Protein AF-A0A803KBB6-F1 (afdb_monomer)

InterPro domains:
  IPR002492 Transposase, Tc1-like [PF01498] (68-138)
  IPR009057 Homedomain-like superfamily [SSF46689] (3-110)
  IPR036388 Winged helix-like DNA-binding domain superfamily [G3DSA:1.10.10.10] (1-53)
  IPR036397 Ribonuclease H superfamily [G3DSA:3.30.420.10] (112-339)
  IPR038717 Tc1-like transposase, DDE domain [PF13358] (148-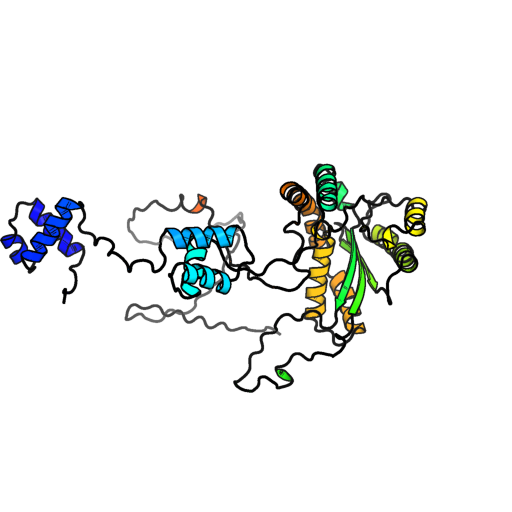299)
  IP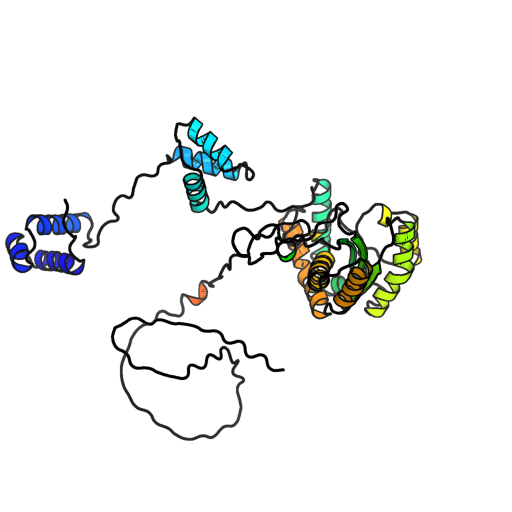R047655 Transposase IS630-like [NF033545] (18-309)
  IPR052338 Transposase_5 [PTHR23022] (3-318)
  IPR057667 Sleeping Beauty transposase, HTH domain [PF25787] (1-51)

Foldseek 3Di:
DDDDDDDLVLLVQLVVVVVVVDDLVVSCVVSVHDSVVSVVSVVCCVVPVDNDDDPDPDDDQLDDPVLLVVLLVCCVVCVPDDLVNSQVVCVVVVRRDDSVSSQVSCVVVPHHDDDDDDADDDDPVLLQLLLVLLVVPLPPDLLQQQLEKFKDKDKAFLPVPPPPDDDDDDPPCCPPPVNDDDDDPVRQDIWMWIWIAGLLATFDIDTDPDDDALVSVLVCCVPTVVVRSVVSVSPLAGEYEDADDVSCVPPVNVVVCVVSVHHYDDDRHRPPLLRLVLVVVVQLSVQLCVVNDPHPVSSVVSSRVSRVVPDSNNNNVSSSCNSVSSVQSNVCSSDDGPSNPDPDDDDDDPDPPPPPPPVVVVPPDDDDDDDDDDDDDDDDDDDDDDDDDDDDDDDDPDDDDDDDDDDDDDDDDDDDDDD

Sequence (419 aa):
MKSKEHTRQVRDKVIEKFKAGLGYKKISKALNIPRSTVQAIIQKWKEYGTTVNLPRQGRPPKLTGRTRRALIRNAAKRPMVTLDELQRSTAQVEESVHRTTISRALHKVGLYGRVARRKPLLTENHKKSRLQFATSHVGDTANMWKKVLWSDETKMELFGQNAKRYVWRKTNTAHHSEHTIPTVKYGGGSIMLWGCFSSAGTGKLVRVDGKMDGAKYRAILEENLLESAKDLRLGRRFPFQQDNDPKHKARATMEWFKTKHIHVLEWPSQSPDLNPIENLWQDLKTAAHKRCPSNLTELELFCKEEWARISVSRCAKLVETYPKSLAAGIAAKGGSTKYLLRGLNNYAHPTLQLFICKKCLESCMIFVPLLTCTPLCIGLSRGIPIKLIHVCGCNVTKCGKVQGGRILLQATVFYTYTI

Secondary structure (DSSP, 8-state):
-PPPPPPHHHHHHHHHHHHTT--HHHHHHHHT--HHHHHHHHHHHHHHS--SPPPP-PPPPSS-HHHHHHHHHHHHH-TT--HHHHHHHHHTTT----HHHHHHHHHTTT----PPPP-----HHHHHHHHHHHHHHTTS-HHHHHT-EEEEEEEEETT-----------TT-TTSGGGS----TTTT-EEEEEEEEETTEEEEEEEEPSS--HHHHHHHHHHHHHHHHHHTT--S--EEE----TTTT-HHHHHHHHHTT-EEPP--TT-GGG-THHHHHHHHHHHHHHT---SHHHHHHHHHHHHHHS-HHHHHHHHHTHHHHHHHHHHTTTS--TTS--SSS------------GGGSSSS-----------------------------------PPP-SS--------------

pLDDT: mean 78.68, std 24.73, range [23.86, 98.56]

Structure (mmCIF, N/CA/C/O backbone):
data_AF-A0A803KBB6-F1
#
_entry.id   AF-A0A803KBB6-F1
#
loop_
_atom_site.group_PDB
_atom_site.id
_atom_site.type_symbol
_atom_site.label_atom_id
_atom_site.label_alt_id
_atom_site.label_comp_id
_atom_site.label_asym_id
_atom_site.label_entity_id
_atom_site.label_seq_id
_atom_site.pdbx_PDB_ins_code
_atom_site.Cartn_x
_atom_site.Cartn_y
_atom_site.Cartn_z
_atom_site.occupancy
_atom_site.B_iso_or_equiv
_atom_site.auth_seq_id
_atom_site.auth_comp_id
_atom_site.auth_asym_id
_atom_site.auth_atom_id
_atom_site.pdbx_PDB_model_num
ATOM 1 N N . MET A 1 1 ? -27.422 -8.849 55.807 1.00 38.88 1 MET A N 1
ATOM 2 C CA . MET A 1 1 ? -26.599 -9.485 54.749 1.00 38.88 1 MET A CA 1
ATOM 3 C C . MET A 1 1 ? -27.438 -10.578 54.084 1.00 38.88 1 MET A C 1
ATOM 5 O O . MET A 1 1 ? -27.905 -11.450 54.803 1.00 38.88 1 MET A O 1
ATOM 9 N N . LYS A 1 2 ? -27.741 -10.520 52.775 1.00 50.06 2 LYS A N 1
ATOM 10 C CA . LYS A 1 2 ? -28.497 -11.611 52.114 1.00 50.06 2 LYS A CA 1
ATOM 11 C C . LYS A 1 2 ? -27.596 -12.850 52.014 1.00 50.06 2 LYS A C 1
ATOM 13 O O . LYS A 1 2 ? -26.480 -12.740 51.515 1.00 50.06 2 LYS A O 1
ATOM 18 N N . SER A 1 3 ? -28.068 -13.989 52.520 1.00 61.91 3 SER A N 1
ATOM 19 C CA . SER A 1 3 ? -27.354 -15.269 52.490 1.00 61.91 3 SER A CA 1
ATOM 20 C C . SER A 1 3 ? -27.243 -15.843 51.068 1.00 61.91 3 SER A C 1
ATOM 22 O O . SER A 1 3 ? -27.873 -15.362 50.123 1.00 61.91 3 SER A O 1
ATOM 24 N N . LYS A 1 4 ? -26.388 -16.865 50.926 1.00 69.38 4 LYS A N 1
ATOM 25 C CA . LYS A 1 4 ? -26.107 -17.614 49.691 1.00 69.38 4 LYS A CA 1
ATOM 26 C C . LYS A 1 4 ? -27.408 -18.059 49.006 1.00 69.38 4 LYS A C 1
ATOM 28 O O . LYS A 1 4 ? -28.250 -18.704 49.624 1.00 69.38 4 LYS A O 1
ATOM 33 N N . GLU A 1 5 ? -27.568 -17.719 47.728 1.00 79.00 5 GLU A N 1
ATOM 34 C CA . GLU A 1 5 ? -28.754 -18.090 46.944 1.00 79.00 5 GLU A CA 1
ATOM 35 C C . GLU A 1 5 ? -28.840 -19.611 46.726 1.00 79.00 5 GLU A C 1
ATOM 37 O O . GLU A 1 5 ? -27.830 -20.272 46.477 1.00 79.00 5 GLU A O 1
ATOM 42 N N . HIS A 1 6 ? -30.056 -20.168 46.760 1.00 85.25 6 HIS A N 1
ATOM 43 C CA . HIS A 1 6 ? -30.278 -21.586 46.473 1.00 85.25 6 HIS A CA 1
ATOM 44 C C . HIS A 1 6 ? -30.029 -21.924 44.994 1.00 85.25 6 HIS A C 1
ATOM 46 O O . HIS A 1 6 ? -30.303 -21.134 44.077 1.00 85.25 6 HIS A O 1
ATOM 52 N N . THR A 1 7 ? -29.549 -23.144 44.752 1.00 88.19 7 THR A N 1
ATOM 53 C CA . THR A 1 7 ? -29.331 -23.668 43.399 1.00 88.19 7 THR A CA 1
ATOM 54 C C . THR A 1 7 ? -30.644 -23.729 42.613 1.00 88.19 7 THR A C 1
ATOM 56 O O . THR A 1 7 ? -31.742 -23.709 43.176 1.00 88.19 7 THR A O 1
ATOM 59 N N . ARG A 1 8 ? -30.545 -23.771 41.280 1.00 88.69 8 ARG A N 1
ATOM 60 C CA . ARG A 1 8 ? -31.719 -23.874 40.399 1.00 88.69 8 ARG A CA 1
ATOM 61 C C . ARG A 1 8 ? -32.549 -25.124 40.715 1.00 88.69 8 ARG A C 1
ATOM 63 O O . ARG A 1 8 ? -33.747 -25.002 40.913 1.00 88.69 8 ARG A O 1
ATOM 70 N N . GLN A 1 9 ? -31.893 -26.269 40.901 1.00 90.19 9 GLN A N 1
ATOM 71 C CA . GLN A 1 9 ? -32.540 -27.544 41.239 1.00 90.19 9 GLN A CA 1
ATOM 72 C C . GLN A 1 9 ? -33.395 -27.463 42.511 1.00 90.19 9 GLN A C 1
ATOM 74 O O . GLN A 1 9 ? -34.495 -28.001 42.564 1.00 90.19 9 GLN A O 1
ATOM 79 N N . VAL A 1 10 ? -32.904 -26.767 43.540 1.00 89.81 10 VAL A N 1
ATOM 80 C CA . VAL A 1 10 ? -33.646 -26.589 44.794 1.00 89.81 10 VAL A CA 1
ATOM 81 C C . VAL A 1 10 ? -34.895 -25.732 44.572 1.00 89.81 10 VAL A C 1
ATOM 83 O O . VAL A 1 10 ? -35.956 -26.039 45.109 1.00 89.81 10 VAL A O 1
ATOM 86 N N . ARG A 1 11 ? -34.802 -24.692 43.737 1.00 91.88 11 ARG A N 1
ATOM 87 C CA . ARG A 1 11 ? -35.952 -23.855 43.362 1.00 91.88 11 ARG A CA 1
ATOM 88 C C . ARG A 1 11 ? -36.955 -24.597 42.482 1.00 91.88 11 ARG A C 1
ATOM 90 O O . ARG A 1 11 ? -38.150 -24.432 42.687 1.00 91.88 11 ARG A O 1
ATOM 97 N N . ASP A 1 12 ? -36.483 -25.434 41.565 1.00 93.50 12 ASP A N 1
ATOM 98 C CA . ASP A 1 12 ? -37.339 -26.276 40.723 1.00 93.50 12 ASP A CA 1
ATOM 99 C C . ASP A 1 12 ? -38.154 -27.249 41.587 1.00 93.50 12 ASP A C 1
ATOM 101 O O . ASP A 1 12 ? -39.373 -27.305 41.448 1.00 93.50 12 ASP A O 1
ATOM 105 N N . LYS A 1 13 ? -37.521 -27.899 42.577 1.00 93.88 13 LYS A N 1
ATOM 106 C CA . LYS A 1 13 ? -38.209 -28.767 43.554 1.00 93.88 13 LYS A CA 1
ATOM 107 C C . LYS A 1 13 ? -39.250 -28.027 44.400 1.00 93.88 13 LYS A C 1
ATOM 109 O O . LYS A 1 13 ? -40.275 -28.606 44.756 1.00 93.88 13 LYS A O 1
ATOM 114 N N . VAL A 1 14 ? -39.013 -26.755 44.736 1.00 92.88 14 VAL A N 1
ATOM 115 C CA . VAL A 1 14 ? -40.017 -25.911 45.415 1.00 92.88 14 VAL A CA 1
ATOM 116 C C . VAL A 1 14 ? -41.251 -25.732 44.528 1.00 92.88 14 VAL A C 1
ATOM 118 O O . VAL A 1 14 ? -42.370 -25.884 45.015 1.00 92.88 14 VAL A O 1
ATOM 121 N N . ILE A 1 15 ? -41.060 -25.439 43.237 1.00 93.62 15 ILE A N 1
ATOM 122 C CA . ILE A 1 15 ? -42.166 -25.248 42.288 1.00 93.62 15 ILE A CA 1
ATOM 123 C C . ILE A 1 15 ? -42.885 -26.562 41.983 1.00 93.62 15 ILE A C 1
ATOM 125 O O . ILE A 1 15 ? -44.109 -26.570 41.930 1.00 93.62 15 ILE A O 1
ATOM 129 N N . GLU A 1 16 ? -42.164 -27.672 41.841 1.00 94.38 16 GLU A N 1
ATOM 130 C CA . GLU A 1 16 ? -42.740 -29.009 41.663 1.00 94.38 16 GLU A CA 1
ATOM 131 C C . GLU A 1 16 ? -43.674 -29.372 42.827 1.00 94.38 16 GLU A C 1
ATOM 133 O O . GLU A 1 16 ? -44.843 -29.691 42.617 1.00 94.38 16 GLU A O 1
ATOM 138 N N . LYS A 1 17 ? -43.201 -29.217 44.072 1.00 93.06 17 LYS A N 1
ATOM 139 C CA . LYS A 1 17 ? -44.018 -29.470 45.269 1.00 93.06 17 LYS A CA 1
ATOM 140 C C . LYS A 1 17 ? -45.189 -28.494 45.401 1.00 93.06 17 LYS A C 1
ATOM 142 O O . LYS A 1 17 ? -46.245 -28.880 45.889 1.00 93.06 17 LYS A O 1
ATOM 147 N N . PHE A 1 18 ? -45.028 -27.248 44.959 1.00 93.50 18 PHE A N 1
ATOM 148 C CA . PHE A 1 18 ? -46.125 -26.283 44.921 1.00 93.50 18 PHE A CA 1
ATOM 149 C C . PHE A 1 18 ? -47.194 -26.662 43.883 1.00 93.50 18 PHE A C 1
ATOM 151 O O . PHE A 1 18 ? -48.380 -26.616 44.198 1.00 93.50 18 PHE A O 1
ATOM 158 N N . LYS A 1 19 ? -46.791 -27.104 42.682 1.00 92.44 19 LYS A N 1
ATOM 159 C CA . LYS A 1 19 ? -47.702 -27.616 41.642 1.00 92.44 19 LYS A CA 1
ATOM 160 C C . LYS A 1 19 ? -48.448 -28.875 42.088 1.00 92.44 19 LYS A C 1
ATOM 162 O O . LYS A 1 19 ? -49.610 -29.031 41.742 1.00 92.44 19 LYS A O 1
ATOM 167 N N . ALA A 1 20 ? -47.815 -29.718 42.903 1.00 93.00 20 ALA A N 1
ATOM 168 C CA . ALA A 1 20 ? -48.441 -30.878 43.540 1.00 93.00 20 ALA A CA 1
ATOM 169 C C . ALA A 1 20 ? -49.383 -30.521 44.718 1.00 93.00 20 ALA A C 1
ATOM 171 O O . ALA A 1 20 ? -49.786 -31.401 45.474 1.00 93.00 20 ALA A O 1
ATOM 172 N N . GLY A 1 21 ? -49.710 -29.238 44.923 1.00 90.94 21 GLY A N 1
ATOM 173 C CA . GLY A 1 21 ? -50.688 -28.789 45.919 1.00 90.94 21 GLY A CA 1
ATOM 174 C C . GLY A 1 21 ? -50.169 -28.696 47.358 1.00 90.94 21 GLY A C 1
ATOM 175 O O . GLY A 1 21 ? -50.955 -28.471 48.280 1.00 90.94 21 GLY A O 1
ATOM 176 N N . LEU A 1 22 ? -48.859 -28.843 47.608 1.00 91.44 22 LEU A N 1
ATOM 177 C CA . LEU A 1 22 ? -48.329 -28.716 48.969 1.00 91.44 22 LEU A CA 1
ATOM 178 C C . LEU A 1 22 ? -48.307 -27.252 49.441 1.00 91.44 22 LEU A C 1
ATOM 180 O O . LEU A 1 22 ? -47.777 -26.358 48.785 1.00 91.44 22 LEU A O 1
ATOM 184 N N . GLY A 1 23 ? -48.811 -27.016 50.655 1.00 88.38 23 GLY A N 1
ATOM 185 C CA . GLY A 1 23 ? -48.749 -25.703 51.303 1.00 88.38 23 GLY A CA 1
ATOM 186 C C . GLY A 1 23 ? -47.328 -25.290 51.721 1.00 88.38 23 GLY A C 1
ATOM 187 O O . GLY A 1 23 ? -46.468 -26.127 52.008 1.00 88.38 23 GLY A O 1
ATOM 188 N N . TYR A 1 24 ? -47.087 -23.978 51.844 1.00 93.25 24 TYR A N 1
ATOM 189 C CA . TYR A 1 24 ? -45.753 -23.402 52.088 1.00 93.25 24 TYR A CA 1
ATOM 190 C C . TYR A 1 24 ? -45.002 -23.992 53.297 1.00 93.25 24 TYR A C 1
ATOM 192 O O . TYR A 1 24 ? -43.794 -24.213 53.215 1.00 93.25 24 TYR A O 1
ATOM 200 N N . LYS A 1 25 ? -45.695 -24.282 54.412 1.00 91.69 25 LYS A N 1
ATOM 201 C CA . LYS A 1 25 ? -45.088 -24.902 55.611 1.00 91.69 25 LYS A CA 1
ATOM 202 C C . LYS A 1 25 ? -44.565 -26.319 55.331 1.00 91.69 25 LYS A C 1
ATOM 204 O O . LYS A 1 25 ? -43.472 -26.658 55.779 1.00 91.69 25 LYS A O 1
ATOM 209 N N . LYS A 1 26 ? -45.307 -27.129 54.562 1.00 91.88 26 LYS A N 1
ATOM 210 C CA . LYS A 1 26 ? -44.903 -28.500 54.201 1.00 91.88 26 LYS A CA 1
ATOM 211 C C . LYS A 1 26 ? -43.680 -28.487 53.283 1.00 91.88 26 LYS A C 1
ATOM 213 O O . LYS A 1 26 ? -42.743 -29.243 53.511 1.00 91.88 26 LYS A O 1
ATOM 218 N N . ILE A 1 27 ? -43.653 -27.582 52.302 1.00 92.88 27 ILE A N 1
ATOM 219 C CA . ILE A 1 27 ? -42.507 -27.412 51.391 1.00 92.88 27 ILE A CA 1
ATOM 220 C C . ILE A 1 27 ? -41.260 -26.953 52.156 1.00 92.88 27 ILE A C 1
ATOM 222 O O . ILE A 1 27 ? -40.179 -27.503 51.958 1.00 92.88 27 ILE A O 1
ATOM 226 N N . SER A 1 28 ? -41.422 -25.981 53.059 1.00 92.88 28 SER A N 1
ATOM 227 C CA . SER A 1 28 ? -40.344 -25.465 53.910 1.00 92.88 28 SER A CA 1
ATOM 228 C C . SER A 1 28 ? -39.693 -26.574 54.742 1.00 92.88 28 SER A C 1
ATOM 230 O O . SER A 1 28 ? -38.472 -26.723 54.696 1.00 92.88 28 SER A O 1
ATOM 232 N N . LYS A 1 29 ? -40.501 -27.407 55.416 1.00 93.06 29 LYS A N 1
ATOM 233 C CA . LYS A 1 29 ? -40.012 -28.538 56.220 1.00 93.06 29 LYS A CA 1
ATOM 234 C C . LYS A 1 29 ? -39.365 -29.629 55.356 1.00 93.06 29 LYS A C 1
ATOM 236 O O . LYS A 1 29 ? -38.314 -30.137 55.718 1.00 93.06 29 LYS A O 1
ATOM 241 N N . ALA A 1 30 ? -39.953 -29.955 54.201 1.00 90.88 30 ALA A N 1
ATOM 242 C CA . ALA A 1 30 ? -39.465 -31.021 53.320 1.00 90.88 30 ALA A CA 1
ATOM 243 C C . ALA A 1 30 ? -38.127 -30.704 52.632 1.00 90.88 30 ALA A C 1
ATOM 245 O O . ALA A 1 30 ? -37.383 -31.619 52.297 1.00 90.88 30 ALA A O 1
ATOM 246 N N . LEU A 1 31 ? -37.843 -29.424 52.370 1.00 89.88 31 LEU A N 1
ATOM 247 C CA . LEU A 1 31 ? -36.626 -28.997 51.670 1.00 89.88 31 LEU A CA 1
ATOM 248 C C . LEU A 1 31 ? -35.601 -28.319 52.592 1.00 89.88 31 LEU A C 1
ATOM 250 O O . LEU A 1 31 ? -34.535 -27.940 52.116 1.00 89.88 31 LEU A O 1
ATOM 254 N N . ASN A 1 32 ? -35.914 -28.170 53.884 1.00 91.38 32 ASN A N 1
ATOM 255 C CA . ASN A 1 32 ? -35.122 -27.425 54.866 1.00 91.38 32 ASN A CA 1
ATOM 256 C C . ASN A 1 32 ? -34.786 -25.990 54.402 1.00 91.38 32 ASN A C 1
ATOM 258 O O . ASN A 1 32 ? -33.644 -25.535 54.450 1.00 91.38 32 ASN A O 1
ATOM 262 N N . ILE A 1 33 ? -35.800 -25.285 53.892 1.00 90.62 33 ILE A N 1
ATOM 263 C CA . ILE A 1 33 ? -35.694 -23.906 53.387 1.00 90.62 33 ILE A CA 1
ATOM 264 C C . ILE A 1 33 ? -36.624 -23.016 54.215 1.00 90.62 33 ILE A C 1
ATOM 266 O O . ILE A 1 33 ? -37.770 -23.414 54.444 1.00 90.62 33 ILE A O 1
ATOM 270 N N . PRO A 1 34 ? -36.217 -21.795 54.614 1.00 92.50 34 PRO A N 1
ATOM 271 C CA . PRO A 1 34 ? -37.106 -20.863 55.300 1.00 92.50 34 PRO A CA 1
ATOM 272 C C . PRO A 1 34 ? -38.404 -20.619 54.519 1.00 92.50 34 PRO A C 1
ATOM 274 O O . PRO A 1 34 ? -38.389 -20.406 53.304 1.00 92.50 34 PRO A O 1
ATOM 277 N N . ARG A 1 35 ? -39.547 -20.598 55.217 1.00 93.06 35 ARG A N 1
ATOM 278 C CA . ARG A 1 35 ? -40.869 -20.356 54.606 1.00 93.06 35 ARG A CA 1
ATOM 279 C C . ARG A 1 35 ? -40.893 -19.078 53.753 1.00 93.06 35 ARG A C 1
ATOM 281 O O . ARG A 1 35 ? -41.497 -19.080 52.684 1.00 93.06 35 ARG A O 1
ATOM 288 N N . SER A 1 36 ? -40.230 -18.011 54.201 1.00 91.88 36 SER A N 1
ATOM 289 C CA . SER A 1 36 ? -40.124 -16.738 53.472 1.00 91.88 36 SER A CA 1
ATOM 290 C C . SER A 1 36 ? -39.436 -16.899 52.113 1.00 91.88 36 SER A C 1
ATOM 292 O O . SER A 1 36 ? -39.875 -16.323 51.120 1.00 91.88 36 SER A O 1
ATOM 294 N N . THR A 1 37 ? -38.406 -17.739 52.032 1.00 90.62 37 THR A N 1
ATOM 295 C CA . THR A 1 37 ? -37.709 -18.061 50.783 1.00 90.62 37 THR A CA 1
ATOM 296 C C . THR A 1 37 ? -38.575 -18.917 49.860 1.00 90.62 37 THR A C 1
ATOM 298 O O . THR A 1 37 ? -38.622 -18.646 48.663 1.00 90.62 37 THR A O 1
ATOM 301 N N . VAL A 1 38 ? -39.314 -19.895 50.398 1.00 92.19 38 VAL A N 1
ATOM 302 C CA . VAL A 1 38 ? -40.311 -20.674 49.634 1.00 92.19 38 VAL A CA 1
ATOM 303 C C . VAL A 1 38 ? -41.363 -19.745 49.019 1.00 92.19 38 VAL A C 1
ATOM 305 O O . VAL A 1 38 ? -41.636 -19.829 47.823 1.00 92.19 38 VAL A O 1
ATOM 308 N N . GLN A 1 39 ? -41.899 -18.812 49.810 1.00 93.69 39 GLN A N 1
ATOM 309 C CA . GLN A 1 39 ? -42.863 -17.818 49.343 1.00 93.69 39 GLN A CA 1
ATOM 310 C C . GLN A 1 39 ? -42.269 -16.912 48.256 1.00 93.69 39 GLN A C 1
ATOM 312 O O . GLN A 1 39 ? -42.904 -16.719 47.225 1.00 93.69 39 GLN A O 1
ATOM 317 N N . ALA A 1 40 ? -41.041 -16.413 48.433 1.00 91.25 40 ALA A N 1
ATOM 318 C CA . ALA A 1 40 ? -40.368 -15.574 47.440 1.00 91.25 40 ALA A CA 1
ATOM 319 C C . ALA A 1 40 ? -40.109 -16.311 46.111 1.00 91.25 40 ALA A C 1
ATOM 321 O O . ALA A 1 40 ? -40.275 -15.725 45.042 1.00 91.25 40 ALA A O 1
ATOM 322 N N . ILE A 1 41 ? -39.732 -17.596 46.161 1.00 91.50 41 ILE A N 1
ATOM 323 C CA . ILE A 1 41 ? -39.540 -18.432 44.964 1.00 91.50 41 ILE A CA 1
ATOM 324 C C . ILE A 1 41 ? -40.865 -18.606 44.216 1.00 91.50 41 ILE A C 1
ATOM 326 O O . ILE A 1 41 ? -40.905 -18.417 43.002 1.00 91.50 41 ILE A O 1
ATOM 330 N N . ILE A 1 42 ? -41.944 -18.932 44.932 1.00 93.06 42 ILE A N 1
ATOM 331 C CA . ILE A 1 42 ? -43.265 -19.163 44.334 1.00 93.06 42 ILE A CA 1
ATOM 332 C C . ILE A 1 42 ? -43.848 -17.863 43.782 1.00 93.06 42 ILE A C 1
ATOM 334 O O . ILE A 1 42 ? -44.368 -17.867 42.672 1.00 93.06 42 ILE A O 1
ATOM 338 N N . GLN A 1 43 ? -43.718 -16.746 44.502 1.00 93.50 43 GLN A N 1
ATOM 339 C CA . GLN A 1 43 ? -44.184 -15.440 44.035 1.00 93.50 43 GLN A CA 1
ATOM 340 C C . GLN A 1 43 ? -43.474 -15.030 42.743 1.00 93.50 43 GLN A C 1
ATOM 342 O O . GLN A 1 43 ? -44.122 -14.677 41.763 1.00 93.50 43 GLN A O 1
ATOM 347 N N . LYS A 1 44 ? -42.145 -15.171 42.703 1.00 91.12 44 LYS A N 1
ATOM 348 C CA . LYS A 1 44 ? -41.360 -14.908 41.497 1.00 91.12 44 LYS A CA 1
ATOM 349 C C . LYS A 1 44 ? -41.758 -15.826 40.339 1.00 91.12 44 LYS A C 1
ATOM 351 O O . LYS A 1 44 ? -41.824 -15.377 39.200 1.00 91.12 44 LYS A O 1
ATOM 356 N N . TRP A 1 45 ? -41.992 -17.110 40.607 1.00 92.88 45 TRP A N 1
ATOM 357 C CA . TRP A 1 45 ? -42.430 -18.045 39.574 1.00 92.88 45 TRP A CA 1
ATOM 358 C C . TRP A 1 45 ? -43.830 -17.704 39.049 1.00 92.88 45 TRP A C 1
ATOM 360 O O . TRP A 1 45 ? -44.040 -17.773 37.844 1.00 92.88 45 TRP A O 1
ATOM 370 N N . LYS A 1 46 ? -44.757 -17.273 39.913 1.00 92.50 46 LYS A N 1
ATOM 371 C CA . LYS A 1 46 ? -46.083 -16.785 39.501 1.00 92.50 46 LYS A CA 1
ATOM 372 C C . LYS A 1 46 ? -45.998 -15.539 38.616 1.00 92.50 46 LYS A C 1
ATOM 374 O O . LYS A 1 46 ? -46.775 -15.423 37.682 1.00 92.50 46 LYS A O 1
ATOM 379 N N . GLU A 1 47 ? -45.068 -14.630 38.899 1.00 93.38 47 GLU A N 1
ATOM 380 C CA . GLU A 1 47 ? -44.928 -13.363 38.169 1.00 93.38 47 GLU A CA 1
ATOM 381 C C . GLU A 1 47 ? -44.166 -13.509 36.840 1.00 93.38 47 GLU A C 1
ATOM 383 O O . GLU A 1 47 ? -44.580 -12.961 35.825 1.00 93.38 47 GLU A O 1
ATOM 388 N N . TYR A 1 48 ? -43.062 -14.266 36.823 1.00 88.12 48 TYR A N 1
ATOM 389 C CA . TYR A 1 48 ? -42.143 -14.344 35.674 1.00 88.12 48 TYR A CA 1
ATOM 390 C C . TYR A 1 48 ? -42.080 -15.726 35.006 1.00 88.12 48 TYR A C 1
ATOM 392 O O . TYR A 1 48 ? -41.296 -15.923 34.079 1.00 88.12 48 TYR A O 1
ATOM 400 N N . GLY A 1 49 ? -42.803 -16.726 35.518 1.00 90.69 49 GLY A N 1
ATOM 401 C CA . GLY A 1 49 ? -42.805 -18.097 34.991 1.00 90.69 49 GLY A CA 1
ATOM 402 C C . GLY A 1 49 ? -41.477 -18.854 35.126 1.00 90.69 49 GLY A C 1
ATOM 403 O O . GLY A 1 49 ? -41.337 -19.948 34.583 1.00 90.69 49 GLY A O 1
ATOM 404 N N . THR A 1 50 ? -40.480 -18.305 35.833 1.00 88.50 50 THR A N 1
ATOM 405 C CA . THR A 1 50 ? -39.111 -18.844 35.853 1.00 88.50 50 THR A CA 1
ATOM 406 C C . THR A 1 50 ? -38.542 -19.027 37.255 1.00 88.50 50 THR A C 1
ATOM 408 O O . THR A 1 50 ? -38.694 -18.191 38.148 1.00 88.50 50 THR A O 1
ATOM 411 N N . THR A 1 51 ? -37.809 -20.123 37.433 1.00 86.56 51 THR A N 1
ATOM 412 C CA . THR A 1 51 ? -36.997 -20.399 38.623 1.00 86.56 51 THR A CA 1
ATOM 413 C C . THR A 1 51 ? -35.569 -19.888 38.478 1.00 86.56 51 THR A C 1
ATOM 415 O O . THR A 1 51 ? -34.859 -19.803 39.480 1.00 86.56 51 THR A O 1
ATOM 418 N N . VAL A 1 52 ? -35.136 -19.496 37.272 1.00 87.00 52 VAL A N 1
ATOM 419 C CA . VAL A 1 52 ? -33.784 -18.989 36.992 1.00 87.00 52 VAL A CA 1
ATOM 420 C C . VAL A 1 52 ? -33.602 -17.611 37.617 1.00 87.00 52 VAL A C 1
ATOM 422 O O . VAL A 1 52 ? -34.542 -16.825 37.714 1.00 87.00 52 VAL A O 1
ATOM 425 N N . ASN A 1 53 ? -32.395 -17.294 38.091 1.00 84.25 53 ASN A N 1
ATOM 426 C CA . ASN A 1 53 ? -32.090 -15.948 38.575 1.00 84.25 53 ASN A CA 1
ATOM 427 C C . ASN A 1 53 ? -32.310 -14.918 37.469 1.00 84.25 53 ASN A C 1
ATOM 429 O O . ASN A 1 53 ? -31.785 -15.069 36.370 1.00 84.25 53 ASN A O 1
ATOM 433 N N . LEU A 1 54 ? -33.076 -13.872 37.782 1.00 83.06 54 LEU A N 1
ATOM 434 C CA . LEU A 1 54 ? -33.206 -12.747 36.870 1.00 83.06 54 LEU A CA 1
ATOM 435 C C . LEU A 1 54 ? -31.870 -11.997 36.839 1.00 83.06 54 LEU A C 1
ATOM 437 O O . LEU A 1 54 ? -31.169 -11.971 37.862 1.00 83.06 54 LEU A O 1
ATOM 441 N N . PRO A 1 55 ? -31.509 -11.390 35.698 1.00 81.69 55 PRO A N 1
ATOM 442 C CA . PRO A 1 55 ? -30.362 -10.505 35.635 1.00 81.69 55 PRO A CA 1
ATOM 443 C C . PRO A 1 55 ? -30.504 -9.449 36.725 1.00 81.69 55 PRO A C 1
ATOM 445 O O . PRO A 1 55 ? -31.508 -8.739 36.799 1.00 81.69 55 PRO A O 1
ATOM 448 N N . ARG A 1 56 ? -29.510 -9.363 37.607 1.00 82.31 56 ARG A N 1
ATOM 449 C CA . ARG A 1 56 ? -29.479 -8.278 38.583 1.00 82.3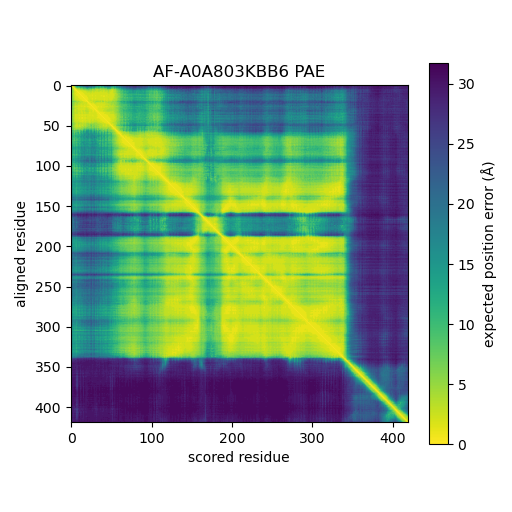1 56 ARG A CA 1
ATOM 450 C C . ARG A 1 56 ? -29.323 -6.971 37.817 1.00 82.31 56 ARG A C 1
ATOM 452 O O . ARG A 1 56 ? -28.585 -6.921 36.830 1.00 82.31 56 ARG A O 1
ATOM 459 N N . GLN A 1 57 ? -29.987 -5.918 38.286 1.00 77.75 57 GLN A N 1
ATOM 460 C CA . GLN A 1 57 ? -29.722 -4.582 37.775 1.00 77.75 57 GLN A CA 1
ATOM 461 C C . GLN A 1 57 ? -28.238 -4.290 37.999 1.00 77.75 57 GLN A C 1
ATOM 463 O O . GLN A 1 57 ? -27.741 -4.288 39.127 1.00 77.75 57 GLN A O 1
ATOM 468 N N . GLY A 1 58 ? -27.505 -4.168 36.893 1.00 81.31 58 GLY A N 1
ATOM 469 C CA . GLY A 1 58 ? -26.100 -3.806 36.934 1.00 81.31 58 GLY A CA 1
ATOM 470 C C . GLY A 1 58 ? -25.938 -2.386 37.464 1.00 81.31 58 GLY A C 1
ATOM 471 O O . GLY A 1 58 ? -26.898 -1.623 37.568 1.00 81.31 58 GLY A O 1
ATOM 472 N N . ARG A 1 59 ? -24.693 -2.006 37.751 1.00 83.56 59 ARG A N 1
ATOM 473 C CA . ARG A 1 59 ? -24.374 -0.618 38.088 1.00 83.56 59 ARG A CA 1
ATOM 474 C C . ARG A 1 59 ? -24.911 0.316 36.987 1.00 83.56 59 ARG A C 1
ATOM 476 O O . ARG A 1 59 ? -24.584 0.080 35.818 1.00 83.56 59 ARG A O 1
ATOM 483 N N . PRO A 1 60 ? -25.671 1.371 37.334 1.00 82.94 60 PRO A N 1
ATOM 484 C CA . PRO A 1 60 ? -26.123 2.354 36.361 1.00 82.94 60 PRO A CA 1
ATOM 485 C C . PRO A 1 60 ? -24.948 2.912 35.540 1.00 82.94 60 PRO A C 1
ATOM 487 O O . PRO A 1 60 ? -23.862 3.139 36.094 1.00 82.94 60 PRO A O 1
ATOM 490 N N . PRO A 1 61 ? -25.111 3.110 34.220 1.00 84.75 61 PRO A N 1
ATOM 491 C CA . PRO A 1 61 ? -24.078 3.721 33.395 1.00 84.75 61 PRO A CA 1
ATOM 492 C C . PRO A 1 61 ? -23.724 5.119 33.906 1.00 84.75 61 PRO A C 1
ATOM 494 O O . PRO A 1 61 ? -24.610 5.905 34.216 1.00 84.75 61 PRO A O 1
ATOM 497 N N . LYS A 1 62 ? -22.427 5.449 33.931 1.00 86.25 62 LYS A N 1
ATOM 498 C CA . LYS A 1 62 ? -21.962 6.799 34.297 1.00 86.25 62 LYS A CA 1
ATOM 499 C C . LYS A 1 62 ? -22.366 7.879 33.290 1.00 86.25 62 LYS A C 1
ATOM 501 O O . LYS A 1 62 ? -22.437 9.037 33.661 1.00 86.25 62 LYS A O 1
ATOM 506 N N . LEU A 1 63 ? -22.559 7.492 32.028 1.00 88.25 63 LEU A N 1
ATOM 507 C CA . LEU A 1 63 ? -22.972 8.396 30.960 1.00 88.25 63 LEU A CA 1
ATOM 508 C C . LEU A 1 63 ? -24.481 8.327 30.770 1.00 88.25 63 LEU A C 1
ATOM 510 O O . LEU A 1 63 ? -25.025 7.226 30.600 1.00 88.25 63 LEU A O 1
ATOM 514 N N . THR A 1 64 ? -25.134 9.482 30.688 1.00 91.00 64 THR A N 1
ATOM 515 C CA . THR A 1 64 ? -26.554 9.532 30.337 1.00 91.00 64 THR A CA 1
ATOM 516 C C . THR A 1 64 ? -26.770 9.089 28.889 1.00 91.00 64 THR A C 1
ATOM 518 O O . THR A 1 64 ? -25.878 9.123 28.031 1.00 91.00 64 THR A O 1
ATOM 521 N N . GLY A 1 65 ? -28.000 8.672 28.573 1.00 90.31 65 GLY A N 1
ATOM 522 C CA . GLY A 1 65 ? -28.364 8.304 27.204 1.00 90.31 65 GLY A CA 1
ATOM 523 C C . GLY A 1 65 ? -28.148 9.449 26.206 1.00 90.31 65 GLY A C 1
ATOM 524 O O . GLY A 1 65 ? -27.719 9.196 25.078 1.00 90.31 65 GLY A O 1
ATOM 525 N N . ARG A 1 66 ? -28.399 10.700 26.621 1.00 91.62 66 ARG A N 1
ATOM 526 C CA . ARG A 1 66 ? -28.219 11.906 25.797 1.00 91.62 66 ARG A CA 1
ATOM 527 C C . ARG A 1 66 ? -26.743 12.152 25.500 1.00 91.62 66 ARG A C 1
ATOM 529 O O . ARG A 1 66 ? -26.378 12.224 24.325 1.00 91.62 66 ARG A O 1
ATOM 536 N N . THR A 1 67 ? -25.907 12.199 26.533 1.00 91.56 67 THR A N 1
ATOM 537 C CA . THR A 1 67 ? -24.468 12.467 26.407 1.00 91.56 67 THR A CA 1
ATOM 538 C C . THR A 1 67 ? -23.770 11.366 25.622 1.00 91.56 67 THR A C 1
ATOM 540 O O . THR A 1 67 ? -23.019 11.649 24.690 1.00 91.56 67 THR A O 1
ATOM 543 N N . ARG A 1 68 ? -24.122 10.096 25.862 1.00 93.00 68 ARG A N 1
ATOM 544 C CA . ARG A 1 68 ? -23.612 8.970 25.066 1.00 93.00 68 ARG A CA 1
ATOM 545 C C . ARG A 1 68 ? -23.939 9.110 23.574 1.00 93.00 68 ARG A C 1
ATOM 547 O O . ARG A 1 68 ? -23.067 8.885 22.739 1.00 93.00 68 ARG A O 1
ATOM 554 N N . ARG A 1 69 ? -25.175 9.483 23.216 1.00 93.81 69 ARG A N 1
ATOM 555 C CA . ARG A 1 69 ? -25.567 9.704 21.809 1.00 93.81 69 ARG A CA 1
ATOM 556 C C . ARG A 1 69 ? -24.844 10.900 21.193 1.00 93.81 69 ARG A C 1
ATOM 558 O O . ARG A 1 69 ? -24.447 10.833 20.032 1.00 93.81 69 ARG A O 1
ATOM 565 N N . ALA A 1 70 ? -24.677 11.991 21.940 1.00 92.25 70 ALA A N 1
ATOM 566 C CA . ALA A 1 70 ? -23.923 13.157 21.484 1.00 92.25 70 ALA A CA 1
ATOM 567 C C . ALA A 1 70 ? -22.457 12.798 21.202 1.00 92.25 70 ALA A C 1
ATOM 569 O O . ALA A 1 70 ? -21.949 13.127 20.132 1.00 92.25 70 ALA A O 1
ATOM 570 N N . LEU A 1 71 ? -21.833 12.031 22.097 1.00 93.31 71 LEU A N 1
ATOM 571 C CA . LEU A 1 71 ? -20.461 11.550 21.966 1.00 93.31 71 LEU A CA 1
ATOM 572 C C . LEU A 1 71 ? -20.268 10.701 20.705 1.00 93.31 71 LEU A C 1
ATOM 574 O O . LEU A 1 71 ? -19.351 10.946 19.926 1.00 93.31 71 LEU A O 1
ATOM 578 N N . ILE A 1 72 ? -21.164 9.737 20.474 1.00 94.12 72 ILE A N 1
ATOM 579 C CA . ILE A 1 72 ? -21.112 8.869 19.289 1.00 94.12 72 ILE A CA 1
ATOM 580 C C . ILE A 1 72 ? -21.282 9.692 18.006 1.00 94.12 72 ILE A C 1
ATOM 582 O O . ILE A 1 72 ? -20.528 9.504 17.055 1.00 94.12 72 ILE A O 1
ATOM 586 N N . ARG A 1 73 ? -22.227 10.644 17.981 1.00 94.12 73 ARG A N 1
ATOM 587 C CA . ARG A 1 73 ? -22.422 11.531 16.822 1.00 94.12 73 ARG A CA 1
ATOM 588 C C . ARG A 1 73 ? -21.210 12.422 16.565 1.00 94.12 73 ARG A C 1
ATOM 590 O O . ARG A 1 73 ? -20.864 12.623 15.406 1.00 94.12 73 ARG A O 1
ATOM 597 N N . ASN A 1 74 ? -20.571 12.941 17.613 1.00 92.81 74 ASN A N 1
ATOM 598 C CA . ASN A 1 74 ? -19.365 13.755 17.480 1.00 92.81 74 ASN A CA 1
ATOM 599 C C . ASN A 1 74 ? -18.226 12.928 16.869 1.00 92.81 74 ASN A C 1
ATOM 601 O O . ASN A 1 74 ? -17.706 13.302 15.822 1.00 92.81 74 ASN A O 1
ATOM 605 N N . ALA A 1 75 ? -17.944 11.745 17.425 1.00 93.38 75 ALA A N 1
ATOM 606 C CA . ALA A 1 75 ? -16.931 10.836 16.887 1.00 93.38 75 ALA A CA 1
ATOM 607 C C . ALA A 1 75 ? -17.212 10.405 15.434 1.00 93.38 75 ALA A C 1
ATOM 609 O O . ALA A 1 75 ? -16.282 10.278 14.643 1.00 93.38 75 ALA A O 1
ATOM 610 N N . ALA A 1 76 ? -18.482 10.218 15.058 1.00 92.12 76 ALA A N 1
ATOM 611 C CA . ALA A 1 76 ? -18.862 9.877 13.687 1.00 92.12 76 ALA A CA 1
ATOM 612 C C . ALA A 1 76 ? -18.699 11.052 12.704 1.00 92.12 76 ALA A C 1
ATOM 614 O O . ALA A 1 76 ? -18.251 10.848 11.579 1.00 92.12 76 ALA A O 1
ATOM 615 N N . LYS A 1 77 ? -19.044 12.281 13.116 1.00 93.50 77 LYS A N 1
ATOM 616 C CA . LYS A 1 77 ? -18.921 13.490 12.279 1.00 93.50 77 LYS A CA 1
ATOM 617 C C . LYS A 1 77 ? -17.488 14.009 12.184 1.00 93.50 77 LYS A C 1
ATOM 619 O O . LYS A 1 77 ? -17.107 14.561 11.158 1.00 93.50 77 LYS A O 1
ATOM 624 N N . ARG A 1 78 ? -16.700 13.850 13.249 1.00 92.88 78 ARG A N 1
ATOM 625 C CA . ARG A 1 78 ? -15.304 14.291 13.351 1.00 92.88 78 ARG A CA 1
ATOM 626 C C . ARG A 1 78 ? -14.410 13.097 13.704 1.00 92.88 78 ARG A C 1
ATOM 628 O O . ARG A 1 78 ? -13.977 12.989 14.846 1.00 92.88 78 ARG A O 1
ATOM 635 N N . PRO A 1 79 ? -14.072 12.216 12.744 1.00 90.62 79 PRO A N 1
ATOM 636 C CA . PRO A 1 79 ? -13.310 10.993 13.027 1.00 90.62 79 PRO A CA 1
ATOM 637 C C . PRO A 1 79 ? -11.913 11.212 13.631 1.00 90.62 79 PRO A C 1
ATOM 639 O O . PRO A 1 79 ? -11.349 10.286 14.205 1.00 90.62 79 PRO A O 1
ATOM 642 N N . MET A 1 80 ? -11.351 12.420 13.501 1.00 91.56 80 MET A N 1
ATOM 643 C CA . MET A 1 80 ? -10.049 12.801 14.069 1.00 91.56 80 MET A CA 1
ATOM 644 C C . MET A 1 80 ? -10.132 13.326 15.512 1.00 91.56 80 MET A C 1
ATOM 646 O O . MET A 1 80 ? -9.105 13.688 16.079 1.00 91.56 80 MET A O 1
ATOM 650 N N . VAL A 1 81 ? -11.329 13.399 16.106 1.00 92.69 81 VAL A N 1
ATOM 651 C CA . VAL A 1 81 ? -11.504 13.880 17.481 1.00 92.69 81 VAL A CA 1
ATOM 652 C C . VAL A 1 81 ? -10.771 12.968 18.467 1.00 92.69 81 VAL A C 1
ATOM 654 O O . VAL A 1 81 ? -10.893 11.740 18.433 1.00 92.69 81 VAL A O 1
ATOM 657 N N . THR A 1 82 ? -9.993 13.567 19.365 1.00 91.62 82 THR A N 1
ATOM 658 C CA . THR A 1 82 ? -9.262 12.819 20.392 1.00 91.62 82 THR A CA 1
ATOM 659 C C . THR A 1 82 ? -10.182 12.402 21.543 1.00 91.62 82 THR A C 1
ATOM 661 O O . THR A 1 82 ? -11.208 13.031 21.809 1.00 91.62 82 THR A O 1
ATOM 664 N N . LEU A 1 83 ? -9.810 11.347 22.283 1.00 91.88 83 LEU A N 1
ATOM 665 C CA . LEU A 1 83 ? -10.526 10.983 23.516 1.00 91.88 83 LEU A CA 1
ATOM 666 C C . LEU A 1 83 ? -10.525 12.134 24.534 1.00 91.88 83 LEU A C 1
ATOM 668 O O . LEU A 1 83 ? -11.470 12.257 25.308 1.00 91.88 83 LEU A O 1
ATOM 672 N N . ASP A 1 84 ? -9.495 12.974 24.504 1.00 91.50 84 ASP A N 1
ATOM 673 C CA . ASP A 1 84 ? -9.315 14.129 25.379 1.00 91.50 84 ASP A CA 1
ATOM 674 C C . ASP A 1 84 ? -10.312 15.241 25.039 1.00 91.50 84 ASP A C 1
ATOM 676 O O . ASP A 1 84 ? -10.951 15.794 25.930 1.00 91.50 84 ASP A O 1
ATOM 680 N N . GLU A 1 85 ? -10.501 15.536 23.751 1.00 91.88 85 GLU A N 1
ATOM 681 C CA . GLU A 1 85 ? -11.552 16.450 23.288 1.00 91.88 85 GLU A CA 1
ATOM 682 C C . GLU A 1 85 ? -12.949 15.925 23.630 1.00 91.88 85 GLU A C 1
ATOM 684 O O . GLU A 1 85 ? -13.794 16.682 24.110 1.00 91.88 85 GLU A O 1
ATOM 689 N N . LEU A 1 86 ? -13.192 14.624 23.437 1.00 92.06 86 LEU A N 1
ATOM 690 C CA . LEU A 1 86 ? -14.467 14.015 23.813 1.00 92.06 86 LEU A CA 1
ATOM 691 C C . LEU A 1 86 ? -14.703 14.103 25.326 1.00 92.06 86 LEU A C 1
ATOM 693 O O . LEU A 1 86 ? -15.814 14.417 25.742 1.00 92.06 86 LEU A O 1
ATOM 697 N N . GLN A 1 87 ? -13.670 13.892 26.142 1.00 92.81 87 GLN A N 1
ATOM 698 C CA . GLN A 1 87 ? -13.742 14.034 27.596 1.00 92.81 87 GLN A CA 1
ATOM 699 C C . GLN A 1 87 ? -14.063 15.471 28.022 1.00 92.81 87 GLN A C 1
ATOM 701 O O . GLN A 1 87 ? -14.905 15.676 28.894 1.00 92.81 87 GLN A O 1
ATOM 706 N N . ARG A 1 88 ? -13.451 16.472 27.377 1.00 90.88 88 ARG A N 1
ATOM 707 C CA . ARG A 1 88 ? -13.793 17.884 27.607 1.00 90.88 88 ARG A CA 1
ATOM 708 C C . ARG A 1 88 ? -15.258 18.169 27.267 1.00 90.88 88 ARG A C 1
ATOM 710 O O . ARG A 1 88 ? -15.935 18.839 28.037 1.00 90.88 88 ARG A O 1
ATOM 717 N N . SER A 1 89 ? -15.776 17.598 26.176 1.00 87.88 89 SER A N 1
ATOM 718 C CA . SER A 1 89 ? -17.182 17.786 25.785 1.00 87.88 89 SER A CA 1
ATOM 719 C C . SER A 1 89 ? -18.187 17.164 26.760 1.00 87.88 89 SER A C 1
ATOM 721 O O . SER A 1 89 ? -19.276 17.701 26.920 1.00 87.88 89 SER A O 1
ATOM 723 N N . THR A 1 90 ? -17.848 16.058 27.436 1.00 87.44 90 THR A N 1
ATOM 724 C CA . THR A 1 90 ? -18.737 15.477 28.457 1.00 87.44 90 THR A CA 1
ATOM 725 C C . THR A 1 90 ? -18.678 16.259 29.763 1.00 87.44 90 THR A C 1
ATOM 727 O O . THR A 1 90 ? -19.706 16.433 30.407 1.00 87.44 90 THR A O 1
ATOM 730 N N . ALA A 1 91 ? -17.503 16.789 30.121 1.00 84.94 91 ALA A N 1
ATOM 731 C CA . ALA A 1 91 ? -17.340 17.641 31.296 1.00 84.94 91 ALA A CA 1
ATOM 732 C C . ALA A 1 91 ? -18.145 18.952 31.198 1.00 84.94 91 ALA A C 1
ATOM 734 O O . ALA A 1 91 ? -18.664 19.410 32.207 1.00 84.94 91 ALA A O 1
ATOM 735 N N . GLN A 1 92 ? -18.318 19.509 29.992 1.00 85.06 92 GLN A N 1
ATOM 736 C CA . GLN A 1 92 ? -19.179 20.681 29.748 1.00 85.06 92 GLN A CA 1
ATOM 737 C C . GLN A 1 92 ? -20.668 20.431 30.029 1.00 85.06 92 GLN A C 1
ATOM 739 O O . GLN A 1 92 ? -21.421 21.378 30.210 1.00 85.06 92 GLN A O 1
ATOM 744 N N . VAL A 1 93 ? -21.098 19.168 30.045 1.00 84.38 93 VAL A N 1
ATOM 745 C CA . VAL A 1 93 ? -22.472 18.758 30.382 1.00 84.38 93 VAL A CA 1
ATOM 746 C C . VAL A 1 93 ? -22.502 18.145 31.790 1.00 84.38 93 VAL A C 1
ATOM 748 O O . VAL A 1 93 ? -23.323 17.282 32.075 1.00 84.38 93 VAL A O 1
ATOM 751 N N . GLU A 1 94 ? -21.541 18.525 32.639 1.00 82.88 94 GLU A N 1
ATOM 752 C CA . GLU A 1 94 ? -21.375 18.069 34.030 1.00 82.88 94 GLU A CA 1
ATOM 753 C C . GLU A 1 94 ? -21.204 16.543 34.195 1.00 82.88 94 GLU A C 1
ATOM 755 O O . GLU A 1 94 ? -21.232 15.997 35.296 1.00 82.88 94 GLU A O 1
ATOM 760 N N . GLU A 1 95 ? -20.921 15.822 33.105 1.00 84.81 95 GLU A N 1
ATOM 761 C CA . GLU A 1 95 ? -20.637 14.387 33.108 1.00 84.81 95 GLU A CA 1
ATOM 762 C C . GLU A 1 95 ? -19.122 14.145 33.036 1.00 84.81 95 GLU A C 1
ATOM 764 O O . GLU A 1 95 ? -18.541 13.830 31.988 1.00 84.81 95 GLU A O 1
ATOM 769 N N . SER A 1 96 ? -18.458 14.271 34.188 1.00 87.31 96 SER A N 1
ATOM 770 C CA . SER A 1 96 ? -17.031 13.963 34.311 1.00 87.31 96 SER A CA 1
ATOM 771 C C . SER A 1 96 ? -16.791 12.451 34.277 1.00 87.31 96 SER A C 1
ATOM 773 O O . SER A 1 96 ? -17.052 11.710 35.231 1.00 87.31 96 SER A O 1
ATOM 775 N N . VAL A 1 97 ? -16.282 11.962 33.144 1.00 89.19 97 VAL A N 1
ATOM 776 C CA . VAL A 1 97 ? -15.937 10.551 32.949 1.00 89.19 97 VAL A CA 1
ATOM 777 C C . VAL A 1 97 ? -14.492 10.382 32.505 1.00 89.19 97 VAL A C 1
ATOM 779 O O . VAL A 1 97 ? -13.915 11.212 31.811 1.00 89.19 97 VAL A O 1
ATOM 782 N N . HIS A 1 98 ? -13.894 9.255 32.884 1.00 91.19 98 HIS A N 1
ATOM 783 C CA . HIS A 1 98 ? -12.550 8.902 32.441 1.00 91.19 98 HIS A CA 1
ATOM 784 C C . HIS A 1 98 ? -12.542 8.476 30.961 1.00 91.19 98 HIS A C 1
ATOM 786 O O . HIS A 1 98 ? -13.490 7.834 30.493 1.00 91.19 98 HIS A O 1
ATOM 792 N N . ARG A 1 99 ? -11.435 8.723 30.245 1.00 91.50 99 ARG A N 1
ATOM 793 C CA . ARG A 1 99 ? -11.243 8.389 28.813 1.00 91.50 99 ARG A CA 1
ATOM 794 C C . ARG A 1 99 ? -11.557 6.929 28.473 1.00 91.50 99 ARG A C 1
ATOM 796 O O . ARG A 1 99 ? -12.105 6.631 27.415 1.00 91.50 99 ARG A O 1
ATOM 803 N N . THR A 1 100 ? -11.278 6.003 29.391 1.00 92.25 100 THR A N 1
ATOM 804 C CA . THR A 1 100 ? -11.609 4.573 29.225 1.00 92.25 100 THR A CA 1
ATOM 805 C C . THR A 1 100 ? -13.116 4.311 29.169 1.00 92.25 100 THR A C 1
ATOM 807 O O . THR A 1 100 ? -13.549 3.400 28.468 1.00 92.25 100 THR A O 1
ATOM 810 N N . THR A 1 101 ? -13.933 5.113 29.860 1.00 92.38 101 THR A N 1
ATOM 811 C CA . THR A 1 101 ? -15.404 5.020 29.809 1.00 92.38 101 THR A CA 1
ATOM 812 C C . THR A 1 101 ? -15.913 5.446 28.437 1.00 92.38 101 THR A C 1
ATOM 814 O O . THR A 1 101 ? -16.751 4.764 27.850 1.00 92.38 101 THR A O 1
ATOM 817 N N . ILE A 1 102 ? -15.342 6.524 27.897 1.00 93.38 102 ILE A N 1
ATOM 818 C CA . ILE A 1 102 ? -15.631 7.032 26.553 1.00 93.38 102 ILE A CA 1
ATOM 819 C C . ILE A 1 102 ? -15.236 6.001 25.492 1.00 93.38 102 ILE A C 1
ATOM 821 O O . ILE A 1 102 ? -16.060 5.625 24.661 1.00 93.38 102 ILE A O 1
ATOM 825 N N . SER A 1 103 ? -14.013 5.470 25.566 1.00 94.38 103 SER A N 1
ATOM 826 C CA . SER A 1 103 ? -13.540 4.422 24.656 1.00 94.38 103 SER A CA 1
ATOM 827 C C . SER A 1 103 ? -14.441 3.182 24.693 1.00 94.38 103 SER A C 1
ATOM 829 O O . SER A 1 103 ? -14.841 2.697 23.639 1.00 94.38 103 SER A O 1
ATOM 831 N N . ARG A 1 104 ? -14.856 2.707 25.877 1.00 93.56 104 ARG A N 1
ATOM 832 C CA . ARG A 1 104 ? -15.808 1.584 25.994 1.00 93.56 104 ARG A CA 1
ATOM 833 C C . ARG A 1 104 ? -17.166 1.899 25.362 1.00 93.56 104 ARG A C 1
ATOM 835 O O . ARG A 1 104 ? -17.745 1.025 24.720 1.00 93.56 104 ARG A O 1
ATOM 842 N N . ALA A 1 105 ? -17.672 3.121 25.531 1.00 93.25 105 ALA A N 1
ATOM 843 C CA . ALA A 1 105 ? -18.931 3.545 24.922 1.00 93.25 105 ALA A CA 1
ATOM 844 C C . ALA A 1 105 ? -18.852 3.556 23.386 1.00 93.25 105 ALA A C 1
ATOM 846 O O . ALA A 1 105 ? -19.784 3.087 22.735 1.00 93.25 105 ALA A O 1
ATOM 847 N N . LEU A 1 106 ? -17.731 4.016 22.822 1.00 94.88 106 LEU A N 1
ATOM 848 C CA . LEU A 1 106 ? -17.455 3.974 21.382 1.00 94.88 106 LEU A CA 1
ATOM 849 C C . LEU A 1 106 ? -17.286 2.536 20.868 1.00 94.88 106 LEU A C 1
ATOM 851 O O . LEU A 1 106 ? -17.909 2.154 19.880 1.00 94.88 106 LEU A O 1
ATOM 855 N N . HIS A 1 107 ? -16.526 1.700 21.581 1.00 95.19 107 HIS A N 1
ATOM 856 C CA . HIS A 1 107 ? -16.318 0.297 21.211 1.00 95.19 107 HIS A CA 1
ATOM 857 C C . HIS A 1 107 ? -17.634 -0.489 21.187 1.00 95.19 107 HIS A C 1
ATOM 859 O O . HIS A 1 107 ? -17.811 -1.356 20.336 1.00 95.19 107 HIS A O 1
ATOM 865 N N . LYS A 1 108 ? -18.581 -0.170 22.081 1.00 93.62 108 LYS A N 1
ATOM 866 C CA . LYS A 1 108 ? -19.905 -0.811 22.118 1.00 93.62 108 LYS A CA 1
ATOM 867 C C . LYS A 1 108 ? -20.715 -0.589 20.833 1.00 93.62 108 LYS A C 1
ATOM 869 O O . LYS A 1 108 ? -21.582 -1.400 20.532 1.00 93.62 108 LYS A O 1
ATOM 874 N N . VAL A 1 109 ? -20.434 0.479 20.085 1.00 94.62 109 VAL A N 1
ATOM 875 C CA . VAL A 1 109 ? -21.059 0.771 18.783 1.00 94.62 109 VAL A CA 1
ATOM 876 C C . VAL A 1 109 ? -20.126 0.504 17.598 1.00 94.62 109 VAL A C 1
ATOM 878 O O . VAL A 1 109 ? -20.400 0.943 16.488 1.00 94.62 109 VAL A O 1
ATOM 881 N N . GLY A 1 110 ? -19.014 -0.202 17.820 1.00 93.69 110 GLY A N 1
ATOM 882 C CA . GLY A 1 110 ? -18.074 -0.577 16.763 1.00 93.69 110 GLY A CA 1
ATOM 883 C C . GLY A 1 110 ? -17.141 0.545 16.293 1.00 93.69 110 GLY A C 1
ATOM 884 O O . GLY A 1 110 ? -16.451 0.376 15.290 1.00 93.69 110 GLY A O 1
ATOM 885 N N . LEU A 1 111 ? -17.078 1.676 17.002 1.00 92.88 111 LEU A N 1
ATOM 886 C CA . LEU A 1 111 ? -16.123 2.746 16.712 1.00 92.88 111 LEU A CA 1
ATOM 887 C C . LEU A 1 111 ? -14.832 2.502 17.482 1.00 92.88 111 LEU A C 1
ATOM 889 O O . LEU A 1 111 ? -14.834 2.488 18.710 1.00 92.88 111 LEU A O 1
ATOM 893 N N . TYR A 1 112 ? -13.721 2.347 16.765 1.00 92.38 112 TYR A N 1
ATOM 894 C CA . TYR A 1 112 ? -12.420 2.078 17.367 1.00 92.38 112 TYR A CA 1
ATOM 895 C C . TYR A 1 112 ? -11.372 3.091 16.921 1.00 92.38 112 TYR A C 1
ATOM 897 O O . TYR A 1 112 ? -11.256 3.394 15.735 1.00 92.38 112 TYR A O 1
ATOM 905 N N . GLY A 1 113 ? -10.532 3.525 17.863 1.00 86.81 113 GLY A N 1
ATOM 906 C CA . GLY A 1 113 ? -9.336 4.299 17.544 1.00 86.81 113 GLY A CA 1
ATOM 907 C C . GLY A 1 113 ? -8.386 3.485 16.662 1.00 86.81 113 GLY A C 1
ATOM 908 O O . GLY A 1 113 ? -8.013 2.353 16.997 1.00 86.81 113 GLY A O 1
ATOM 909 N N . ARG A 1 114 ? -8.013 4.040 15.510 1.00 88.62 114 ARG A N 1
ATOM 910 C CA . ARG A 1 114 ? -7.060 3.457 14.560 1.00 88.62 114 ARG A CA 1
ATOM 911 C C . ARG A 1 114 ? -6.161 4.560 14.021 1.00 88.62 114 ARG A C 1
ATOM 913 O O . ARG A 1 114 ? -6.572 5.711 13.934 1.00 88.62 114 ARG A O 1
ATOM 920 N N . VAL A 1 115 ? -4.944 4.194 13.630 1.00 82.31 115 VAL A N 1
ATOM 921 C CA . VAL A 1 115 ? -4.038 5.125 12.951 1.00 82.31 115 VAL A CA 1
ATOM 922 C C . VAL A 1 115 ? -4.616 5.461 11.577 1.00 82.31 115 VAL A C 1
ATOM 924 O O . VAL A 1 115 ? -4.880 4.552 10.781 1.00 82.31 115 VAL A O 1
ATOM 927 N N . ALA A 1 116 ? -4.802 6.753 11.304 1.00 83.31 116 ALA A N 1
ATOM 928 C CA . ALA A 1 116 ? -5.255 7.237 10.007 1.00 83.31 116 ALA A CA 1
ATOM 929 C C . ALA A 1 116 ? -4.298 6.784 8.892 1.00 83.31 116 ALA A C 1
ATOM 931 O O . ALA A 1 116 ? -3.074 6.784 9.051 1.00 83.31 116 ALA A O 1
ATOM 932 N N . ARG A 1 117 ? -4.854 6.367 7.751 1.00 81.94 117 ARG A N 1
ATOM 933 C CA . ARG A 1 117 ? -4.053 5.970 6.589 1.00 81.94 117 ARG A CA 1
ATOM 934 C C . ARG A 1 117 ? -3.562 7.220 5.867 1.00 81.94 117 ARG A C 1
ATOM 936 O O . ARG A 1 117 ? -4.358 8.093 5.548 1.00 81.94 117 ARG A O 1
ATOM 943 N N . ARG A 1 118 ? -2.264 7.269 5.574 1.00 80.50 118 ARG A N 1
ATOM 944 C CA . ARG A 1 118 ? -1.679 8.297 4.709 1.00 80.50 118 ARG A CA 1
ATOM 945 C C . ARG A 1 118 ? -2.023 7.967 3.255 1.00 80.50 118 ARG A C 1
ATOM 947 O O . ARG A 1 118 ? -1.786 6.842 2.814 1.00 80.50 118 ARG A O 1
ATOM 954 N N . LYS A 1 119 ? -2.626 8.920 2.548 1.00 80.50 119 LYS A N 1
ATOM 955 C CA . LYS A 1 119 ? -3.034 8.823 1.140 1.00 80.50 119 LYS A CA 1
ATOM 956 C C . LYS A 1 119 ? -2.763 10.174 0.459 1.00 80.50 119 LYS A C 1
ATOM 958 O O . LYS A 1 119 ? -2.836 11.188 1.156 1.00 80.50 119 LYS A O 1
ATOM 963 N N . PRO A 1 120 ? -2.452 10.202 -0.848 1.00 83.12 120 PRO A N 1
ATOM 964 C CA . PRO A 1 120 ? -2.362 11.450 -1.599 1.00 83.12 120 PRO A CA 1
ATOM 965 C C . PRO A 1 120 ? -3.664 12.249 -1.509 1.00 83.12 120 PRO A C 1
ATOM 967 O O . PRO A 1 120 ? -4.755 11.672 -1.458 1.00 83.12 120 PRO A O 1
ATOM 970 N N . LEU A 1 121 ? -3.549 13.575 -1.488 1.00 87.12 121 LEU A N 1
ATOM 971 C CA . LEU A 1 121 ? -4.707 14.460 -1.503 1.00 87.12 121 LEU A CA 1
ATOM 972 C C . LEU A 1 121 ? -5.279 14.539 -2.923 1.00 87.12 121 LEU A C 1
ATOM 974 O O . LEU A 1 121 ? -4.687 15.160 -3.800 1.00 87.12 121 LEU A O 1
ATOM 978 N N . LEU A 1 122 ? -6.450 13.938 -3.133 1.00 90.31 122 LEU A N 1
ATOM 979 C CA . LEU A 1 122 ? -7.125 13.924 -4.430 1.00 90.31 122 LEU A CA 1
ATOM 980 C C . LEU A 1 122 ? -8.061 15.128 -4.581 1.00 90.31 122 LEU A C 1
ATOM 982 O O . LEU A 1 122 ? -9.005 15.280 -3.803 1.00 90.31 122 LEU A O 1
ATOM 986 N N . THR A 1 123 ? -7.838 15.930 -5.622 1.00 94.44 123 THR A N 1
ATOM 987 C CA . THR A 1 123 ? -8.798 16.943 -6.081 1.00 94.44 123 THR A CA 1
ATOM 988 C C . THR A 1 123 ? -9.992 16.272 -6.771 1.00 94.44 123 THR A C 1
ATOM 990 O O . THR A 1 123 ? -9.925 15.100 -7.156 1.00 94.44 123 THR A O 1
ATOM 993 N N . GLU A 1 124 ? -11.090 17.002 -6.975 1.00 95.62 124 GLU A N 1
ATOM 994 C CA . GLU A 1 124 ? -12.248 16.472 -7.713 1.00 95.62 124 GLU A CA 1
ATOM 995 C C . GLU A 1 124 ? -11.899 16.103 -9.161 1.00 95.62 124 GLU A C 1
ATOM 997 O O . GLU A 1 124 ? -12.380 15.091 -9.670 1.00 95.62 124 GLU A O 1
ATOM 1002 N N . ASN A 1 125 ? -10.990 16.845 -9.800 1.00 95.38 125 ASN A N 1
ATOM 1003 C CA . ASN A 1 125 ? -10.504 16.510 -11.139 1.00 95.38 125 ASN A CA 1
ATOM 1004 C C . ASN A 1 125 ? -9.734 15.182 -11.139 1.00 95.38 125 ASN A C 1
ATOM 1006 O O . ASN A 1 125 ? -9.988 14.342 -11.998 1.00 95.38 125 ASN A O 1
ATOM 1010 N N . HIS A 1 126 ? -8.878 14.932 -10.136 1.00 93.69 126 HIS A N 1
ATOM 1011 C CA . HIS A 1 126 ? -8.197 13.636 -10.011 1.00 93.69 126 HIS A CA 1
ATOM 1012 C C . HIS A 1 126 ? -9.205 12.492 -9.871 1.00 93.69 126 HIS A C 1
ATOM 1014 O O . HIS A 1 126 ? -9.067 11.469 -10.537 1.00 93.69 126 HIS A O 1
ATOM 1020 N N . LYS A 1 127 ? -10.242 12.660 -9.040 1.00 95.38 127 LYS A N 1
ATOM 1021 C CA . LYS A 1 127 ? -11.282 11.634 -8.862 1.00 95.38 127 LYS A CA 1
ATOM 1022 C C . LYS A 1 127 ? -12.038 11.363 -10.163 1.00 95.38 127 LYS A C 1
ATOM 1024 O O . LYS A 1 127 ? -12.230 10.200 -10.506 1.00 95.38 127 LYS A O 1
ATOM 1029 N N . LYS A 1 128 ? -12.413 12.406 -10.911 1.00 96.69 128 LYS A N 1
ATOM 1030 C CA . LYS A 1 128 ? -13.078 12.264 -12.218 1.00 96.69 128 LYS A CA 1
ATOM 1031 C C . LYS A 1 128 ? -12.218 11.478 -13.208 1.00 96.69 128 LYS A C 1
ATOM 1033 O O . LYS A 1 128 ? -12.691 10.473 -13.729 1.00 96.69 128 LYS A O 1
ATOM 1038 N N . SER A 1 129 ? -10.952 11.857 -13.394 1.00 95.69 129 SER A N 1
ATOM 1039 C CA . SER A 1 129 ? -10.038 11.151 -14.306 1.00 95.69 129 SER A CA 1
ATOM 1040 C C . SER A 1 129 ? -9.793 9.702 -13.878 1.00 95.69 129 SER A C 1
ATOM 1042 O O . SER A 1 129 ? -9.791 8.801 -14.711 1.00 95.69 129 SER A O 1
ATOM 1044 N N . ARG A 1 130 ? -9.645 9.444 -12.572 1.00 95.81 130 ARG A N 1
ATOM 1045 C CA . ARG A 1 130 ? -9.502 8.083 -12.026 1.00 95.81 130 ARG A CA 1
ATOM 1046 C C . ARG A 1 130 ? -10.739 7.227 -12.279 1.00 95.81 130 ARG A C 1
ATOM 1048 O O . ARG A 1 130 ? -10.609 6.058 -12.632 1.00 95.81 130 ARG A O 1
ATOM 1055 N N . LEU A 1 131 ? -11.928 7.797 -12.090 1.00 96.38 131 LEU A N 1
ATOM 1056 C CA . LEU A 1 131 ? -13.193 7.113 -12.346 1.00 96.38 131 LEU A CA 1
ATOM 1057 C C . LEU A 1 131 ? -13.374 6.819 -13.837 1.00 96.38 131 LEU A C 1
ATOM 1059 O O . LEU A 1 131 ? -13.762 5.705 -14.181 1.00 96.38 131 LEU A O 1
ATOM 1063 N N . GLN A 1 132 ? -13.065 7.784 -14.703 1.00 97.00 132 GLN A N 1
ATOM 1064 C CA . GLN A 1 132 ? -13.111 7.609 -16.151 1.00 97.00 132 GLN A CA 1
ATOM 1065 C C . GLN A 1 132 ? -12.166 6.489 -16.588 1.00 97.00 132 GLN A C 1
ATOM 1067 O O . GLN A 1 132 ? -12.621 5.537 -17.211 1.00 97.00 132 GLN A O 1
ATOM 1072 N N . PHE A 1 133 ? -10.896 6.537 -16.170 1.00 96.19 133 PHE A N 1
ATOM 1073 C CA . PHE A 1 133 ? -9.923 5.483 -16.457 1.00 96.19 133 PHE A CA 1
ATOM 1074 C C . PHE A 1 133 ? -10.445 4.109 -16.028 1.00 96.19 133 PHE A C 1
ATOM 1076 O O . PHE A 1 133 ? -10.501 3.193 -16.843 1.00 96.19 133 PHE A O 1
ATOM 1083 N N . ALA A 1 134 ? -10.892 3.972 -14.775 1.00 95.62 134 ALA A N 1
ATOM 1084 C CA . ALA A 1 134 ? -11.369 2.694 -14.266 1.00 95.62 134 ALA A CA 1
ATOM 1085 C C . ALA A 1 134 ? -12.611 2.183 -15.012 1.00 95.62 134 ALA A C 1
ATOM 1087 O O . ALA A 1 134 ? -12.712 0.987 -15.261 1.00 95.62 134 ALA A O 1
ATOM 1088 N N . THR A 1 135 ? -13.528 3.075 -15.392 1.00 96.19 135 THR A N 1
ATOM 1089 C CA . THR A 1 135 ? -14.761 2.718 -16.110 1.00 96.19 135 THR A CA 1
ATOM 1090 C C . THR A 1 135 ? -14.472 2.288 -17.545 1.00 96.19 135 THR A C 1
ATOM 1092 O O . THR A 1 135 ? -15.013 1.279 -17.983 1.00 96.19 135 THR A O 1
ATOM 1095 N N . SER A 1 136 ? -13.582 2.991 -18.251 1.00 95.94 136 SER A N 1
ATOM 1096 C CA . SER A 1 136 ? -13.201 2.641 -19.626 1.00 95.94 136 SER A CA 1
ATOM 1097 C C . SER A 1 136 ? -12.475 1.297 -19.714 1.00 95.94 136 SER A C 1
ATOM 1099 O O . SER A 1 136 ? -12.589 0.613 -20.721 1.00 95.94 136 SER A O 1
ATOM 1101 N N . HIS A 1 137 ? -11.765 0.911 -18.651 1.00 94.44 137 HIS A N 1
ATOM 1102 C CA . HIS A 1 137 ? -10.854 -0.234 -18.649 1.00 94.44 137 HIS A CA 1
ATOM 1103 C C . HIS A 1 137 ? -11.383 -1.460 -17.875 1.00 94.44 137 HIS A C 1
ATOM 1105 O O . HIS A 1 137 ? -10.763 -2.522 -17.882 1.00 94.44 137 HIS A O 1
ATOM 1111 N N . VAL A 1 138 ? -12.530 -1.367 -17.184 1.00 90.94 138 VAL A N 1
ATOM 1112 C CA . VAL A 1 138 ? -13.075 -2.495 -16.392 1.00 90.94 138 VAL A CA 1
ATOM 1113 C C . VAL A 1 138 ? -13.512 -3.680 -17.262 1.00 90.94 138 VAL A C 1
ATOM 1115 O O . VAL A 1 138 ? -13.478 -4.820 -16.800 1.00 90.94 138 VAL A O 1
ATOM 1118 N N . GLY A 1 139 ? -13.917 -3.408 -18.506 1.00 89.69 139 GLY A N 1
ATOM 1119 C CA . GLY A 1 139 ? -14.319 -4.416 -19.490 1.00 89.69 139 GLY A CA 1
ATOM 1120 C C . GLY A 1 139 ? -13.156 -5.016 -20.282 1.00 89.69 139 GLY A C 1
ATOM 1121 O O . GLY A 1 139 ? -13.375 -5.942 -21.063 1.00 89.69 139 GLY A O 1
ATOM 1122 N N . ASP A 1 140 ? -11.932 -4.516 -20.094 1.00 92.69 140 ASP A N 1
ATOM 1123 C CA . ASP A 1 140 ? -10.783 -4.972 -20.865 1.00 92.69 140 ASP A CA 1
ATOM 1124 C C . ASP A 1 140 ? -10.429 -6.424 -20.561 1.00 92.69 140 ASP A C 1
ATOM 1126 O O . ASP A 1 140 ? -10.454 -6.898 -19.419 1.00 92.69 140 ASP A O 1
ATOM 1130 N N . THR A 1 141 ? -10.032 -7.142 -21.610 1.00 89.38 141 THR A N 1
ATOM 1131 C CA . THR A 1 141 ? -9.672 -8.555 -21.487 1.00 89.38 141 THR A CA 1
ATOM 1132 C C . THR A 1 141 ? -8.448 -8.742 -20.591 1.00 89.38 141 THR A C 1
ATOM 1134 O O . THR A 1 141 ? -7.469 -7.999 -20.666 1.00 89.38 141 THR A O 1
ATOM 1137 N N . ALA A 1 142 ? -8.430 -9.821 -19.803 1.00 87.19 142 ALA A N 1
ATOM 1138 C CA . ALA A 1 142 ? -7.264 -10.176 -18.989 1.00 87.19 142 ALA A CA 1
ATOM 1139 C C . ALA A 1 142 ? -5.972 -10.306 -19.824 1.00 87.19 142 ALA A C 1
ATOM 1141 O O . ALA A 1 142 ? -4.877 -10.054 -19.326 1.00 87.19 142 ALA A O 1
ATOM 1142 N N . ASN A 1 143 ? -6.088 -10.678 -21.104 1.00 89.50 143 ASN A N 1
ATOM 1143 C CA . ASN A 1 143 ? -4.952 -10.798 -22.014 1.00 89.50 143 ASN A CA 1
ATOM 1144 C C . ASN A 1 143 ? -4.323 -9.444 -22.383 1.00 89.50 143 ASN A C 1
ATOM 1146 O O . ASN A 1 143 ? -3.119 -9.388 -22.617 1.00 89.50 143 ASN A O 1
ATOM 1150 N N . MET A 1 144 ? -5.110 -8.362 -22.410 1.00 92.38 144 MET A N 1
ATOM 1151 C CA . MET A 1 144 ? -4.597 -7.002 -22.603 1.00 92.38 144 MET A CA 1
ATOM 1152 C C . MET A 1 144 ? -3.656 -6.638 -21.450 1.00 92.38 144 MET A C 1
ATOM 1154 O O . MET A 1 144 ? -2.487 -6.342 -21.688 1.00 92.38 144 MET A O 1
ATOM 1158 N N . TRP A 1 145 ? -4.112 -6.808 -20.203 1.00 95.25 145 TRP A N 1
ATOM 1159 C CA . TRP A 1 145 ? -3.325 -6.505 -19.001 1.00 95.25 145 TRP A CA 1
ATOM 1160 C C . TRP A 1 145 ? -2.041 -7.325 -18.888 1.00 95.25 145 TRP A C 1
ATOM 1162 O O . TRP A 1 145 ? -1.021 -6.814 -18.429 1.00 95.25 145 TRP A O 1
ATOM 1172 N N . LYS A 1 146 ? -2.057 -8.583 -19.351 1.00 95.44 146 LYS A N 1
ATOM 1173 C CA . LYS A 1 146 ? -0.861 -9.443 -19.386 1.00 95.44 146 LYS A CA 1
ATOM 1174 C C . LYS A 1 146 ? 0.261 -8.882 -20.257 1.00 95.44 146 LYS A C 1
ATOM 1176 O O . LYS A 1 146 ? 1.422 -9.163 -19.971 1.00 95.44 146 LYS A O 1
ATOM 1181 N N . LYS A 1 147 ? -0.085 -8.106 -21.289 1.00 95.19 147 LYS A N 1
ATOM 1182 C CA . LYS A 1 147 ? 0.865 -7.487 -22.220 1.00 95.19 147 LYS A CA 1
ATOM 1183 C C . LYS A 1 147 ? 1.327 -6.102 -21.781 1.00 95.19 147 LYS A C 1
ATOM 1185 O O . LYS A 1 147 ? 2.223 -5.563 -22.416 1.00 95.19 147 LYS A O 1
ATOM 1190 N N . VAL A 1 148 ? 0.730 -5.515 -20.744 1.00 97.50 148 VAL A N 1
ATOM 1191 C CA . VAL A 1 148 ? 1.150 -4.200 -20.251 1.00 97.50 148 VAL A CA 1
ATOM 1192 C C . VAL A 1 148 ? 2.510 -4.326 -19.569 1.00 97.50 148 VAL A C 1
ATOM 1194 O O . VAL A 1 148 ? 2.699 -5.174 -18.692 1.00 97.50 148 VAL A O 1
ATOM 1197 N N . LEU A 1 149 ? 3.445 -3.467 -19.971 1.00 98.12 149 LEU A N 1
ATOM 1198 C CA . LEU A 1 149 ? 4.703 -3.251 -19.269 1.00 98.12 149 LEU A CA 1
ATOM 1199 C C . LEU A 1 149 ? 4.510 -2.094 -18.285 1.00 98.12 149 LEU A C 1
ATOM 1201 O O . LEU A 1 149 ? 4.436 -0.933 -18.684 1.00 98.12 149 LEU A O 1
ATOM 1205 N N . TRP A 1 150 ? 4.394 -2.431 -17.006 1.00 98.06 150 TRP A N 1
ATOM 1206 C CA . TRP A 1 150 ? 4.246 -1.481 -15.907 1.00 98.06 150 TRP A CA 1
ATOM 1207 C C . TRP A 1 150 ? 5.613 -0.958 -15.506 1.00 98.06 150 TRP A C 1
ATOM 1209 O O . TRP A 1 150 ? 6.543 -1.755 -15.390 1.00 98.06 150 TRP A O 1
ATOM 1219 N N . SER A 1 151 ? 5.739 0.341 -15.258 1.00 97.50 151 SER A N 1
ATOM 1220 C CA . SER A 1 151 ? 6.989 0.938 -14.791 1.00 97.50 151 SER A CA 1
ATOM 1221 C C . SER A 1 151 ? 6.740 2.010 -13.748 1.00 97.50 151 SER A C 1
ATOM 1223 O O . SER A 1 151 ? 5.634 2.548 -13.649 1.00 97.50 151 SER A O 1
ATOM 1225 N N . ASP A 1 152 ? 7.768 2.269 -12.948 1.00 96.31 152 ASP A N 1
ATOM 1226 C CA . ASP A 1 152 ? 7.780 3.329 -11.949 1.00 96.31 152 ASP A CA 1
ATOM 1227 C C . ASP A 1 152 ? 9.202 3.535 -11.407 1.00 96.31 152 ASP A C 1
ATOM 1229 O O . ASP A 1 152 ? 10.104 2.720 -11.645 1.00 96.31 152 ASP A O 1
ATOM 1233 N N . GLU A 1 153 ? 9.383 4.592 -10.620 1.00 94.69 153 GLU A N 1
ATOM 1234 C CA . GLU A 1 153 ? 10.582 4.811 -9.823 1.00 94.69 153 GLU A CA 1
ATOM 1235 C C . GLU A 1 153 ? 10.309 4.639 -8.327 1.00 94.69 153 GLU A C 1
ATOM 1237 O O . GLU 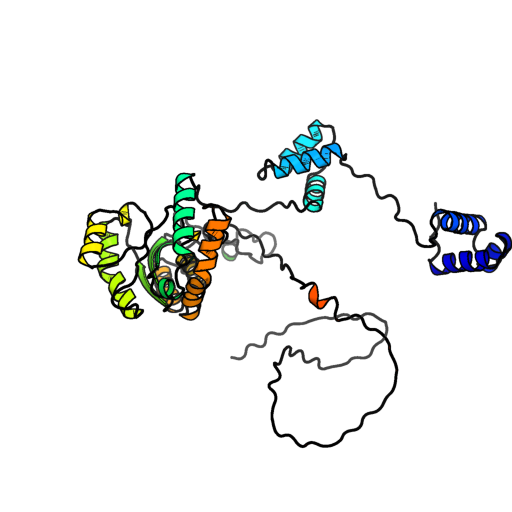A 1 153 ? 9.308 5.102 -7.789 1.00 94.69 153 GLU A O 1
ATOM 1242 N N . THR A 1 154 ? 11.259 4.056 -7.597 1.00 93.75 154 THR A N 1
ATOM 1243 C CA . THR A 1 154 ? 11.213 4.035 -6.135 1.00 93.75 154 THR A CA 1
ATOM 1244 C C . THR A 1 154 ? 12.515 4.514 -5.515 1.00 93.75 154 THR A C 1
ATOM 1246 O O . THR A 1 154 ? 13.616 4.123 -5.899 1.00 93.75 154 THR A O 1
ATOM 1249 N N . LYS A 1 155 ? 12.381 5.283 -4.433 1.00 92.44 155 LYS A N 1
ATOM 1250 C CA . LYS A 1 155 ? 13.478 5.564 -3.507 1.00 92.44 155 LYS A CA 1
ATOM 1251 C C . LYS A 1 155 ? 13.659 4.391 -2.538 1.00 92.44 155 LYS A C 1
ATOM 1253 O O . LYS A 1 155 ? 12.692 3.938 -1.916 1.00 92.44 155 LYS A O 1
ATOM 1258 N N . MET A 1 156 ? 14.894 3.927 -2.388 1.00 89.94 156 MET A N 1
ATOM 1259 C CA . MET A 1 156 ? 15.311 2.932 -1.404 1.00 89.94 156 MET A CA 1
ATOM 1260 C C . MET A 1 156 ? 16.280 3.582 -0.417 1.00 89.94 156 MET A C 1
ATOM 1262 O O . MET A 1 156 ? 17.369 4.009 -0.788 1.00 89.94 156 MET A O 1
ATOM 1266 N N . GLU A 1 157 ? 15.878 3.695 0.842 1.00 89.12 157 GLU A N 1
ATOM 1267 C CA . GLU A 1 157 ? 16.693 4.306 1.898 1.00 89.12 157 GLU A CA 1
ATOM 1268 C C . GLU A 1 157 ? 17.530 3.240 2.602 1.00 89.12 157 GLU A C 1
ATOM 1270 O O . GLU A 1 157 ? 16.995 2.178 2.923 1.00 89.12 157 GLU A O 1
ATOM 1275 N N . LEU A 1 158 ? 18.802 3.522 2.897 1.00 85.25 158 LEU A N 1
ATOM 1276 C CA . LEU A 1 158 ? 19.684 2.566 3.579 1.00 85.25 158 LEU A CA 1
ATOM 1277 C C . LEU A 1 158 ? 19.136 2.178 4.963 1.00 85.25 158 LEU A C 1
ATOM 1279 O O . LEU A 1 158 ? 19.039 1.000 5.291 1.00 85.25 158 LEU A O 1
ATOM 1283 N N . PHE A 1 159 ? 18.658 3.169 5.721 1.00 76.88 159 PHE A N 1
ATOM 1284 C CA . PHE A 1 159 ? 18.041 2.986 7.042 1.00 76.88 159 PHE A CA 1
ATOM 1285 C C . PHE A 1 159 ? 16.508 3.158 7.021 1.00 76.88 159 PHE A C 1
ATOM 1287 O O . PHE A 1 159 ? 15.889 3.494 8.029 1.00 76.88 159 PHE A O 1
ATOM 1294 N N . GLY A 1 160 ? 15.873 2.941 5.861 1.00 63.72 160 GLY A N 1
ATOM 1295 C CA . GLY A 1 160 ? 14.445 3.221 5.632 1.00 63.72 160 GLY A CA 1
ATOM 1296 C C . GLY A 1 160 ? 13.470 2.342 6.409 1.00 63.72 160 GLY A C 1
ATOM 1297 O O . GLY A 1 160 ? 12.332 2.741 6.664 1.00 63.72 160 GLY A O 1
ATOM 1298 N N . GLN A 1 161 ? 13.904 1.155 6.840 1.00 61.03 161 GLN A N 1
ATOM 1299 C CA . GLN A 1 161 ? 13.126 0.307 7.740 1.00 61.03 161 GLN A CA 1
ATOM 1300 C C . GLN A 1 161 ? 13.326 0.714 9.201 1.00 61.03 161 GLN A C 1
ATOM 1302 O O . GLN A 1 161 ? 13.698 -0.085 10.054 1.00 61.03 161 GLN A O 1
ATOM 1307 N N . ASN A 1 162 ? 12.935 1.949 9.521 1.00 53.75 162 ASN A N 1
ATOM 1308 C CA . ASN A 1 162 ? 12.649 2.392 10.889 1.00 53.75 162 ASN A CA 1
ATOM 1309 C C . ASN A 1 162 ? 11.356 1.746 11.433 1.00 53.75 162 ASN A C 1
ATOM 1311 O O . ASN A 1 162 ? 10.516 2.389 12.070 1.00 53.75 162 ASN A O 1
ATOM 1315 N N . ALA A 1 163 ? 11.157 0.452 11.177 1.00 53.22 163 ALA A N 1
ATOM 1316 C CA . ALA 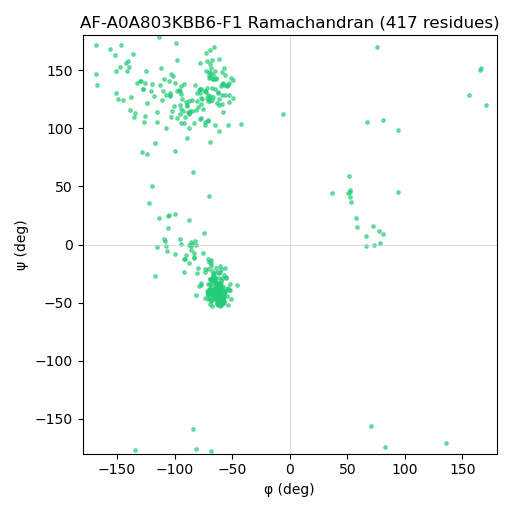A 1 163 ? 10.217 -0.324 11.956 1.00 53.22 163 ALA A CA 1
ATOM 1317 C C . ALA A 1 163 ? 10.796 -0.396 13.367 1.00 53.22 163 ALA A C 1
ATOM 1319 O O . ALA A 1 163 ? 11.950 -0.773 13.542 1.00 53.22 163 ALA A O 1
ATOM 1320 N N . LYS A 1 164 ? 10.000 -0.010 14.369 1.00 57.41 164 LYS A N 1
ATOM 1321 C CA . LYS A 1 164 ? 10.309 -0.240 15.783 1.00 57.41 164 LYS A CA 1
ATOM 1322 C C . LYS A 1 164 ? 10.860 -1.662 15.938 1.00 57.41 164 LYS A C 1
ATOM 1324 O O . LYS A 1 164 ? 10.093 -2.622 15.860 1.00 57.41 164 LYS A O 1
ATOM 1329 N N . ARG A 1 165 ? 12.177 -1.797 16.101 1.00 64.25 165 ARG A N 1
ATOM 1330 C CA . ARG A 1 165 ? 12.814 -3.089 16.334 1.00 64.25 165 ARG A CA 1
ATOM 1331 C C . ARG A 1 165 ? 12.647 -3.373 17.812 1.00 64.25 165 ARG A C 1
ATOM 1333 O O . ARG A 1 165 ? 13.104 -2.602 18.652 1.00 64.25 165 ARG A O 1
ATOM 1340 N N . TYR A 1 166 ? 11.912 -4.429 18.126 1.00 72.19 166 TYR A N 1
ATOM 1341 C CA . TYR A 1 166 ? 11.806 -4.874 19.504 1.00 72.19 166 TYR A CA 1
ATOM 1342 C C . TYR A 1 166 ? 13.164 -5.431 19.921 1.00 72.19 166 TYR A C 1
ATOM 1344 O O . TYR A 1 166 ? 13.706 -6.315 19.259 1.00 72.19 166 TYR A O 1
ATOM 1352 N N . VAL A 1 167 ? 13.719 -4.872 20.991 1.00 78.44 167 VAL A N 1
ATOM 1353 C CA . VAL A 1 167 ? 14.975 -5.317 21.589 1.00 78.44 167 VAL A CA 1
ATOM 1354 C C . VAL A 1 167 ? 14.639 -5.945 22.934 1.00 78.44 167 VAL A C 1
ATOM 1356 O O . VAL A 1 167 ? 14.007 -5.306 23.779 1.00 78.44 167 VAL A O 1
ATOM 1359 N N . TRP A 1 168 ? 15.052 -7.193 23.129 1.00 87.44 168 TRP A N 1
ATOM 1360 C CA . TRP A 1 168 ? 15.033 -7.840 24.437 1.00 87.44 168 TRP A CA 1
ATOM 1361 C C . TRP A 1 168 ? 16.250 -7.352 25.217 1.00 87.44 168 TRP A C 1
ATOM 1363 O O . TRP A 1 168 ? 17.375 -7.547 24.770 1.00 87.44 168 TRP A O 1
ATOM 1373 N N . ARG A 1 169 ? 16.034 -6.678 26.349 1.00 90.50 169 ARG A N 1
ATOM 1374 C CA . ARG A 1 169 ? 17.112 -6.081 27.146 1.00 90.50 169 ARG A CA 1
ATOM 1375 C C . ARG A 1 169 ? 16.773 -6.096 28.631 1.00 90.50 169 ARG A C 1
ATOM 1377 O O . ARG A 1 169 ? 15.597 -6.053 28.997 1.00 90.50 169 ARG A O 1
ATOM 1384 N N . LYS A 1 170 ? 17.795 -6.127 29.486 1.00 89.88 170 LYS A N 1
ATOM 1385 C CA . LYS A 1 170 ? 17.629 -5.975 30.941 1.00 89.88 170 LYS A CA 1
ATOM 1386 C C . LYS A 1 170 ? 17.267 -4.523 31.286 1.00 89.88 170 LYS A C 1
ATOM 1388 O O . LYS A 1 170 ? 17.558 -3.604 30.514 1.00 89.88 170 LYS A O 1
ATOM 1393 N N . THR A 1 171 ? 16.654 -4.300 32.447 1.00 88.12 171 THR A N 1
ATOM 1394 C CA . THR A 1 171 ? 16.380 -2.949 32.971 1.00 88.12 171 THR A CA 1
ATOM 1395 C C . THR A 1 171 ? 17.660 -2.100 32.956 1.00 88.12 171 THR A C 1
ATOM 1397 O O . THR A 1 171 ? 18.747 -2.624 33.174 1.00 88.12 171 THR A O 1
ATOM 1400 N N . ASN A 1 172 ? 17.540 -0.805 32.655 1.00 89.81 172 ASN A N 1
ATOM 1401 C CA . ASN A 1 172 ? 18.638 0.178 32.580 1.00 89.81 172 ASN A CA 1
ATOM 1402 C C . ASN A 1 172 ? 19.687 -0.007 31.468 1.00 89.81 172 ASN A C 1
ATOM 1404 O O . ASN A 1 172 ? 20.518 0.869 31.286 1.00 89.81 172 ASN A O 1
ATOM 1408 N N . THR A 1 173 ? 19.607 -1.042 30.630 1.00 89.62 173 THR A N 1
ATOM 1409 C CA . THR A 1 173 ? 20.532 -1.207 29.481 1.00 89.62 173 THR A CA 1
ATOM 1410 C C . THR A 1 173 ? 20.051 -0.487 28.215 1.00 89.62 173 THR A C 1
ATOM 1412 O O . THR A 1 173 ? 20.415 -0.825 27.091 1.00 89.62 173 THR A O 1
ATOM 1415 N N . ALA A 1 174 ? 19.167 0.503 28.372 1.00 86.12 174 ALA A N 1
ATOM 1416 C CA . ALA A 1 174 ? 18.391 1.060 27.273 1.00 86.12 174 ALA A CA 1
ATOM 1417 C C . ALA A 1 174 ? 19.204 1.822 26.222 1.00 86.12 174 ALA A C 1
ATOM 1419 O O . ALA A 1 174 ? 18.761 1.925 25.077 1.00 86.12 174 ALA A O 1
ATOM 1420 N N . HIS A 1 175 ? 20.352 2.350 26.633 1.00 89.06 175 HIS A N 1
ATOM 1421 C CA . HIS A 1 175 ? 21.190 3.247 25.844 1.00 89.06 175 HIS A CA 1
ATOM 1422 C C . HIS A 1 175 ? 22.488 2.593 25.369 1.00 89.06 175 HIS A C 1
ATOM 1424 O O . HIS A 1 175 ? 23.302 3.261 24.744 1.00 89.06 175 HIS A O 1
ATOM 1430 N N . HIS A 1 176 ? 22.688 1.303 25.650 1.00 87.75 176 HIS A N 1
ATOM 1431 C CA . HIS A 1 176 ? 23.855 0.594 25.147 1.00 87.75 176 HIS A CA 1
ATOM 1432 C C . HIS A 1 176 ? 23.785 0.457 23.622 1.00 87.75 176 HIS A C 1
ATOM 1434 O O . HIS A 1 176 ? 22.700 0.279 23.057 1.00 87.75 176 HIS A O 1
ATOM 1440 N N . SER A 1 177 ? 24.937 0.498 22.955 1.00 82.50 177 SER A N 1
ATOM 1441 C CA . SER A 1 177 ? 25.047 0.427 21.494 1.00 82.50 177 SER A CA 1
ATOM 1442 C C . SER A 1 177 ? 24.348 -0.799 20.900 1.00 82.50 177 SER A C 1
ATOM 1444 O O . SER A 1 177 ? 23.646 -0.677 19.903 1.00 82.50 177 SER A O 1
ATOM 1446 N N . GLU A 1 178 ? 24.428 -1.953 21.562 1.00 81.25 178 GLU A N 1
ATOM 1447 C CA . GLU A 1 178 ? 23.792 -3.208 21.151 1.00 81.25 178 GLU A CA 1
ATOM 1448 C C . GLU A 1 178 ? 22.253 -3.187 21.252 1.00 81.25 178 GLU A C 1
ATOM 1450 O O . GLU A 1 178 ? 21.568 -3.991 20.614 1.00 81.25 178 GLU A O 1
ATOM 1455 N N . HIS A 1 179 ? 21.691 -2.253 22.027 1.00 84.19 179 HIS A N 1
ATOM 1456 C CA . HIS A 1 179 ? 20.249 -2.086 22.237 1.00 84.19 179 HIS A CA 1
ATOM 1457 C C . HIS A 1 179 ? 19.671 -0.837 21.570 1.00 84.19 179 HIS A C 1
ATOM 1459 O O . HIS A 1 179 ? 18.485 -0.530 21.746 1.00 84.19 179 HIS A O 1
ATOM 1465 N N . THR A 1 180 ? 20.496 -0.117 20.815 1.00 76.62 180 THR A N 1
ATOM 1466 C CA . THR A 1 180 ? 20.094 1.057 20.047 1.00 76.62 180 THR A CA 1
ATOM 1467 C C . THR A 1 180 ? 20.186 0.746 18.559 1.00 76.62 180 THR A C 1
ATOM 1469 O O . THR A 1 180 ? 20.923 -0.134 18.123 1.00 76.62 180 THR A O 1
ATOM 1472 N N . ILE A 1 181 ? 19.365 1.425 17.764 1.00 71.88 181 ILE A N 1
ATOM 1473 C CA . ILE A 1 181 ? 19.500 1.399 16.309 1.00 71.88 181 ILE A CA 1
ATOM 1474 C C . ILE A 1 181 ? 20.341 2.629 15.972 1.00 71.88 181 ILE A C 1
ATOM 1476 O O . ILE A 1 181 ? 19.875 3.736 16.265 1.00 71.88 181 ILE A O 1
ATOM 1480 N N . PRO A 1 182 ? 21.553 2.472 15.410 1.00 66.75 182 PRO A N 1
ATOM 1481 C CA . PRO A 1 182 ? 22.358 3.611 15.001 1.00 66.75 182 PRO A CA 1
ATOM 1482 C C . PRO A 1 182 ? 21.561 4.483 14.033 1.00 66.75 182 PRO A C 1
ATOM 1484 O O . PRO A 1 182 ? 21.004 3.992 13.051 1.00 66.75 182 PRO A O 1
ATOM 1487 N N . THR A 1 183 ? 21.488 5.779 14.320 1.00 64.19 183 THR A N 1
ATOM 1488 C CA . THR A 1 183 ? 20.915 6.766 13.406 1.00 64.19 183 THR A CA 1
ATOM 1489 C C . THR A 1 183 ? 22.032 7.682 12.940 1.00 64.19 183 THR A C 1
ATOM 1491 O O . THR A 1 183 ? 22.888 8.095 13.718 1.00 64.19 183 THR A O 1
ATOM 1494 N N . VAL A 1 184 ? 22.050 7.993 11.650 1.00 64.31 184 VAL A N 1
ATOM 1495 C CA . VAL A 1 184 ? 23.000 8.956 11.093 1.00 64.31 184 VAL A CA 1
ATOM 1496 C C . VAL A 1 184 ? 22.280 10.270 10.810 1.00 64.31 184 VAL A C 1
ATOM 1498 O O . VAL A 1 184 ? 21.143 10.278 10.332 1.00 64.31 184 VAL A O 1
ATOM 1501 N N . LYS A 1 185 ? 22.957 11.393 11.082 1.00 55.09 185 LYS A N 1
ATOM 1502 C CA . LYS A 1 185 ? 22.406 12.759 10.990 1.00 55.09 185 LYS A CA 1
ATOM 1503 C C . LYS A 1 185 ? 21.803 13.087 9.613 1.00 55.09 185 LYS A C 1
ATOM 1505 O O . LYS A 1 185 ? 20.865 13.872 9.536 1.00 55.09 185 LYS A O 1
ATOM 1510 N N . TYR A 1 186 ? 22.300 12.446 8.549 1.00 55.19 186 TYR A N 1
ATOM 1511 C CA . TYR A 1 186 ? 21.881 12.663 7.155 1.00 55.19 186 TYR A CA 1
ATOM 1512 C C . TYR A 1 186 ? 21.170 11.453 6.511 1.00 55.19 186 TYR A C 1
ATOM 1514 O O . TYR A 1 186 ? 21.136 11.323 5.292 1.00 55.19 186 TYR A O 1
ATOM 1522 N N . GLY A 1 187 ? 20.592 10.545 7.309 1.00 60.72 187 GLY A N 1
ATOM 1523 C CA . GLY A 1 187 ? 19.678 9.508 6.802 1.00 60.72 187 GLY A CA 1
ATOM 1524 C C . GLY A 1 187 ? 20.303 8.355 5.999 1.00 60.72 187 GLY A C 1
ATOM 1525 O O . GLY A 1 187 ? 19.578 7.646 5.312 1.00 60.72 187 GLY A O 1
ATOM 1526 N N . GLY A 1 188 ? 21.623 8.149 6.068 1.00 73.00 188 GLY A N 1
ATOM 1527 C CA . GLY A 1 188 ? 22.328 6.972 5.523 1.00 73.00 188 GLY A CA 1
ATOM 1528 C C . GLY A 1 188 ? 22.453 6.931 4.015 1.00 73.00 188 GLY A C 1
ATOM 1529 O O . GLY A 1 188 ? 23.031 5.997 3.473 1.00 73.00 188 GLY A O 1
ATOM 1530 N N . GLY A 1 189 ? 21.911 7.942 3.345 1.00 86.38 189 GLY A N 1
ATOM 1531 C CA . GLY A 1 189 ? 21.753 7.939 1.909 1.00 86.38 189 GLY A CA 1
ATOM 1532 C C . GLY A 1 189 ? 20.594 7.060 1.439 1.00 86.38 189 GLY A C 1
ATOM 1533 O O . GLY A 1 189 ? 19.953 6.299 2.171 1.00 86.38 189 GLY A O 1
ATOM 1534 N N . SER A 1 190 ? 20.313 7.207 0.156 1.00 90.00 190 SER A N 1
ATOM 1535 C CA . SER A 1 190 ? 19.292 6.451 -0.546 1.00 90.00 190 SER A CA 1
ATOM 1536 C C . SER A 1 190 ? 19.680 6.316 -2.000 1.00 90.00 190 SER A C 1
ATOM 1538 O O . SER A 1 190 ? 20.269 7.243 -2.555 1.00 90.00 190 SER A O 1
ATOM 1540 N N . ILE A 1 191 ? 19.267 5.223 -2.621 1.00 93.31 191 ILE A N 1
ATOM 1541 C CA . ILE A 1 191 ? 19.348 5.048 -4.068 1.00 93.31 191 ILE A CA 1
ATOM 1542 C C . ILE A 1 191 ? 17.963 5.254 -4.683 1.00 93.31 191 ILE A C 1
ATOM 1544 O O . ILE A 1 191 ? 16.941 4.951 -4.060 1.00 93.31 191 ILE A O 1
ATOM 1548 N N . MET A 1 192 ? 17.930 5.794 -5.897 1.00 94.94 192 MET A N 1
ATOM 1549 C CA . MET A 1 192 ? 16.732 5.832 -6.729 1.00 94.94 192 MET A CA 1
ATOM 1550 C C . MET A 1 192 ? 16.815 4.676 -7.719 1.00 94.94 192 MET A C 1
ATOM 1552 O O . MET A 1 192 ? 17.860 4.470 -8.334 1.00 94.94 192 MET A O 1
ATOM 1556 N N . LEU A 1 193 ? 15.736 3.917 -7.855 1.00 96.50 193 LEU A N 1
ATOM 1557 C CA . LEU A 1 193 ? 15.648 2.788 -8.770 1.00 96.50 193 LEU A CA 1
ATOM 1558 C C . LEU A 1 193 ? 14.512 3.037 -9.754 1.00 96.50 193 LEU A C 1
ATOM 1560 O O . LEU A 1 193 ? 13.412 3.373 -9.324 1.00 96.50 193 LEU A O 1
ATOM 1564 N N . TRP A 1 194 ? 14.770 2.832 -11.039 1.00 97.56 194 TRP A N 1
ATOM 1565 C CA . TRP A 1 194 ? 13.739 2.643 -12.052 1.00 97.56 194 TRP A CA 1
ATOM 1566 C C . TR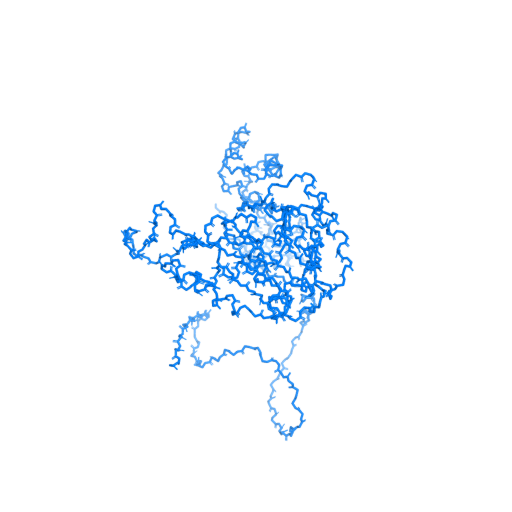P A 1 194 ? 13.598 1.151 -12.323 1.00 97.56 194 TRP A C 1
ATOM 1568 O O . TRP A 1 194 ? 14.599 0.436 -12.416 1.00 97.56 194 TRP A O 1
ATOM 1578 N N . GLY A 1 195 ? 12.374 0.664 -12.474 1.00 97.94 195 GLY A N 1
ATOM 1579 C CA . GLY A 1 195 ? 12.170 -0.696 -12.946 1.00 97.94 195 GLY A CA 1
ATOM 1580 C C . GLY A 1 195 ? 10.821 -0.892 -13.595 1.00 97.94 195 GLY A C 1
ATOM 1581 O O . GLY A 1 195 ? 9.928 -0.047 -13.519 1.00 97.94 195 GLY A O 1
ATOM 1582 N N . CYS A 1 196 ? 10.687 -2.036 -14.252 1.00 98.38 196 CYS A N 1
ATOM 1583 C CA . CYS A 1 196 ? 9.465 -2.397 -14.944 1.00 98.38 196 CYS A CA 1
ATOM 1584 C C . CYS A 1 196 ? 9.147 -3.884 -14.808 1.00 98.38 196 CYS A C 1
ATOM 1586 O O . CYS A 1 196 ? 10.027 -4.704 -14.559 1.00 98.38 196 CYS A O 1
ATOM 1588 N N . PHE A 1 197 ? 7.881 -4.255 -14.960 1.00 98.56 197 PHE A N 1
ATOM 1589 C CA . PHE A 1 197 ? 7.462 -5.653 -14.938 1.00 98.56 197 PHE A CA 1
ATOM 1590 C C . PHE A 1 197 ? 6.205 -5.872 -15.784 1.00 98.56 197 PHE A C 1
ATOM 1592 O O . PHE A 1 197 ? 5.473 -4.936 -16.104 1.00 98.56 197 PHE A O 1
ATOM 1599 N N . SER A 1 198 ? 5.932 -7.127 -16.122 1.00 98.19 198 SER A N 1
ATOM 1600 C CA . SER A 1 198 ? 4.684 -7.553 -16.763 1.00 98.19 198 SER A CA 1
ATOM 1601 C C . SER A 1 198 ? 4.139 -8.806 -16.079 1.00 98.19 198 SER A C 1
ATOM 1603 O O . SER A 1 198 ? 4.742 -9.333 -15.144 1.00 98.19 198 SER A O 1
ATOM 1605 N N . SER A 1 199 ? 3.035 -9.366 -16.579 1.00 97.44 199 SER A N 1
ATOM 1606 C CA . SER A 1 199 ? 2.571 -10.677 -16.104 1.00 97.44 199 SER A CA 1
ATOM 1607 C C . SER A 1 199 ? 3.599 -11.799 -16.320 1.00 97.44 199 SER A C 1
ATOM 1609 O O . SER A 1 199 ? 3.490 -12.826 -15.653 1.00 97.44 199 SER A O 1
ATOM 1611 N N . ALA A 1 200 ? 4.553 -11.636 -17.242 1.00 97.50 200 ALA A N 1
ATOM 1612 C CA . ALA A 1 200 ? 5.574 -12.635 -17.553 1.00 97.50 200 ALA A CA 1
ATOM 1613 C C . ALA A 1 200 ? 6.777 -12.605 -16.593 1.00 97.50 200 ALA A C 1
ATOM 1615 O O . ALA A 1 200 ? 7.611 -13.503 -16.650 1.00 97.50 200 ALA A O 1
ATOM 1616 N N . GLY A 1 201 ? 6.860 -11.616 -15.697 1.00 98.12 201 GLY A N 1
ATOM 1617 C CA . GLY A 1 201 ? 7.959 -11.477 -14.744 1.00 98.12 201 GLY A CA 1
ATOM 1618 C C . GLY A 1 201 ? 8.476 -10.047 -14.635 1.00 98.12 201 GLY A C 1
ATOM 1619 O O . GLY A 1 201 ? 7.884 -9.099 -15.160 1.00 98.12 201 GLY A O 1
ATOM 1620 N N . THR A 1 202 ? 9.595 -9.904 -13.935 1.00 98.38 202 THR A N 1
ATOM 1621 C CA . THR A 1 202 ? 10.330 -8.649 -13.776 1.00 98.38 202 THR A CA 1
ATOM 1622 C C . THR A 1 202 ? 11.164 -8.324 -15.013 1.00 98.38 202 THR A C 1
ATOM 1624 O O . THR A 1 202 ? 11.874 -9.185 -15.525 1.00 98.38 202 THR A O 1
ATOM 1627 N N . GLY A 1 203 ? 11.102 -7.075 -15.469 1.00 97.88 203 GLY A N 1
ATOM 1628 C CA . GLY A 1 203 ? 12.031 -6.505 -16.444 1.00 97.88 203 GLY A CA 1
ATOM 1629 C C . GLY A 1 203 ? 13.300 -5.980 -15.768 1.00 97.88 203 GLY A C 1
ATOM 1630 O O . GLY A 1 203 ? 13.636 -6.378 -14.647 1.00 97.88 203 GLY A O 1
ATOM 1631 N N . LYS A 1 204 ? 14.015 -5.069 -16.438 1.00 97.94 204 LYS A N 1
ATOM 1632 C CA . LYS A 1 204 ? 15.244 -4.478 -15.890 1.00 97.94 204 LYS A CA 1
ATOM 1633 C C . LYS A 1 204 ? 14.956 -3.632 -14.641 1.00 97.94 204 LYS A C 1
ATOM 1635 O O . LYS A 1 204 ? 13.893 -3.022 -14.517 1.00 97.94 204 LYS A O 1
ATOM 1640 N N . LEU A 1 205 ? 15.940 -3.593 -13.742 1.00 98.12 205 LEU A N 1
ATOM 1641 C CA . LEU A 1 205 ? 16.007 -2.701 -12.585 1.00 98.12 205 LEU A CA 1
ATOM 1642 C C . LEU A 1 205 ? 17.315 -1.917 -12.660 1.00 98.12 205 LEU A C 1
ATOM 1644 O O . LEU A 1 205 ? 18.396 -2.509 -12.686 1.00 98.12 205 LEU A O 1
ATOM 1648 N N . VAL A 1 206 ? 17.212 -0.594 -12.683 1.00 96.81 206 VAL A N 1
ATOM 1649 C CA . VAL A 1 206 ? 18.328 0.309 -12.960 1.00 96.81 206 VAL A CA 1
ATOM 1650 C C . VAL A 1 206 ? 18.427 1.343 -11.857 1.00 96.81 206 VAL A C 1
ATOM 1652 O O . VAL A 1 206 ? 17.429 1.937 -11.450 1.00 96.81 206 VAL A O 1
ATOM 1655 N N . ARG A 1 207 ? 19.644 1.568 -11.367 1.00 95.94 207 ARG A N 1
ATOM 1656 C CA . ARG A 1 207 ? 19.923 2.670 -10.454 1.00 95.94 207 ARG A CA 1
ATOM 1657 C C . ARG A 1 207 ? 19.999 3.973 -11.236 1.00 95.94 207 ARG A C 1
ATOM 1659 O O . ARG A 1 207 ? 20.673 4.052 -12.254 1.00 95.94 207 ARG A O 1
ATOM 1666 N N . VAL A 1 208 ? 19.334 4.998 -10.720 1.00 93.31 208 VAL A N 1
ATOM 1667 C CA . VAL A 1 208 ? 19.381 6.349 -11.272 1.00 93.31 208 VAL A CA 1
ATOM 1668 C C . VAL A 1 208 ? 20.343 7.187 -10.444 1.00 93.31 208 VAL A C 1
ATOM 1670 O O . VAL A 1 208 ? 20.127 7.388 -9.246 1.00 93.31 208 VAL A O 1
ATOM 1673 N N . ASP A 1 209 ? 21.397 7.687 -11.084 1.00 89.06 209 ASP A N 1
ATOM 1674 C CA . ASP A 1 209 ? 22.389 8.518 -10.413 1.00 89.06 209 ASP A CA 1
ATOM 1675 C C . ASP A 1 209 ? 21.974 9.993 -10.363 1.00 89.06 209 ASP A C 1
ATOM 1677 O O . ASP A 1 209 ? 21.717 10.663 -11.374 1.00 89.06 209 ASP A O 1
ATOM 1681 N N . GLY A 1 210 ? 21.942 10.518 -9.137 1.00 87.19 210 GLY A N 1
ATOM 1682 C CA . GLY A 1 210 ? 21.547 11.888 -8.836 1.00 87.19 210 GLY A CA 1
ATOM 1683 C C . GLY A 1 210 ? 20.051 12.146 -9.039 1.00 87.19 210 GLY A C 1
ATOM 1684 O O . GLY A 1 210 ? 19.212 11.250 -8.970 1.00 87.19 210 GLY A O 1
ATOM 1685 N N . LYS A 1 211 ? 19.700 13.416 -9.260 1.00 86.06 211 LYS A N 1
ATOM 1686 C CA . LYS A 1 211 ? 18.319 13.808 -9.560 1.00 86.06 211 LYS A CA 1
ATOM 1687 C C . LYS A 1 211 ? 17.963 13.361 -10.980 1.00 86.06 211 LYS A C 1
ATOM 1689 O O . LYS A 1 211 ? 18.725 13.627 -11.912 1.00 86.06 211 LYS A O 1
ATOM 1694 N N . MET A 1 212 ? 16.816 12.699 -11.128 1.00 87.56 212 MET A N 1
ATOM 1695 C CA . MET A 1 212 ? 16.289 12.315 -12.435 1.00 87.56 212 MET A CA 1
ATOM 1696 C C . MET A 1 212 ? 15.664 13.527 -13.125 1.00 87.56 212 MET A C 1
ATOM 1698 O O . MET A 1 212 ? 14.790 14.185 -12.558 1.00 87.56 212 MET A O 1
ATOM 1702 N N . ASP A 1 213 ? 16.112 13.804 -14.343 1.00 90.00 213 ASP A N 1
ATOM 1703 C CA . ASP A 1 213 ? 15.501 14.757 -15.265 1.00 90.00 213 ASP A CA 1
ATOM 1704 C C . ASP A 1 213 ? 14.931 14.019 -16.489 1.00 90.00 213 ASP A C 1
ATOM 1706 O O . ASP A 1 213 ? 15.018 12.792 -16.594 1.00 90.00 213 ASP A O 1
ATOM 1710 N N . GLY A 1 214 ? 14.315 14.759 -17.414 1.00 88.81 214 GLY A N 1
ATOM 1711 C CA . GLY A 1 214 ? 13.713 14.166 -18.610 1.00 88.81 214 GLY A CA 1
ATOM 1712 C C . GLY A 1 214 ? 14.726 13.513 -19.560 1.00 88.81 214 GLY A C 1
ATOM 1713 O O . GLY A 1 214 ? 14.389 12.530 -20.215 1.00 88.81 214 GLY A O 1
ATOM 1714 N N . ALA A 1 215 ? 15.966 14.013 -19.623 1.00 90.88 215 ALA A N 1
ATOM 1715 C CA . ALA A 1 215 ? 16.994 13.470 -20.511 1.00 90.88 215 ALA A CA 1
ATOM 1716 C C . ALA A 1 215 ? 17.517 12.126 -19.990 1.00 90.88 215 ALA A C 1
ATOM 1718 O O . ALA A 1 215 ? 17.563 11.154 -20.744 1.00 90.88 215 ALA A O 1
ATOM 1719 N N . LYS A 1 216 ? 17.821 12.049 -18.689 1.00 91.81 216 LYS A N 1
ATOM 1720 C CA . LYS A 1 216 ? 18.184 10.799 -18.011 1.00 91.81 216 LYS A CA 1
ATOM 1721 C C . LYS A 1 216 ? 17.059 9.779 -18.072 1.00 91.81 216 LYS A C 1
ATOM 1723 O O . LYS A 1 216 ? 17.320 8.609 -18.324 1.00 91.81 216 LYS A O 1
ATOM 1728 N N . TYR A 1 217 ? 15.815 10.219 -17.877 1.00 93.25 217 TYR A N 1
ATOM 1729 C CA . TYR A 1 217 ? 14.664 9.332 -18.002 1.00 93.25 217 TYR A CA 1
ATOM 1730 C C . TYR A 1 217 ? 14.594 8.700 -19.394 1.00 93.25 217 TYR A C 1
ATOM 1732 O O . TYR A 1 217 ? 14.507 7.482 -19.513 1.00 93.25 217 TYR A O 1
ATOM 1740 N N . ARG A 1 218 ? 14.714 9.509 -20.454 1.00 93.12 218 ARG A N 1
ATOM 1741 C CA . ARG A 1 218 ? 14.725 8.997 -21.829 1.00 93.12 218 ARG A CA 1
ATOM 1742 C C . ARG A 1 218 ? 15.882 8.026 -22.075 1.00 93.12 218 ARG A C 1
ATOM 1744 O O . ARG A 1 218 ? 15.637 6.988 -22.675 1.00 93.12 218 ARG A O 1
ATOM 1751 N N . ALA A 1 219 ? 17.090 8.320 -21.590 1.00 93.56 219 ALA A N 1
ATOM 1752 C CA . ALA A 1 219 ? 18.234 7.410 -21.716 1.00 93.56 219 ALA A CA 1
ATOM 1753 C C . ALA A 1 219 ? 17.959 6.048 -21.049 1.00 93.56 219 ALA A C 1
ATOM 1755 O O . ALA A 1 219 ? 18.165 5.002 -21.659 1.00 93.56 219 ALA A O 1
ATOM 1756 N N . ILE A 1 220 ? 17.373 6.051 -19.843 1.00 94.25 220 ILE A N 1
ATOM 1757 C CA . ILE A 1 220 ? 16.955 4.817 -19.160 1.00 94.25 220 ILE A CA 1
ATOM 1758 C C . ILE A 1 220 ? 15.952 4.036 -20.014 1.00 94.25 220 ILE A C 1
ATOM 1760 O O . ILE A 1 220 ? 16.097 2.821 -20.162 1.00 94.25 220 ILE A O 1
ATOM 1764 N N . LEU A 1 221 ? 14.950 4.707 -20.592 1.00 94.44 221 LEU A N 1
ATOM 1765 C CA . LEU A 1 221 ? 13.974 4.046 -21.460 1.00 94.44 221 LEU A CA 1
ATOM 1766 C C . LEU A 1 221 ? 14.621 3.485 -22.734 1.00 94.44 221 LEU A C 1
ATOM 1768 O O . LEU A 1 221 ? 14.318 2.357 -23.117 1.00 94.44 221 LEU A O 1
ATOM 1772 N N . GLU A 1 222 ? 15.513 4.240 -23.371 1.00 93.06 222 GLU A N 1
ATOM 1773 C CA . GLU A 1 222 ? 16.231 3.828 -24.582 1.00 93.06 222 GLU A CA 1
ATOM 1774 C C . GLU A 1 222 ? 17.030 2.545 -24.375 1.00 93.06 222 GLU A C 1
ATOM 1776 O O . GLU A 1 222 ? 16.953 1.638 -25.204 1.00 93.06 222 GLU A O 1
ATOM 1781 N N . GLU A 1 223 ? 17.732 2.449 -23.251 1.00 93.81 223 GLU A N 1
ATOM 1782 C CA . GLU A 1 223 ? 18.575 1.302 -22.925 1.00 93.81 223 GLU A CA 1
ATOM 1783 C C . GLU A 1 223 ? 17.774 0.101 -22.400 1.00 93.81 223 GLU A C 1
ATOM 1785 O O . GLU A 1 223 ? 18.122 -1.047 -22.675 1.00 93.81 223 GLU A O 1
ATOM 1790 N N . ASN A 1 224 ? 16.695 0.333 -21.639 1.00 96.25 224 ASN A N 1
ATOM 1791 C CA . ASN A 1 224 ? 16.111 -0.719 -20.798 1.00 96.25 224 ASN A CA 1
ATOM 1792 C C . ASN A 1 224 ? 14.679 -1.115 -21.155 1.00 96.25 224 ASN A C 1
ATOM 1794 O O . ASN A 1 224 ? 14.286 -2.251 -20.874 1.00 96.25 224 ASN A O 1
ATOM 1798 N N . LEU A 1 225 ? 13.873 -0.228 -21.747 1.00 95.25 225 LEU A N 1
ATOM 1799 C CA . LEU A 1 225 ? 12.448 -0.499 -21.975 1.00 95.25 225 LEU A CA 1
ATOM 1800 C C . LEU A 1 225 ? 12.244 -1.588 -23.031 1.00 95.25 225 LEU A C 1
ATOM 1802 O O . LEU A 1 225 ? 11.529 -2.562 -22.789 1.00 95.25 225 LEU A O 1
ATOM 1806 N N . LEU A 1 226 ? 12.880 -1.437 -24.196 1.00 93.81 226 LEU A N 1
ATOM 1807 C CA . LEU A 1 226 ? 12.722 -2.385 -25.301 1.00 93.81 226 LEU A CA 1
ATOM 1808 C C . LEU A 1 226 ? 13.382 -3.732 -24.986 1.00 93.81 226 LEU A C 1
ATOM 1810 O O . LEU A 1 226 ? 12.792 -4.771 -25.287 1.00 93.81 226 LEU A O 1
ATOM 1814 N N . GLU A 1 227 ? 14.539 -3.728 -24.317 1.00 95.38 227 GLU A N 1
ATOM 1815 C CA . GLU A 1 227 ? 15.190 -4.975 -23.902 1.00 95.38 227 GLU A CA 1
ATOM 1816 C C . GLU A 1 227 ? 14.353 -5.709 -22.845 1.00 95.38 227 GLU A C 1
ATOM 1818 O O . GLU A 1 227 ? 14.153 -6.914 -22.956 1.00 95.38 227 GLU A O 1
ATOM 1823 N N . SER A 1 228 ? 13.740 -4.993 -21.892 1.00 97.19 228 SER A N 1
ATOM 1824 C CA . SER A 1 228 ? 12.799 -5.604 -20.938 1.00 97.19 228 SER A CA 1
ATOM 1825 C C . SER A 1 228 ? 11.601 -6.244 -21.640 1.00 97.19 228 SER A C 1
ATOM 1827 O O . SER A 1 228 ? 11.206 -7.359 -21.305 1.00 97.19 228 SER A O 1
ATOM 1829 N N . ALA A 1 229 ? 11.009 -5.559 -22.622 1.00 96.25 229 ALA A N 1
ATOM 1830 C CA . ALA A 1 229 ? 9.865 -6.088 -23.362 1.00 96.25 229 ALA A CA 1
ATOM 1831 C C . ALA A 1 229 ? 10.224 -7.337 -24.186 1.00 96.25 229 ALA A C 1
ATOM 1833 O O . ALA A 1 229 ? 9.410 -8.260 -24.304 1.00 96.25 229 ALA A O 1
ATOM 1834 N N . LYS A 1 230 ? 11.446 -7.374 -24.730 1.00 95.69 230 LYS A N 1
ATOM 1835 C CA . LYS A 1 230 ? 12.007 -8.515 -25.458 1.00 95.69 230 LYS A CA 1
ATOM 1836 C C . LYS A 1 230 ? 12.277 -9.699 -24.528 1.00 95.69 230 LYS A C 1
ATOM 1838 O O . LYS A 1 230 ? 11.798 -10.794 -24.822 1.00 95.69 230 LYS A O 1
ATOM 1843 N N . ASP A 1 231 ? 12.942 -9.470 -23.396 1.00 96.19 231 ASP A N 1
ATOM 1844 C CA . ASP A 1 231 ? 13.219 -10.487 -22.369 1.00 96.19 231 ASP A CA 1
ATOM 1845 C C . ASP A 1 231 ? 11.920 -11.131 -21.858 1.00 96.19 231 ASP A C 1
ATOM 1847 O O . ASP A 1 231 ? 11.817 -12.352 -21.725 1.00 96.19 231 ASP A O 1
ATOM 1851 N N . LEU A 1 232 ? 10.882 -10.312 -21.658 1.00 97.00 232 LEU A N 1
ATOM 1852 C CA . LEU A 1 232 ? 9.554 -10.738 -21.206 1.00 97.00 232 LEU A CA 1
ATOM 1853 C C . LEU A 1 232 ? 8.660 -11.292 -22.328 1.00 97.00 232 LEU A C 1
ATOM 1855 O O . LEU A 1 232 ? 7.523 -11.686 -22.065 1.00 97.00 232 LEU A O 1
ATOM 1859 N N . ARG A 1 233 ? 9.150 -11.333 -23.575 1.00 95.94 233 ARG A N 1
ATOM 1860 C CA . ARG A 1 233 ? 8.443 -11.852 -24.759 1.00 95.94 233 ARG A CA 1
ATOM 1861 C C . ARG A 1 233 ? 7.052 -11.234 -24.964 1.00 95.94 233 ARG A C 1
ATOM 1863 O O . ARG A 1 233 ? 6.113 -11.922 -25.362 1.00 95.94 233 ARG A O 1
ATOM 1870 N N . LEU A 1 234 ? 6.913 -9.925 -24.740 1.00 93.50 234 LEU A N 1
ATOM 1871 C CA . LEU A 1 234 ? 5.625 -9.217 -24.868 1.00 93.50 234 LEU A CA 1
ATOM 1872 C C . LEU A 1 234 ? 5.147 -9.064 -26.323 1.00 93.50 234 LEU A C 1
ATOM 1874 O O . LEU A 1 234 ? 3.984 -8.741 -26.579 1.00 93.50 234 LEU A O 1
ATOM 1878 N N . GLY A 1 235 ? 6.033 -9.340 -27.282 1.00 88.81 235 GLY A N 1
ATOM 1879 C CA . GLY A 1 235 ? 5.784 -9.189 -28.710 1.00 88.81 235 GLY A CA 1
ATOM 1880 C C . GLY A 1 235 ? 5.998 -7.754 -29.194 1.00 88.81 235 GLY A C 1
ATOM 1881 O O . GLY A 1 235 ? 6.451 -6.883 -28.461 1.00 88.81 235 GLY A O 1
ATOM 1882 N N . ARG A 1 236 ? 5.676 -7.506 -30.470 1.00 83.38 236 ARG A N 1
ATOM 1883 C CA . ARG A 1 236 ? 5.939 -6.214 -31.134 1.00 83.38 236 ARG A CA 1
ATOM 1884 C C . ARG A 1 236 ? 5.012 -5.079 -30.692 1.00 83.38 236 ARG A C 1
ATOM 1886 O O . ARG A 1 236 ? 5.334 -3.920 -30.911 1.00 83.38 236 ARG A O 1
ATOM 1893 N N . ARG A 1 237 ? 3.841 -5.403 -30.136 1.00 88.00 237 ARG A N 1
ATOM 1894 C CA . ARG A 1 237 ? 2.834 -4.428 -29.698 1.00 88.00 237 ARG A CA 1
ATOM 1895 C C . ARG A 1 237 ? 2.480 -4.705 -28.245 1.00 88.00 237 ARG A C 1
ATOM 1897 O O . ARG A 1 237 ? 1.758 -5.660 -27.961 1.00 88.00 237 ARG A O 1
ATOM 1904 N N . PHE A 1 238 ? 2.981 -3.858 -27.357 1.00 94.19 238 PHE A N 1
ATOM 1905 C CA . PHE A 1 238 ? 2.689 -3.891 -25.931 1.00 94.19 238 PHE A CA 1
ATOM 1906 C C . PHE A 1 238 ? 2.349 -2.474 -25.449 1.00 94.19 238 PHE A C 1
ATOM 1908 O O . PHE A 1 238 ? 2.984 -1.516 -25.897 1.00 94.19 238 PHE A O 1
ATOM 1915 N N . PRO A 1 239 ? 1.343 -2.304 -24.573 1.00 96.19 239 PRO A N 1
ATOM 1916 C CA . PRO A 1 239 ? 1.132 -1.033 -23.899 1.00 96.19 239 PRO A CA 1
ATOM 1917 C C . PRO A 1 239 ? 2.229 -0.806 -22.856 1.00 96.19 239 PRO A C 1
ATOM 1919 O O . PRO A 1 239 ? 2.542 -1.702 -22.071 1.00 96.19 239 PRO A O 1
ATOM 1922 N N . PHE A 1 240 ? 2.786 0.396 -22.823 1.00 97.38 240 PHE A N 1
ATOM 1923 C CA . PHE A 1 240 ? 3.721 0.834 -21.797 1.00 97.38 240 PHE A CA 1
ATOM 1924 C C . PHE A 1 240 ? 3.017 1.767 -20.817 1.00 97.38 240 PHE A C 1
ATOM 1926 O O . PHE A 1 240 ? 2.395 2.743 -21.232 1.00 97.38 240 PHE A O 1
ATOM 1933 N N . GLN A 1 241 ? 3.111 1.484 -19.522 1.00 97.00 241 GLN A N 1
ATOM 1934 C CA . GLN A 1 241 ? 2.567 2.349 -18.485 1.00 97.00 241 GLN A CA 1
ATOM 1935 C C . GLN A 1 241 ? 3.695 3.134 -17.804 1.00 97.00 241 GLN A C 1
ATOM 1937 O O . GLN A 1 241 ? 4.672 2.560 -17.328 1.00 97.00 241 GLN A O 1
ATOM 1942 N N . GLN A 1 242 ? 3.500 4.451 -17.731 1.00 94.50 242 GLN A N 1
ATOM 1943 C CA . GLN A 1 242 ? 4.255 5.407 -16.916 1.00 94.50 242 GLN A CA 1
ATOM 1944 C C . GLN A 1 242 ? 3.264 6.373 -16.247 1.00 94.50 242 GLN A C 1
ATOM 1946 O O . GLN A 1 242 ? 2.098 6.443 -16.651 1.00 94.50 242 GLN A O 1
ATOM 1951 N N . ASP A 1 243 ? 3.690 7.101 -15.216 1.00 90.62 243 ASP A N 1
ATOM 1952 C CA . ASP A 1 243 ? 2.847 8.124 -14.596 1.00 90.62 243 ASP A CA 1
ATOM 1953 C C . ASP A 1 243 ? 2.867 9.463 -15.375 1.00 90.62 243 ASP A C 1
ATOM 1955 O O . ASP A 1 243 ? 3.441 9.580 -16.461 1.00 90.62 243 ASP A O 1
ATOM 1959 N N . ASN A 1 244 ? 2.196 10.484 -14.833 1.00 88.94 244 ASN A N 1
ATOM 1960 C CA . ASN A 1 244 ? 2.117 11.818 -15.438 1.00 88.94 244 ASN A CA 1
ATOM 1961 C C . ASN A 1 244 ? 3.092 12.829 -14.810 1.00 88.94 244 ASN A C 1
ATOM 1963 O O . ASN A 1 244 ? 2.801 14.027 -14.825 1.00 88.94 244 ASN A O 1
ATOM 1967 N N . ASP A 1 245 ? 4.213 12.390 -14.232 1.00 87.62 245 ASP A N 1
ATOM 1968 C CA . ASP A 1 245 ? 5.265 13.311 -13.799 1.00 87.62 245 ASP A CA 1
ATOM 1969 C C . ASP A 1 245 ? 5.694 14.202 -14.990 1.00 87.62 245 ASP A C 1
ATOM 1971 O O . ASP A 1 245 ? 5.843 13.701 -16.113 1.00 87.62 245 ASP A O 1
ATOM 1975 N N . PRO A 1 246 ? 5.883 15.525 -14.798 1.00 89.19 246 PRO A N 1
ATOM 1976 C CA . PRO A 1 246 ? 6.344 16.426 -15.854 1.00 89.19 246 PRO A CA 1
ATOM 1977 C C . PRO A 1 246 ? 7.532 15.897 -16.673 1.00 89.19 246 PRO A C 1
ATOM 1979 O O . PRO A 1 246 ? 7.570 16.105 -17.887 1.00 89.19 246 PRO A O 1
ATOM 1982 N N . LYS A 1 247 ? 8.467 15.162 -16.052 1.00 89.38 247 LYS A N 1
ATOM 1983 C CA . LYS A 1 247 ? 9.626 14.573 -16.751 1.00 89.38 247 LYS A CA 1
ATOM 1984 C C . LYS A 1 247 ? 9.225 13.484 -17.764 1.00 89.38 247 LYS A C 1
ATOM 1986 O O . LYS A 1 247 ? 9.863 13.348 -18.806 1.00 89.38 247 LYS A O 1
ATOM 1991 N N . HIS A 1 248 ? 8.129 12.768 -17.511 1.00 89.69 248 HIS A N 1
ATOM 1992 C CA . HIS A 1 248 ? 7.580 11.719 -18.379 1.00 89.69 248 HIS A CA 1
ATOM 1993 C C . HIS A 1 248 ? 6.759 12.291 -19.538 1.00 89.69 248 HIS A C 1
ATOM 1995 O O . HIS A 1 248 ? 6.623 11.658 -20.585 1.00 89.69 248 HIS A O 1
ATOM 2001 N N . LYS A 1 249 ? 6.225 13.507 -19.361 1.00 88.94 249 LYS A N 1
ATOM 2002 C CA . LYS A 1 249 ? 5.456 14.253 -20.370 1.00 88.94 249 LYS A CA 1
ATOM 2003 C C . LYS A 1 249 ? 6.297 15.243 -21.176 1.00 88.94 249 LYS A C 1
ATOM 2005 O O . LYS A 1 249 ? 5.746 15.973 -21.999 1.00 88.94 249 LYS A O 1
ATOM 2010 N N . ALA A 1 250 ? 7.614 15.275 -20.970 1.00 90.00 250 ALA A N 1
ATOM 2011 C CA . ALA A 1 250 ? 8.507 16.124 -21.745 1.00 90.00 250 ALA A CA 1
ATOM 2012 C C . ALA A 1 250 ? 8.353 15.843 -23.250 1.00 90.00 250 ALA A C 1
ATOM 2014 O O . ALA A 1 250 ? 8.289 14.685 -23.671 1.00 90.00 250 ALA A O 1
ATOM 2015 N N . ARG A 1 251 ? 8.320 16.905 -24.069 1.00 91.56 251 ARG A N 1
ATOM 2016 C CA . ARG A 1 251 ? 8.075 16.806 -25.521 1.00 91.56 251 ARG A CA 1
ATOM 2017 C C . ARG A 1 251 ? 8.991 15.782 -26.190 1.00 91.56 251 ARG A C 1
ATOM 2019 O O . ARG A 1 251 ? 8.507 14.922 -26.915 1.00 91.56 251 ARG A O 1
ATOM 2026 N N . ALA A 1 252 ? 10.284 15.829 -25.874 1.00 91.25 252 ALA A N 1
ATOM 2027 C CA . ALA A 1 252 ? 11.278 14.938 -26.458 1.00 91.25 252 ALA A CA 1
ATOM 2028 C C . ALA A 1 252 ? 11.056 13.454 -26.094 1.00 91.25 252 ALA A C 1
ATOM 2030 O O . ALA A 1 252 ? 11.316 12.578 -26.913 1.00 91.25 252 ALA A O 1
ATOM 2031 N N . THR A 1 253 ? 10.546 13.161 -24.893 1.00 92.50 253 THR A N 1
ATOM 2032 C CA . THR A 1 253 ? 10.180 11.796 -24.471 1.00 92.50 253 THR A CA 1
ATOM 2033 C C . THR A 1 253 ? 8.934 11.317 -25.218 1.00 92.50 253 THR A C 1
ATOM 2035 O O . THR A 1 253 ? 8.891 10.196 -25.718 1.00 92.50 253 THR A O 1
ATOM 2038 N N . MET A 1 254 ? 7.930 12.187 -25.367 1.00 93.00 254 MET A N 1
ATOM 2039 C CA . MET A 1 254 ? 6.708 11.866 -26.112 1.00 93.00 254 MET A CA 1
ATOM 2040 C C . MET A 1 254 ? 6.968 11.668 -27.614 1.00 93.00 254 MET A C 1
ATOM 2042 O O . MET A 1 254 ? 6.381 10.776 -28.223 1.00 93.00 254 MET A O 1
ATOM 2046 N N . GLU A 1 255 ? 7.850 12.469 -28.216 1.00 94.06 255 GLU A N 1
ATOM 2047 C CA . GLU A 1 255 ? 8.322 12.286 -29.596 1.00 94.06 255 GLU A CA 1
ATOM 2048 C C . GLU A 1 255 ? 9.077 10.966 -29.754 1.00 94.06 255 GLU A C 1
ATOM 2050 O O . GLU A 1 255 ? 8.816 10.222 -30.697 1.00 94.06 255 GLU A O 1
ATOM 2055 N N . TRP A 1 256 ? 9.939 10.619 -28.796 1.00 93.94 256 TRP A N 1
ATOM 2056 C CA . TRP A 1 256 ? 10.652 9.346 -28.805 1.00 93.94 256 TRP A CA 1
ATOM 2057 C C . TRP A 1 256 ? 9.705 8.136 -28.808 1.00 93.94 256 TRP A C 1
ATOM 2059 O O . TRP A 1 256 ? 9.877 7.231 -29.628 1.00 93.94 256 TRP A O 1
ATOM 2069 N N . PHE A 1 257 ? 8.656 8.140 -27.975 1.00 94.44 257 PHE A N 1
ATOM 2070 C CA . PHE A 1 257 ? 7.645 7.076 -27.994 1.00 94.44 257 PHE A CA 1
ATOM 2071 C C . PHE A 1 257 ? 6.964 6.942 -29.360 1.00 94.44 257 PHE A C 1
ATOM 2073 O O . PHE A 1 257 ? 6.751 5.820 -29.824 1.00 94.44 257 PHE A O 1
ATOM 2080 N N . LYS A 1 258 ? 6.666 8.065 -30.031 1.00 94.19 258 LYS A N 1
ATOM 2081 C CA . LYS A 1 258 ? 6.095 8.057 -31.388 1.00 94.19 258 LYS A CA 1
ATOM 2082 C C . LYS A 1 258 ? 7.061 7.430 -32.392 1.00 94.19 258 LYS A C 1
ATOM 2084 O O . LYS A 1 258 ? 6.654 6.535 -33.126 1.00 94.19 258 LYS A O 1
ATOM 2089 N N . THR A 1 259 ? 8.329 7.841 -32.377 1.00 94.12 259 THR A N 1
ATOM 2090 C CA . THR A 1 259 ? 9.375 7.320 -33.274 1.00 94.12 259 THR A CA 1
ATOM 2091 C C . THR A 1 259 ? 9.627 5.828 -33.071 1.00 94.12 259 THR A C 1
ATOM 2093 O O . THR A 1 259 ? 9.864 5.100 -34.028 1.00 94.12 259 THR A O 1
ATOM 2096 N N . LYS A 1 260 ? 9.559 5.341 -31.827 1.00 91.62 260 LYS A N 1
ATOM 2097 C CA . LYS A 1 260 ? 9.720 3.915 -31.503 1.00 91.62 260 LYS A CA 1
ATOM 2098 C C . LYS A 1 260 ? 8.421 3.110 -31.612 1.00 91.62 260 LYS A C 1
ATOM 2100 O O . LYS A 1 260 ? 8.437 1.914 -31.332 1.00 91.62 260 LYS A O 1
ATOM 2105 N N . HIS A 1 261 ? 7.313 3.739 -32.011 1.00 92.44 261 HIS A N 1
ATOM 2106 C CA . HIS A 1 261 ? 5.981 3.132 -32.093 1.00 92.44 261 HIS A CA 1
ATOM 2107 C C . HIS A 1 261 ? 5.523 2.457 -30.785 1.00 92.44 261 HIS A C 1
ATOM 2109 O O . HIS A 1 261 ? 4.858 1.420 -30.800 1.00 92.44 261 HIS A O 1
ATOM 2115 N N . ILE A 1 262 ? 5.873 3.052 -29.642 1.00 93.19 262 ILE A N 1
ATOM 2116 C CA . ILE A 1 262 ? 5.486 2.566 -28.315 1.00 93.19 262 ILE A CA 1
ATOM 2117 C C . ILE A 1 262 ? 4.130 3.167 -27.943 1.00 93.19 262 ILE A C 1
ATOM 2119 O O . ILE A 1 262 ? 3.960 4.386 -27.894 1.00 93.19 262 ILE A O 1
ATOM 2123 N N . HIS A 1 263 ? 3.159 2.305 -27.644 1.00 94.00 263 HIS A N 1
ATOM 2124 C CA . HIS A 1 263 ? 1.839 2.730 -27.191 1.00 94.00 263 HIS A CA 1
ATOM 2125 C C . HIS A 1 263 ? 1.862 3.013 -25.686 1.00 94.00 263 HIS A C 1
ATOM 2127 O O . HIS A 1 263 ? 1.883 2.084 -24.880 1.00 94.00 263 HIS A O 1
ATOM 2133 N N . VAL A 1 264 ? 1.854 4.290 -25.303 1.00 95.31 264 VAL A N 1
ATOM 2134 C CA . VAL A 1 264 ? 1.784 4.699 -23.894 1.00 95.31 264 VAL A CA 1
ATOM 2135 C C . VAL A 1 264 ? 0.336 4.637 -23.413 1.00 95.31 264 VAL A C 1
ATOM 2137 O O . VAL A 1 264 ? -0.538 5.278 -23.993 1.00 95.31 264 VAL A O 1
ATOM 2140 N N . LEU A 1 265 ? 0.089 3.880 -22.346 1.00 94.62 265 LEU A N 1
ATOM 2141 C CA . LEU A 1 265 ? -1.218 3.767 -21.709 1.00 94.62 265 LEU A CA 1
ATOM 2142 C C . LEU A 1 265 ? -1.628 5.119 -21.107 1.00 94.62 265 LEU A C 1
ATOM 2144 O O . LEU A 1 265 ? -0.840 5.763 -20.411 1.00 94.62 265 LEU A O 1
ATOM 2148 N N . GLU A 1 266 ? -2.870 5.541 -21.344 1.00 93.19 266 GLU A N 1
ATOM 2149 C CA . GLU A 1 266 ? -3.421 6.713 -20.668 1.00 93.19 266 GLU A CA 1
ATOM 2150 C C . GLU A 1 266 ? -3.473 6.459 -19.157 1.00 93.19 266 GLU A C 1
ATOM 2152 O O . GLU A 1 266 ? -3.970 5.427 -18.710 1.00 93.19 266 GLU A O 1
ATOM 2157 N N . TRP A 1 267 ? -2.958 7.396 -18.360 1.00 95.00 267 TRP A N 1
ATOM 2158 C CA . TRP A 1 267 ? -2.843 7.212 -16.918 1.00 95.00 267 TRP A CA 1
ATOM 2159 C C . TRP A 1 267 ? -3.475 8.365 -16.140 1.00 95.00 267 TRP A 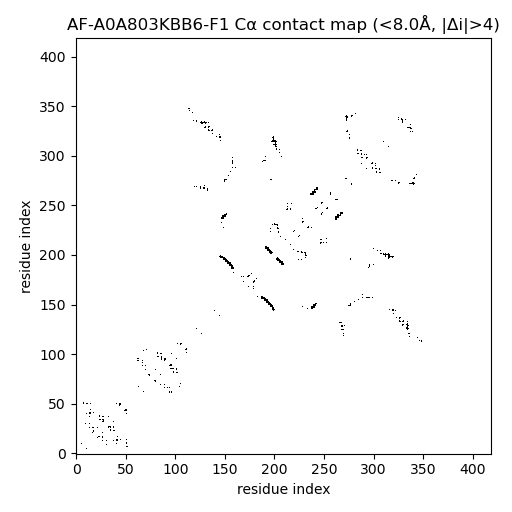C 1
ATOM 2161 O O . TRP A 1 267 ? -3.203 9.527 -16.451 1.00 95.00 267 TRP A O 1
ATOM 2171 N N . PRO A 1 268 ? -4.282 8.101 -15.098 1.00 94.12 268 PRO A N 1
ATOM 2172 C CA . PRO A 1 268 ? -4.783 9.150 -14.223 1.00 94.12 268 PRO A CA 1
ATOM 2173 C C . PRO A 1 268 ? -3.717 9.588 -13.206 1.00 94.12 268 PRO A C 1
ATOM 2175 O O . PRO A 1 268 ? -3.124 8.769 -12.500 1.00 94.12 268 PRO A O 1
ATOM 2178 N N . SER A 1 269 ? -3.518 10.898 -13.050 1.00 90.12 269 SER A N 1
ATOM 2179 C CA . SER A 1 269 ? -2.574 11.463 -12.072 1.00 90.12 269 SER A CA 1
ATOM 2180 C C . SER A 1 269 ? -2.869 11.021 -10.630 1.00 90.12 269 SER A C 1
ATOM 2182 O O . SER A 1 269 ? -4.015 10.755 -10.270 1.00 90.12 269 SER A O 1
ATOM 2184 N N . GLN A 1 270 ? -1.828 10.974 -9.788 1.00 87.44 270 GLN A N 1
ATOM 2185 C CA . GLN A 1 270 ? -1.906 10.564 -8.375 1.00 87.44 270 GLN A CA 1
ATOM 2186 C C . GLN A 1 270 ? -2.584 9.202 -8.155 1.00 87.44 270 GLN A C 1
ATOM 2188 O O . GLN A 1 270 ? -3.406 9.036 -7.249 1.00 87.44 270 GLN A O 1
ATOM 2193 N N . SER A 1 271 ? -2.216 8.213 -8.973 1.00 90.81 271 SER A N 1
ATOM 2194 C CA . SER A 1 271 ? -2.821 6.877 -8.928 1.00 90.81 271 SER A CA 1
ATOM 2195 C C . SER A 1 271 ? -1.863 5.728 -8.626 1.00 90.81 271 SER A C 1
ATOM 2197 O O . SER A 1 271 ? -1.913 4.711 -9.314 1.00 90.81 271 SER A O 1
ATOM 2199 N N . PRO A 1 272 ? -1.044 5.820 -7.560 1.00 89.62 272 PRO A N 1
ATOM 2200 C CA . PRO A 1 272 ? -0.168 4.714 -7.178 1.00 89.62 272 PRO A CA 1
ATOM 2201 C C . PRO A 1 272 ? -0.973 3.477 -6.744 1.00 89.62 272 PRO A C 1
ATOM 2203 O O . PRO A 1 272 ? -0.558 2.348 -6.945 1.00 89.62 272 PRO A O 1
ATOM 2206 N N . ASP A 1 273 ? -2.195 3.647 -6.225 1.00 88.50 273 ASP A N 1
ATOM 2207 C CA . ASP A 1 273 ? -3.076 2.517 -5.905 1.00 88.50 273 ASP A CA 1
ATOM 2208 C C . ASP A 1 273 ? -3.601 1.756 -7.131 1.00 88.50 273 ASP A C 1
ATOM 2210 O O . ASP A 1 273 ? -4.157 0.670 -6.969 1.00 88.50 273 ASP A O 1
ATOM 2214 N N . LEU A 1 274 ? -3.444 2.331 -8.326 1.00 91.44 274 LEU A N 1
ATOM 2215 C CA . LEU A 1 274 ? -3.747 1.687 -9.595 1.00 91.44 274 LEU A CA 1
ATOM 2216 C C . LEU A 1 274 ? -2.492 1.139 -10.276 1.00 91.44 274 LEU A C 1
ATOM 2218 O O . LEU A 1 274 ? -2.660 0.433 -11.255 1.00 91.44 274 LEU A O 1
ATOM 2222 N N . ASN A 1 275 ? -1.270 1.404 -9.803 1.00 94.00 275 ASN A N 1
ATOM 2223 C CA . ASN A 1 275 ? -0.061 0.838 -10.403 1.00 94.00 275 ASN A CA 1
ATOM 2224 C C . ASN A 1 275 ? 0.362 -0.435 -9.642 1.00 94.00 275 ASN A C 1
ATOM 2226 O O . ASN A 1 275 ? 0.766 -0.342 -8.481 1.00 94.00 275 ASN A O 1
ATOM 2230 N N . PRO A 1 276 ? 0.286 -1.639 -10.240 1.00 95.00 276 PRO A N 1
ATOM 2231 C CA . PRO A 1 276 ? 0.609 -2.875 -9.531 1.00 95.00 276 PRO A CA 1
ATOM 2232 C C . PRO A 1 276 ? 2.101 -3.009 -9.179 1.00 95.00 276 PRO A C 1
ATOM 2234 O O . PRO A 1 276 ? 2.438 -3.815 -8.309 1.00 95.00 276 PRO A O 1
ATOM 2237 N N . ILE A 1 277 ? 2.998 -2.220 -9.788 1.00 96.25 277 ILE A N 1
ATOM 2238 C CA . ILE A 1 277 ? 4.433 -2.254 -9.459 1.00 96.25 277 ILE A CA 1
ATOM 2239 C C . ILE A 1 277 ? 4.712 -1.781 -8.026 1.00 96.25 277 ILE A C 1
ATOM 2241 O O . ILE A 1 277 ? 5.652 -2.255 -7.396 1.00 96.25 277 ILE A O 1
ATOM 2245 N N . GLU A 1 278 ? 3.828 -0.967 -7.447 1.00 93.88 278 GLU A N 1
ATOM 2246 C CA . GLU A 1 278 ? 3.911 -0.521 -6.051 1.00 93.88 278 GLU A CA 1
ATOM 2247 C C . GLU A 1 278 ? 3.889 -1.701 -5.069 1.00 93.88 278 GLU A C 1
ATOM 2249 O O . GLU A 1 278 ? 4.509 -1.673 -4.000 1.00 93.88 278 GLU A O 1
ATOM 2254 N N . ASN A 1 279 ? 3.215 -2.797 -5.438 1.00 93.19 279 ASN A N 1
ATOM 2255 C CA . ASN A 1 279 ? 3.263 -4.031 -4.662 1.00 93.19 279 ASN A CA 1
ATOM 2256 C C . ASN A 1 279 ? 4.637 -4.706 -4.740 1.00 93.19 279 ASN A C 1
ATOM 2258 O O . ASN A 1 279 ? 5.108 -5.213 -3.721 1.00 93.19 279 ASN A O 1
ATOM 2262 N N . LEU A 1 280 ? 5.286 -4.688 -5.906 1.00 96.00 280 LEU A N 1
ATOM 2263 C CA . LEU A 1 280 ? 6.634 -5.231 -6.074 1.00 96.00 280 LEU A CA 1
ATOM 2264 C C . LEU A 1 280 ? 7.687 -4.364 -5.385 1.00 96.00 280 LEU A C 1
ATOM 2266 O O . LEU A 1 280 ? 8.612 -4.907 -4.791 1.00 96.00 280 LEU A O 1
ATOM 2270 N N . TRP A 1 281 ? 7.513 -3.041 -5.351 1.00 95.69 281 TRP A N 1
ATOM 2271 C CA . TRP A 1 281 ? 8.360 -2.164 -4.544 1.00 95.69 281 TRP A CA 1
ATOM 2272 C C . TRP A 1 281 ? 8.297 -2.484 -3.062 1.00 95.69 281 TRP A C 1
ATOM 2274 O O . TRP A 1 281 ? 9.330 -2.474 -2.393 1.00 95.69 281 TRP A O 1
ATOM 2284 N N . GLN A 1 282 ? 7.118 -2.809 -2.535 1.00 91.31 282 GLN A N 1
ATOM 2285 C CA . GLN A 1 282 ? 7.011 -3.243 -1.148 1.00 91.31 282 GLN A CA 1
ATOM 2286 C C . GLN A 1 282 ? 7.711 -4.588 -0.914 1.00 91.31 282 GLN A C 1
ATOM 2288 O O . GLN A 1 282 ? 8.408 -4.736 0.095 1.00 91.31 282 GLN A O 1
ATOM 2293 N N . ASP A 1 283 ? 7.538 -5.549 -1.823 1.00 94.44 283 ASP A N 1
ATOM 2294 C CA . ASP A 1 283 ? 8.187 -6.860 -1.740 1.00 94.44 283 ASP A CA 1
ATOM 2295 C C . ASP A 1 283 ? 9.721 -6.695 -1.768 1.00 94.44 283 ASP A C 1
ATOM 2297 O O . ASP A 1 283 ? 10.409 -7.192 -0.872 1.00 94.44 283 ASP A O 1
ATOM 2301 N N . LEU A 1 284 ? 10.235 -5.880 -2.697 1.00 95.75 284 LEU A N 1
ATOM 2302 C CA . LEU A 1 284 ? 11.652 -5.542 -2.840 1.00 95.75 284 LEU A CA 1
ATOM 2303 C C . LEU A 1 284 ? 12.219 -4.854 -1.594 1.00 95.75 284 LEU A C 1
ATOM 2305 O O . LEU A 1 284 ? 13.203 -5.326 -1.032 1.00 95.75 284 LEU A O 1
ATOM 2309 N N . LYS A 1 285 ? 11.581 -3.773 -1.119 1.00 92.38 285 LYS A N 1
ATOM 2310 C CA . LYS A 1 285 ? 11.984 -3.057 0.110 1.00 92.38 285 LYS A CA 1
ATOM 2311 C C . LYS A 1 285 ? 12.065 -4.014 1.291 1.00 92.38 285 LYS A C 1
ATOM 2313 O O . LYS A 1 285 ? 13.018 -3.987 2.063 1.00 92.38 285 LYS A O 1
ATOM 2318 N N . THR A 1 286 ? 11.069 -4.886 1.424 1.00 91.00 286 THR A N 1
ATOM 2319 C CA . THR A 1 286 ? 11.016 -5.866 2.511 1.00 91.00 286 THR A CA 1
ATOM 2320 C C . THR A 1 286 ? 12.170 -6.863 2.420 1.00 91.00 286 THR A C 1
ATOM 2322 O O . THR A 1 286 ? 12.807 -7.132 3.434 1.00 91.00 286 THR A O 1
ATOM 2325 N N . ALA A 1 287 ? 12.436 -7.413 1.236 1.00 93.12 287 ALA A N 1
ATOM 2326 C CA . ALA A 1 287 ? 13.474 -8.417 1.027 1.00 93.12 287 ALA A CA 1
ATOM 2327 C C . ALA A 1 287 ? 14.894 -7.835 1.146 1.00 93.12 287 ALA A C 1
ATOM 2329 O O . ALA A 1 287 ? 15.708 -8.379 1.889 1.00 93.12 287 ALA A O 1
ATOM 2330 N N . ALA A 1 288 ? 15.167 -6.695 0.507 1.00 92.38 288 ALA A N 1
ATOM 2331 C CA . ALA A 1 288 ? 16.486 -6.065 0.520 1.00 92.38 288 ALA A CA 1
ATOM 2332 C C . ALA A 1 288 ? 16.908 -5.647 1.938 1.00 92.38 288 ALA A C 1
ATOM 2334 O O . ALA A 1 288 ? 18.012 -5.950 2.377 1.00 92.38 288 ALA A O 1
ATOM 2335 N N . HIS A 1 289 ? 16.017 -5.021 2.714 1.00 88.62 289 HIS A N 1
ATOM 2336 C CA . HIS A 1 289 ? 16.346 -4.610 4.087 1.00 88.62 289 HIS A CA 1
ATOM 2337 C C . HIS A 1 289 ? 16.418 -5.764 5.084 1.00 88.62 289 HIS A C 1
ATOM 2339 O O . HIS A 1 289 ? 17.120 -5.638 6.083 1.00 88.62 289 HIS A O 1
ATOM 2345 N N . LYS A 1 290 ? 15.752 -6.901 4.832 1.00 89.19 290 LYS A N 1
ATOM 2346 C CA . LYS A 1 290 ? 15.939 -8.111 5.655 1.00 89.19 290 LYS A CA 1
ATOM 2347 C C . LYS A 1 290 ? 17.383 -8.611 5.632 1.00 89.19 290 LYS A C 1
ATOM 2349 O O . LYS A 1 290 ? 17.789 -9.289 6.568 1.00 89.19 290 LYS A O 1
ATOM 2354 N N . ARG A 1 291 ? 18.143 -8.268 4.588 1.00 88.56 291 ARG A N 1
ATOM 2355 C CA . ARG A 1 291 ? 19.570 -8.580 4.457 1.00 88.56 291 ARG A CA 1
ATOM 2356 C C . ARG A 1 291 ? 20.483 -7.569 5.148 1.00 88.56 291 ARG A C 1
ATOM 2358 O O . ARG A 1 291 ? 21.689 -7.757 5.121 1.00 88.56 291 ARG A O 1
ATOM 2365 N N . CYS A 1 292 ? 19.919 -6.538 5.784 1.00 85.88 292 CYS A N 1
ATOM 2366 C CA . CYS A 1 292 ? 20.642 -5.548 6.585 1.00 85.88 292 CYS A CA 1
ATOM 2367 C C . CYS A 1 292 ? 21.843 -4.911 5.848 1.00 85.88 292 CYS A C 1
ATOM 2369 O O . CYS A 1 292 ? 22.965 -5.022 6.339 1.00 85.88 292 CYS A O 1
ATOM 2371 N N . PRO A 1 293 ? 21.632 -4.250 4.691 1.00 87.69 293 PRO A N 1
ATOM 2372 C CA . PRO A 1 293 ? 22.719 -3.613 3.947 1.00 87.69 293 PRO A CA 1
ATOM 2373 C C . PRO A 1 293 ? 23.425 -2.552 4.797 1.00 87.69 293 PRO A C 1
ATOM 2375 O O . PRO A 1 293 ? 22.769 -1.747 5.464 1.00 87.69 293 PRO A O 1
ATOM 2378 N N . SER A 1 294 ? 24.757 -2.542 4.752 1.00 85.75 294 SER A N 1
ATOM 2379 C CA . SER A 1 294 ? 25.597 -1.633 5.539 1.00 85.75 294 SER A CA 1
ATOM 2380 C C . SER A 1 294 ? 25.945 -0.336 4.801 1.00 85.75 294 SER A C 1
ATOM 2382 O O . SER A 1 294 ? 26.218 0.687 5.428 1.00 85.75 294 SER A O 1
ATOM 2384 N N . ASN A 1 295 ? 25.907 -0.358 3.466 1.00 87.81 295 ASN A N 1
ATOM 2385 C CA . ASN A 1 295 ? 26.250 0.763 2.595 1.00 87.81 295 ASN A CA 1
ATOM 2386 C C . ASN A 1 295 ? 25.393 0.765 1.312 1.00 87.81 295 ASN A C 1
ATOM 2388 O O . ASN A 1 295 ? 24.632 -0.167 1.047 1.00 87.81 295 ASN A O 1
ATOM 2392 N N . LEU A 1 296 ? 25.491 1.832 0.509 1.00 90.56 296 LEU A N 1
ATOM 2393 C CA . LEU A 1 296 ? 24.661 1.998 -0.693 1.00 90.56 296 LEU A CA 1
ATOM 2394 C C . LEU A 1 296 ? 24.982 0.990 -1.806 1.00 90.56 296 LEU A C 1
ATOM 2396 O O . LEU A 1 296 ? 24.078 0.627 -2.556 1.00 90.56 296 LEU A O 1
ATOM 2400 N N . THR A 1 297 ? 26.228 0.523 -1.901 1.00 93.19 297 THR A N 1
ATOM 2401 C CA . THR A 1 297 ? 26.641 -0.480 -2.894 1.00 93.19 297 THR A CA 1
ATOM 2402 C C . THR A 1 297 ? 26.012 -1.834 -2.581 1.00 93.19 297 THR A C 1
ATOM 2404 O O . THR A 1 297 ? 25.405 -2.450 -3.454 1.00 93.19 297 THR A O 1
ATOM 2407 N N . GLU A 1 298 ? 26.070 -2.266 -1.318 1.00 93.56 298 GLU A N 1
ATOM 2408 C CA . GLU A 1 298 ? 25.365 -3.468 -0.856 1.00 93.56 298 GLU A CA 1
ATOM 2409 C C . GLU A 1 298 ? 23.853 -3.342 -1.030 1.00 93.56 298 GLU A C 1
ATOM 2411 O O . GLU A 1 298 ? 23.204 -4.281 -1.485 1.00 93.56 298 GLU A O 1
ATOM 2416 N N . LEU A 1 299 ? 23.283 -2.175 -0.709 1.00 93.88 299 LEU A N 1
ATOM 2417 C CA . LEU A 1 299 ? 21.855 -1.926 -0.889 1.00 93.88 299 LEU A CA 1
ATOM 2418 C C . LEU A 1 299 ? 21.439 -2.109 -2.351 1.00 93.88 299 LEU A C 1
ATOM 2420 O O . LEU A 1 299 ? 20.432 -2.763 -2.620 1.00 93.88 299 LEU A O 1
ATOM 2424 N N . GLU A 1 300 ? 22.201 -1.551 -3.290 1.00 96.44 300 GLU A N 1
ATOM 2425 C CA . GLU A 1 300 ? 21.948 -1.703 -4.722 1.00 96.44 300 GLU A CA 1
ATOM 2426 C C . GLU A 1 300 ? 22.071 -3.163 -5.172 1.00 96.44 300 GLU A C 1
ATOM 2428 O O . GLU A 1 300 ? 21.174 -3.665 -5.854 1.00 96.44 300 GLU A O 1
ATOM 2433 N N . LEU A 1 301 ? 23.141 -3.851 -4.760 1.00 97.38 301 LEU A N 1
ATOM 2434 C CA . LEU A 1 301 ? 23.360 -5.262 -5.074 1.00 97.38 301 LEU A CA 1
ATOM 2435 C C . LEU A 1 301 ? 22.194 -6.124 -4.575 1.00 97.38 301 LEU A C 1
ATOM 2437 O O . LEU A 1 301 ? 21.606 -6.881 -5.345 1.00 97.38 301 LEU A O 1
ATOM 2441 N N . PHE A 1 302 ? 21.798 -5.956 -3.311 1.00 97.00 302 PHE A N 1
ATOM 2442 C CA . PHE A 1 302 ? 20.681 -6.698 -2.731 1.00 97.00 302 PHE A CA 1
ATOM 2443 C C . PHE A 1 302 ? 19.372 -6.380 -3.448 1.00 97.00 302 PHE A C 1
ATOM 2445 O O . PHE A 1 302 ? 18.580 -7.285 -3.687 1.00 97.00 302 PHE A O 1
ATOM 2452 N N . CYS A 1 303 ? 19.141 -5.127 -3.850 1.00 97.81 303 CYS A N 1
ATOM 2453 C CA . CYS A 1 303 ? 17.960 -4.792 -4.640 1.00 97.81 303 CYS A CA 1
ATOM 2454 C C . CYS A 1 303 ? 17.944 -5.537 -5.982 1.00 97.81 303 CYS A C 1
ATOM 2456 O O . CYS A 1 303 ? 16.918 -6.107 -6.342 1.00 97.81 303 CYS A O 1
ATOM 2458 N N . LYS A 1 304 ? 19.067 -5.575 -6.706 1.00 98.19 304 LYS A N 1
ATOM 2459 C CA . LYS A 1 304 ? 19.173 -6.294 -7.986 1.00 98.19 304 LYS A CA 1
ATOM 2460 C C . LYS A 1 304 ? 18.940 -7.800 -7.818 1.00 98.19 304 LYS A C 1
ATOM 2462 O O . LYS A 1 304 ? 18.158 -8.382 -8.568 1.00 98.19 304 LYS A O 1
ATOM 2467 N N . GLU A 1 305 ? 19.552 -8.416 -6.808 1.00 98.31 305 GLU A N 1
ATOM 2468 C CA . GLU A 1 305 ? 19.394 -9.848 -6.519 1.00 98.31 305 GLU A CA 1
ATOM 2469 C C . GLU A 1 305 ? 17.969 -10.213 -6.078 1.00 98.31 305 GLU A C 1
ATOM 2471 O O . GLU A 1 305 ? 17.396 -11.184 -6.572 1.00 98.31 305 GLU A O 1
ATOM 2476 N N . GLU A 1 306 ? 17.371 -9.442 -5.165 1.00 98.19 306 GLU A N 1
ATOM 2477 C CA . GLU A 1 306 ? 16.006 -9.705 -4.698 1.00 98.19 306 GLU A CA 1
ATOM 2478 C C . GLU A 1 306 ? 14.967 -9.437 -5.788 1.00 98.19 306 GLU A C 1
ATOM 2480 O O . GLU A 1 306 ? 13.982 -10.167 -5.873 1.00 98.19 306 GLU A O 1
ATOM 2485 N N . TRP A 1 307 ? 15.191 -8.441 -6.650 1.00 98.44 307 TRP A N 1
ATOM 2486 C CA . TRP A 1 307 ? 14.337 -8.179 -7.808 1.00 98.44 307 TRP A CA 1
ATOM 2487 C C . TRP A 1 307 ? 14.330 -9.355 -8.782 1.00 98.44 307 TRP A C 1
ATOM 2489 O O . TRP A 1 307 ? 13.259 -9.832 -9.145 1.00 98.44 307 TRP A O 1
ATOM 2499 N N . ALA A 1 308 ? 15.507 -9.890 -9.120 1.00 97.69 308 ALA A N 1
ATOM 2500 C CA . ALA A 1 308 ? 15.631 -11.074 -9.970 1.00 97.69 308 ALA A CA 1
ATOM 2501 C C . ALA A 1 308 ? 15.004 -12.336 -9.345 1.00 97.69 308 ALA A C 1
ATOM 2503 O O . ALA A 1 308 ? 14.626 -13.264 -10.060 1.00 97.69 308 ALA A O 1
ATOM 2504 N N . ARG A 1 309 ? 14.869 -12.380 -8.013 1.00 97.81 309 ARG A N 1
ATOM 2505 C CA . ARG A 1 309 ? 14.236 -13.488 -7.282 1.00 97.81 309 ARG A CA 1
ATOM 2506 C C . ARG A 1 309 ? 12.707 -13.386 -7.224 1.00 97.81 309 ARG A C 1
ATOM 2508 O O . ARG A 1 309 ? 12.051 -14.355 -6.833 1.00 97.81 309 ARG A O 1
ATOM 2515 N N . ILE A 1 310 ? 12.110 -12.248 -7.593 1.00 97.75 310 ILE A N 1
ATOM 2516 C CA . ILE A 1 310 ? 10.649 -12.111 -7.639 1.00 97.75 310 ILE A CA 1
ATOM 2517 C C . ILE A 1 310 ? 10.098 -13.116 -8.652 1.00 97.75 310 ILE A C 1
ATOM 2519 O O . ILE A 1 310 ? 10.426 -13.096 -9.836 1.00 97.75 310 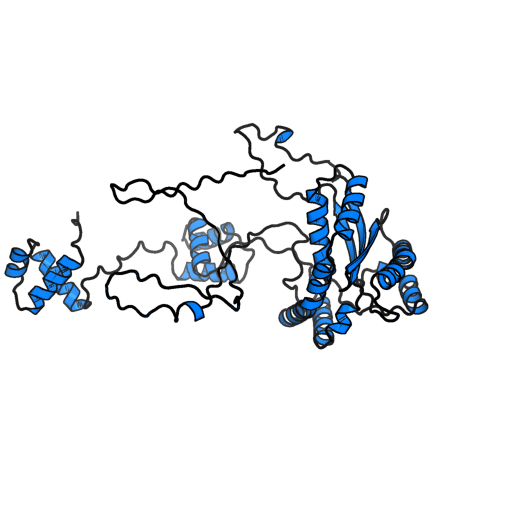ILE A O 1
ATOM 2523 N N . SER A 1 311 ? 9.233 -14.015 -8.184 1.00 97.69 311 SER A N 1
ATOM 2524 C CA . SER A 1 311 ? 8.728 -15.086 -9.033 1.00 97.69 311 SER A CA 1
ATOM 2525 C C . SER A 1 311 ? 7.790 -14.560 -10.122 1.00 97.69 311 SER A C 1
ATOM 2527 O O . SER A 1 311 ? 6.932 -13.707 -9.885 1.00 97.69 311 SER A O 1
ATOM 2529 N N . VAL A 1 312 ? 7.848 -15.179 -11.302 1.00 98.06 312 VAL A N 1
ATOM 2530 C CA . VAL A 1 312 ? 6.886 -14.931 -12.390 1.00 98.06 312 VAL A CA 1
ATOM 2531 C C . VAL A 1 312 ? 5.442 -15.117 -11.911 1.00 98.06 312 VAL A C 1
ATOM 2533 O O . VAL A 1 312 ? 4.559 -14.332 -12.247 1.00 98.06 312 VAL A O 1
ATOM 2536 N N . SER A 1 313 ? 5.195 -16.107 -11.044 1.00 97.69 313 SER A N 1
ATOM 2537 C CA . SER A 1 313 ? 3.874 -16.349 -10.451 1.00 97.69 313 SER A CA 1
ATOM 2538 C C . SER A 1 313 ? 3.370 -15.182 -9.593 1.00 97.69 313 SER A C 1
ATOM 2540 O O . SER A 1 313 ? 2.167 -14.908 -9.574 1.00 97.69 313 SER A O 1
ATOM 2542 N N . ARG A 1 314 ? 4.265 -14.460 -8.904 1.00 97.38 314 ARG A N 1
ATOM 2543 C CA . ARG A 1 314 ? 3.919 -13.261 -8.133 1.00 97.38 314 ARG A CA 1
ATOM 2544 C C . ARG A 1 314 ? 3.480 -12.135 -9.064 1.00 97.38 314 ARG A C 1
ATOM 2546 O O . ARG A 1 314 ? 2.422 -11.550 -8.824 1.00 97.38 314 ARG A O 1
ATOM 2553 N N . CYS A 1 315 ? 4.243 -11.885 -10.125 1.00 98.00 315 CYS A N 1
ATOM 2554 C CA . CYS A 1 315 ? 3.924 -10.896 -11.153 1.00 98.00 315 CYS A CA 1
ATOM 2555 C C . CYS A 1 315 ? 2.585 -11.205 -11.842 1.00 98.00 315 CYS A C 1
ATOM 2557 O O . CYS A 1 315 ? 1.696 -10.353 -11.876 1.00 98.00 315 CYS A O 1
ATOM 2559 N N . ALA A 1 316 ? 2.395 -12.446 -12.299 1.00 97.19 316 ALA A N 1
ATOM 2560 C CA . ALA A 1 316 ? 1.167 -12.887 -12.955 1.00 97.19 316 ALA A CA 1
ATOM 2561 C C . ALA A 1 316 ? -0.071 -12.681 -12.073 1.00 97.19 316 ALA A C 1
ATOM 2563 O O . ALA A 1 316 ? -1.075 -12.139 -12.529 1.00 97.19 316 ALA A O 1
ATOM 2564 N N . LYS A 1 317 ? 0.015 -13.026 -10.782 1.00 96.19 317 LYS A N 1
ATOM 2565 C CA . LYS A 1 317 ? -1.091 -12.857 -9.830 1.00 96.19 317 LYS A CA 1
ATOM 2566 C C . LYS A 1 317 ? -1.472 -11.390 -9.606 1.00 96.19 317 LYS A C 1
ATOM 2568 O O . LYS A 1 317 ? -2.651 -11.085 -9.410 1.00 96.19 317 LYS A O 1
ATOM 2573 N N . LEU A 1 318 ? -0.501 -10.474 -9.598 1.00 95.19 318 LEU A N 1
ATOM 2574 C CA . LEU A 1 318 ? -0.784 -9.038 -9.479 1.00 95.19 318 LEU A CA 1
ATOM 2575 C C . LEU A 1 318 ? -1.583 -8.539 -10.685 1.00 95.19 318 LEU A C 1
ATOM 2577 O O . LEU A 1 318 ? -2.590 -7.858 -10.506 1.00 95.19 318 LEU A O 1
ATOM 2581 N N . VAL A 1 319 ? -1.189 -8.951 -11.890 1.00 96.38 319 VAL A N 1
ATOM 2582 C CA . VAL A 1 319 ? -1.873 -8.566 -13.130 1.00 96.38 319 VAL A CA 1
ATOM 2583 C C . VAL A 1 319 ? -3.243 -9.242 -13.257 1.00 96.38 319 VAL A C 1
ATOM 2585 O O . VAL A 1 319 ? -4.223 -8.592 -13.601 1.00 96.38 319 VAL A O 1
ATOM 2588 N N . GLU A 1 320 ? -3.365 -10.521 -12.903 1.00 93.56 320 GLU A N 1
ATOM 2589 C CA . GLU A 1 320 ? -4.642 -11.250 -12.922 1.00 93.56 320 GLU A CA 1
ATOM 2590 C C . GLU A 1 320 ? -5.683 -10.623 -11.984 1.00 93.56 320 GLU A C 1
ATOM 2592 O O . GLU A 1 320 ? -6.875 -10.573 -12.285 1.00 93.56 320 GLU A O 1
ATOM 2597 N N . THR A 1 321 ? -5.239 -10.111 -10.835 1.00 91.06 321 THR A N 1
ATOM 2598 C CA . THR A 1 321 ? -6.130 -9.461 -9.866 1.00 91.06 321 THR A CA 1
ATOM 2599 C C . THR A 1 321 ? -6.367 -7.979 -10.147 1.00 91.06 321 THR A C 1
ATOM 2601 O O . THR A 1 321 ? -7.180 -7.366 -9.449 1.00 91.06 321 THR A O 1
ATOM 2604 N N . TYR A 1 322 ? -5.742 -7.422 -11.187 1.00 93.62 322 TYR A N 1
ATOM 2605 C CA . TYR A 1 322 ? -5.815 -6.009 -11.543 1.00 93.62 322 TYR A CA 1
ATOM 2606 C C . TYR A 1 322 ? -7.236 -5.467 -11.777 1.00 93.62 322 TYR A C 1
ATOM 2608 O O . TYR A 1 322 ? -7.546 -4.398 -11.243 1.00 93.62 322 TYR A O 1
ATOM 2616 N N . PRO A 1 323 ? -8.166 -6.199 -12.431 1.00 93.06 323 PRO A N 1
ATOM 2617 C CA . PRO A 1 323 ? -9.544 -5.724 -12.595 1.00 93.06 323 PRO A CA 1
ATOM 2618 C C . PRO A 1 323 ? -10.250 -5.419 -11.264 1.00 93.06 323 PRO A C 1
ATOM 2620 O O . PRO A 1 323 ? -11.127 -4.558 -11.194 1.00 93.06 323 PRO A O 1
ATOM 2623 N N . LYS A 1 324 ? -9.835 -6.062 -10.160 1.00 91.94 324 LYS A N 1
ATOM 2624 C CA . LYS A 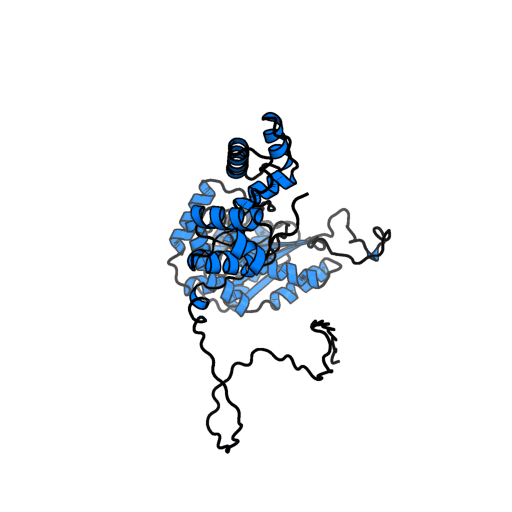1 324 ? -10.368 -5.766 -8.820 1.00 91.94 324 LYS A CA 1
ATOM 2625 C C . LYS A 1 324 ? -9.947 -4.377 -8.325 1.00 91.94 324 LYS A C 1
ATOM 2627 O O . LYS A 1 324 ? -10.699 -3.758 -7.572 1.00 91.94 324 LYS A O 1
ATOM 2632 N N . SER A 1 325 ? -8.776 -3.887 -8.734 1.00 91.19 325 SER A N 1
ATOM 2633 C CA . SER A 1 325 ? -8.315 -2.522 -8.452 1.00 91.19 325 SER A CA 1
ATOM 2634 C C . SER A 1 325 ? -9.165 -1.492 -9.194 1.00 91.19 325 SER A C 1
ATOM 2636 O O . SER A 1 325 ? -9.612 -0.527 -8.574 1.00 91.19 325 SER A O 1
ATOM 2638 N N . LEU A 1 326 ? -9.488 -1.748 -10.468 1.00 93.69 326 LEU A N 1
ATOM 2639 C CA . LEU A 1 326 ? -10.391 -0.904 -11.262 1.00 93.69 326 LEU A CA 1
ATOM 2640 C C . LEU A 1 326 ? -11.796 -0.862 -10.647 1.00 93.69 326 LEU A C 1
ATOM 2642 O O . LEU A 1 326 ? -12.317 0.215 -10.362 1.00 93.69 326 LEU A O 1
ATOM 2646 N N . ALA A 1 327 ? -12.365 -2.025 -10.317 1.00 93.69 327 ALA A N 1
ATOM 2647 C CA . ALA A 1 327 ? -13.669 -2.117 -9.660 1.00 93.69 327 ALA A CA 1
ATOM 2648 C C . ALA A 1 327 ? -13.707 -1.367 -8.315 1.00 93.69 327 ALA A C 1
ATOM 2650 O O . ALA A 1 327 ? -14.690 -0.698 -7.995 1.00 93.69 327 ALA A O 1
ATOM 2651 N N . ALA A 1 328 ? -12.628 -1.426 -7.527 1.00 91.44 328 ALA A N 1
ATOM 2652 C CA . ALA A 1 328 ? -12.527 -0.647 -6.297 1.00 91.44 328 ALA A CA 1
ATOM 2653 C C . ALA A 1 328 ? -12.412 0.863 -6.555 1.00 91.44 328 ALA A C 1
ATOM 2655 O O . ALA A 1 328 ? -12.957 1.640 -5.773 1.00 91.44 328 ALA A O 1
ATOM 2656 N N . GLY A 1 329 ? -11.741 1.279 -7.634 1.00 90.75 329 GLY A N 1
ATOM 2657 C CA . GLY A 1 329 ? -11.700 2.674 -8.080 1.00 90.75 329 GLY A CA 1
ATOM 2658 C C . GLY A 1 329 ? -13.090 3.203 -8.440 1.00 90.75 329 GLY A C 1
ATOM 2659 O O . GLY A 1 329 ? -13.469 4.286 -7.991 1.00 90.75 329 GLY A O 1
ATOM 2660 N N . ILE A 1 330 ? -13.886 2.399 -9.153 1.00 94.06 330 ILE A N 1
ATOM 2661 C CA . ILE A 1 330 ? -15.286 2.707 -9.484 1.00 94.06 330 ILE A CA 1
ATOM 2662 C C . ILE A 1 330 ? -16.134 2.799 -8.211 1.00 94.06 330 ILE A C 1
ATOM 2664 O O . ILE A 1 330 ? -16.806 3.805 -7.987 1.00 94.06 330 ILE A O 1
ATOM 2668 N N . ALA A 1 331 ? -16.054 1.798 -7.328 1.00 94.62 331 ALA A N 1
ATOM 2669 C CA . ALA A 1 331 ? -16.801 1.781 -6.067 1.00 94.62 331 ALA A CA 1
ATOM 2670 C C . ALA A 1 331 ? -16.453 2.974 -5.156 1.00 94.62 331 ALA A C 1
ATOM 2672 O O . ALA A 1 331 ? -17.311 3.490 -4.441 1.00 94.62 331 ALA A O 1
ATOM 2673 N N . ALA A 1 332 ? -15.203 3.443 -5.205 1.00 92.94 332 ALA A N 1
ATOM 2674 C CA . ALA A 1 332 ? -14.742 4.629 -4.490 1.00 92.94 332 ALA A CA 1
ATOM 2675 C C . ALA A 1 332 ? -15.068 5.953 -5.208 1.00 92.94 332 ALA A C 1
ATOM 2677 O O . ALA A 1 332 ? -14.644 7.006 -4.728 1.00 92.94 332 ALA A O 1
ATOM 2678 N N . LYS A 1 333 ? -15.775 5.926 -6.349 1.00 94.75 333 LYS A N 1
ATOM 2679 C CA . LYS A 1 333 ? -16.059 7.090 -7.209 1.00 94.75 333 LYS A CA 1
ATOM 2680 C C . LYS A 1 333 ? -14.788 7.882 -7.551 1.00 94.75 333 LYS A C 1
ATOM 2682 O O . LYS A 1 333 ? -14.742 9.101 -7.412 1.00 94.75 333 LYS A O 1
ATOM 2687 N N . GLY A 1 334 ? -13.717 7.169 -7.904 1.00 90.38 334 GLY A N 1
ATOM 2688 C CA . GLY A 1 334 ? -12.402 7.752 -8.184 1.00 90.38 334 GLY A CA 1
ATOM 2689 C C . GLY A 1 334 ? -11.581 8.131 -6.945 1.00 90.38 334 GLY A C 1
ATOM 2690 O O . GLY A 1 334 ? -10.465 8.627 -7.077 1.00 90.38 334 GLY A O 1
ATOM 2691 N N . GLY A 1 335 ? -12.087 7.888 -5.734 1.00 90.44 335 GLY A N 1
ATOM 2692 C CA . GLY A 1 335 ? -11.349 8.073 -4.486 1.00 90.44 335 GLY A CA 1
ATOM 2693 C C . GLY A 1 335 ? -10.191 7.083 -4.292 1.00 90.44 335 GLY A C 1
ATOM 2694 O O . GLY A 1 335 ? -9.890 6.242 -5.140 1.00 90.44 335 GLY A O 1
ATOM 2695 N N . SER A 1 336 ? -9.515 7.185 -3.144 1.00 87.81 336 SER A N 1
ATOM 2696 C CA . SER A 1 336 ? -8.431 6.266 -2.774 1.00 87.81 336 SER A CA 1
ATOM 2697 C C . SER A 1 336 ? -8.949 4.853 -2.511 1.00 87.81 336 SER A C 1
ATOM 2699 O O . SER A 1 336 ? -9.897 4.670 -1.748 1.00 87.81 336 SER A O 1
ATOM 2701 N N . THR A 1 337 ? -8.263 3.842 -3.044 1.00 87.06 337 THR A N 1
ATOM 2702 C CA . THR A 1 337 ? -8.617 2.437 -2.809 1.00 87.06 337 THR A CA 1
ATOM 2703 C C . THR A 1 337 ? -7.759 1.782 -1.716 1.00 87.06 337 THR A C 1
ATOM 2705 O O . THR A 1 337 ? -6.781 2.342 -1.190 1.00 87.06 337 THR A O 1
ATOM 2708 N N . LYS A 1 338 ? -8.128 0.541 -1.368 1.00 81.81 338 LYS A N 1
ATOM 2709 C CA . LYS A 1 338 ? -7.371 -0.328 -0.453 1.00 81.81 338 LYS A CA 1
ATOM 2710 C C . LYS A 1 338 ? -6.042 -0.834 -1.036 1.00 81.81 338 LYS A C 1
ATOM 2712 O O . LYS A 1 338 ? -5.230 -1.333 -0.264 1.00 81.81 338 LYS A O 1
ATOM 2717 N N . TYR A 1 339 ? -5.842 -0.726 -2.352 1.00 76.75 339 TYR A N 1
ATOM 2718 C CA . TYR A 1 339 ? -4.730 -1.360 -3.068 1.00 76.75 339 TYR A CA 1
ATOM 2719 C C . TYR A 1 339 ? -3.405 -0.608 -2.943 1.00 76.75 339 TYR A C 1
ATOM 2721 O O . TYR A 1 339 ? -2.352 -1.234 -3.008 1.00 76.75 339 TYR A O 1
ATOM 2729 N N . LEU A 1 340 ? -3.435 0.682 -2.588 1.00 61.47 340 LEU A N 1
ATOM 2730 C CA . LEU A 1 340 ? -2.234 1.350 -2.085 1.00 61.47 340 LEU A CA 1
ATOM 2731 C C . LEU A 1 340 ? -1.941 0.878 -0.662 1.00 61.47 340 LEU A C 1
ATOM 2733 O O . LEU A 1 340 ? -2.592 1.296 0.310 1.00 61.47 340 LEU A O 1
ATOM 2737 N N . LEU A 1 341 ? -0.948 -0.003 -0.573 1.00 52.16 341 LEU A N 1
ATOM 2738 C CA . LEU A 1 341 ? -0.424 -0.571 0.657 1.00 52.16 341 LEU A CA 1
ATOM 2739 C C . LEU A 1 341 ? 0.804 0.225 1.128 1.00 52.16 341 LEU A C 1
ATOM 2741 O O . LEU A 1 341 ? 1.803 0.324 0.437 1.00 52.16 341 LEU A O 1
ATOM 2745 N N . ARG A 1 342 ? 0.688 0.792 2.338 1.00 48.44 342 ARG A N 1
ATOM 2746 C CA . ARG A 1 342 ? 1.754 1.162 3.299 1.00 48.44 342 ARG A CA 1
ATOM 2747 C C . ARG A 1 342 ? 3.095 1.714 2.763 1.00 48.44 342 ARG A C 1
ATOM 2749 O O . ARG A 1 342 ? 4.129 1.424 3.344 1.00 48.44 342 ARG A O 1
ATOM 2756 N N . GLY A 1 343 ? 3.078 2.632 1.801 1.00 36.72 343 GLY A N 1
ATOM 2757 C CA . GLY A 1 343 ? 4.271 3.420 1.439 1.00 36.72 343 GLY A CA 1
ATOM 2758 C C . GLY A 1 343 ? 4.654 4.539 2.425 1.00 36.72 343 GLY A C 1
ATOM 2759 O O . GLY A 1 343 ? 5.709 5.144 2.290 1.00 36.72 343 GLY A O 1
ATOM 2760 N N . LEU A 1 344 ? 3.832 4.832 3.440 1.00 34.81 344 LEU A N 1
ATOM 2761 C CA . LEU A 1 344 ? 4.178 5.771 4.510 1.00 34.81 344 LEU A CA 1
ATOM 2762 C C . LEU A 1 344 ? 3.783 5.155 5.854 1.00 34.81 344 LEU A C 1
ATOM 2764 O O . LEU A 1 344 ? 2.595 4.990 6.135 1.00 34.81 344 LEU A O 1
ATOM 2768 N N . ASN A 1 345 ? 4.797 4.781 6.636 1.00 31.75 345 ASN A N 1
ATOM 2769 C CA . ASN A 1 345 ? 4.771 4.290 8.016 1.00 31.75 345 ASN A CA 1
ATOM 2770 C C . ASN A 1 345 ? 3.402 4.313 8.719 1.00 31.75 345 ASN A C 1
ATOM 2772 O O . ASN A 1 345 ? 2.874 5.379 9.035 1.00 31.75 345 ASN A O 1
ATOM 2776 N N . ASN A 1 346 ? 2.862 3.118 8.998 1.00 33.38 346 ASN A N 1
ATOM 2777 C CA . ASN A 1 346 ? 2.372 2.692 10.318 1.00 33.38 346 ASN A CA 1
ATOM 2778 C C . ASN A 1 346 ? 1.617 1.356 10.216 1.00 33.38 346 ASN A C 1
ATOM 2780 O O . ASN A 1 346 ? 0.585 1.221 9.542 1.00 33.38 346 ASN A O 1
ATOM 2784 N N . TYR A 1 347 ? 2.123 0.359 10.939 1.00 30.97 347 TYR A N 1
ATOM 2785 C CA . TYR A 1 347 ? 1.451 -0.914 11.141 1.00 30.97 347 TYR A CA 1
ATOM 2786 C C . TYR A 1 347 ? 0.210 -0.724 12.024 1.00 30.97 347 TYR A C 1
ATOM 2788 O O . TYR A 1 347 ? 0.280 -0.179 13.118 1.00 30.97 347 TYR A O 1
ATOM 2796 N N . ALA A 1 348 ? -0.932 -1.215 11.547 1.00 27.45 348 ALA A N 1
ATOM 2797 C CA . ALA A 1 348 ? -1.989 -1.733 12.408 1.00 27.45 348 ALA A CA 1
ATOM 2798 C C . ALA A 1 348 ? -2.015 -3.252 12.204 1.00 27.45 348 ALA A C 1
ATOM 2800 O O . ALA A 1 348 ? -1.968 -3.709 11.056 1.00 27.45 348 ALA A O 1
ATOM 2801 N N . HIS A 1 349 ? -2.036 -4.010 13.296 1.00 27.11 349 HIS A N 1
ATOM 2802 C CA . HIS A 1 349 ? -2.156 -5.465 13.287 1.00 27.11 349 HIS A CA 1
ATOM 2803 C C . HIS A 1 349 ? -3.317 -5.935 12.392 1.00 27.11 349 HIS A C 1
ATOM 2805 O O . HIS A 1 349 ? -4.382 -5.311 12.418 1.00 27.11 349 HIS A O 1
ATOM 2811 N N . PRO A 1 350 ? -3.166 -7.038 11.641 1.00 31.31 350 PRO A N 1
ATOM 2812 C CA . PRO A 1 350 ? -4.316 -7.834 11.257 1.00 31.31 350 PRO A CA 1
ATOM 2813 C C . PRO A 1 350 ? -4.811 -8.551 12.517 1.00 31.31 350 PRO A C 1
ATOM 2815 O O . PRO A 1 350 ? -4.176 -9.478 13.013 1.00 31.31 350 PRO A O 1
ATOM 2818 N N . THR A 1 351 ? -5.935 -8.106 13.074 1.00 26.69 351 THR A N 1
ATOM 2819 C CA . THR A 1 351 ? -6.741 -8.996 13.908 1.00 26.69 351 THR A CA 1
ATOM 2820 C C . THR A 1 351 ? -7.210 -10.116 12.988 1.00 26.69 351 THR A C 1
ATOM 2822 O O . THR A 1 351 ? -7.835 -9.831 11.965 1.00 26.69 351 THR A O 1
ATOM 2825 N N . LEU A 1 352 ? -6.882 -11.369 13.316 1.00 24.70 352 LEU A N 1
ATOM 2826 C CA . LEU A 1 352 ? -7.498 -12.536 12.694 1.00 24.70 352 LEU A CA 1
ATOM 2827 C C . LEU A 1 352 ? -9.016 -12.394 12.828 1.00 24.70 352 LEU A C 1
ATOM 2829 O O . LEU A 1 352 ? -9.581 -12.592 13.901 1.00 24.70 352 LEU A O 1
ATOM 2833 N N . GLN A 1 353 ? -9.674 -12.017 11.740 1.00 26.09 353 GLN A N 1
ATOM 2834 C CA . GLN A 1 353 ? -11.113 -12.133 11.623 1.00 26.09 353 GLN A CA 1
ATOM 2835 C C . GLN A 1 353 ? -11.356 -13.524 11.053 1.00 26.09 353 GLN A C 1
ATOM 2837 O O . GLN A 1 353 ? -11.283 -13.750 9.847 1.00 26.09 353 GLN A O 1
ATOM 2842 N N . LEU A 1 354 ? -11.535 -14.477 11.965 1.00 23.86 354 LEU A N 1
ATOM 2843 C CA . LEU A 1 354 ? -11.993 -15.819 11.652 1.00 23.86 354 LEU A CA 1
ATOM 2844 C C . LEU A 1 354 ? -13.390 -15.668 11.029 1.00 23.86 354 LEU A C 1
ATOM 2846 O O . LEU A 1 354 ? -14.379 -15.463 11.733 1.00 23.86 354 LEU A O 1
ATOM 2850 N N . PHE A 1 355 ? -13.468 -15.683 9.700 1.00 24.77 355 PHE A N 1
ATOM 2851 C CA . PHE A 1 355 ? -14.731 -15.849 8.993 1.00 24.77 355 PHE A CA 1
ATOM 2852 C C . PHE A 1 355 ? -15.187 -17.290 9.230 1.00 24.77 355 PHE A C 1
ATOM 2854 O O . PHE A 1 355 ? -14.866 -18.193 8.463 1.00 24.77 355 PHE A O 1
ATOM 2861 N N . ILE A 1 356 ? -15.920 -17.518 10.320 1.00 27.34 356 ILE A N 1
ATOM 2862 C CA . ILE A 1 356 ? -16.753 -18.712 10.430 1.00 27.34 356 ILE A CA 1
ATOM 2863 C C . ILE A 1 356 ? -17.905 -18.496 9.450 1.00 27.34 356 ILE A C 1
ATOM 2865 O O . ILE A 1 356 ? -18.777 -17.650 9.655 1.00 27.34 356 ILE A O 1
ATOM 2869 N N . CYS A 1 357 ? -17.862 -19.224 8.337 1.00 24.86 357 CYS A N 1
ATOM 2870 C CA . CYS A 1 357 ? -18.963 -19.297 7.394 1.00 24.86 357 CYS A CA 1
ATOM 2871 C C . CYS A 1 357 ? -20.196 -19.839 8.129 1.00 24.86 357 CYS A C 1
ATOM 2873 O O . CYS A 1 357 ? -20.174 -20.950 8.659 1.00 24.86 357 CYS A O 1
ATOM 2875 N N . LYS A 1 358 ? -21.278 -19.053 8.148 1.00 29.72 358 LYS A N 1
ATOM 2876 C CA . LYS A 1 358 ? -22.553 -19.380 8.809 1.00 29.72 358 LYS A CA 1
ATOM 2877 C C . LYS A 1 358 ? -23.163 -20.709 8.320 1.00 29.72 358 LYS A C 1
ATOM 2879 O O . LYS A 1 358 ? -23.930 -21.310 9.057 1.00 29.72 358 LYS A O 1
ATOM 2884 N N . LYS A 1 359 ? -22.761 -21.204 7.138 1.00 32.56 359 LYS A N 1
ATOM 2885 C CA . LYS A 1 359 ? -23.175 -22.513 6.600 1.00 32.56 359 LYS A CA 1
ATOM 2886 C C . LYS A 1 359 ? -22.576 -23.723 7.327 1.00 32.56 359 LYS A C 1
ATOM 2888 O O . LYS A 1 359 ? -23.162 -24.791 7.248 1.00 32.56 359 LYS A O 1
ATOM 2893 N N . CYS A 1 360 ? -21.460 -23.588 8.050 1.00 30.81 360 CYS A N 1
ATOM 2894 C CA . CYS A 1 360 ? -20.881 -24.724 8.785 1.00 30.81 360 CYS A CA 1
ATOM 2895 C C . CYS A 1 360 ? -21.524 -24.964 10.160 1.00 30.81 360 CYS A C 1
ATOM 2897 O O . CYS A 1 360 ? -21.244 -25.985 10.778 1.00 30.81 360 CYS A O 1
ATOM 2899 N N . LEU A 1 361 ? -22.360 -24.044 10.661 1.00 32.22 361 LEU A N 1
ATOM 2900 C CA . LEU A 1 361 ? -22.976 -24.187 11.985 1.00 32.22 361 LEU A CA 1
ATOM 2901 C C . LEU A 1 361 ? -24.299 -24.972 11.960 1.00 32.22 361 LEU A C 1
ATOM 2903 O O . LEU A 1 361 ? -24.742 -25.427 13.008 1.00 32.22 361 LEU A O 1
ATOM 2907 N N . GLU A 1 362 ? -24.915 -25.150 10.788 1.00 31.72 362 GLU A N 1
ATOM 2908 C CA . GLU A 1 362 ? -26.211 -25.835 10.651 1.00 31.72 362 GLU A CA 1
ATOM 2909 C C . GLU A 1 362 ? -26.078 -27.346 10.395 1.00 31.72 362 GLU A C 1
ATOM 2911 O O . GLU A 1 362 ? -27.045 -28.079 10.564 1.00 31.72 362 GLU A O 1
ATOM 2916 N N . SER A 1 363 ? -24.883 -27.851 10.067 1.00 33.22 363 SER A N 1
ATOM 2917 C CA . SER A 1 363 ? -24.676 -29.277 9.754 1.00 33.22 363 SER A CA 1
ATOM 2918 C C . SER A 1 363 ? -24.224 -30.149 10.934 1.00 33.22 363 SER A C 1
ATOM 2920 O O . SER A 1 363 ? -24.034 -31.345 10.749 1.00 33.22 363 SER A O 1
ATOM 2922 N N . CYS A 1 364 ? -24.061 -29.597 12.143 1.00 30.72 364 CYS A N 1
ATOM 2923 C CA . CYS A 1 364 ? -23.529 -30.338 13.302 1.00 30.72 364 CYS A CA 1
ATOM 2924 C C . CYS A 1 364 ? -24.469 -30.369 14.517 1.00 30.72 364 CYS A C 1
ATOM 2926 O O . CYS A 1 364 ? -24.017 -30.354 15.661 1.00 30.72 364 CYS A O 1
ATOM 2928 N N . MET A 1 365 ? -25.781 -30.442 14.290 1.00 29.78 365 MET A N 1
ATOM 2929 C CA . MET A 1 365 ? -26.746 -30.739 15.350 1.00 29.78 365 MET A CA 1
ATOM 2930 C C . MET A 1 365 ? -27.668 -31.892 14.959 1.00 29.78 365 MET A C 1
ATOM 2932 O O . MET A 1 365 ? -28.824 -31.666 14.628 1.00 29.78 365 MET A O 1
ATOM 2936 N N . ILE A 1 366 ? -27.179 -33.130 15.079 1.00 29.95 366 ILE A N 1
ATOM 2937 C CA . ILE A 1 366 ? -28.033 -34.267 15.444 1.00 29.95 366 ILE A CA 1
ATOM 2938 C C . ILE A 1 366 ? -27.300 -35.087 16.512 1.00 29.95 366 ILE A C 1
ATOM 2940 O O . ILE A 1 366 ? -26.234 -35.652 16.289 1.00 29.95 366 ILE A O 1
ATOM 2944 N N . PHE A 1 367 ? -27.887 -35.075 17.702 1.00 27.52 367 PHE A N 1
ATOM 2945 C CA . PHE A 1 367 ? -27.569 -35.887 18.871 1.00 27.52 367 PHE A CA 1
ATOM 2946 C C . PHE A 1 367 ? -28.519 -37.092 18.838 1.00 27.52 367 PHE A C 1
ATOM 2948 O O . PHE A 1 367 ? -29.705 -36.835 18.690 1.00 27.52 367 PHE A O 1
ATOM 2955 N N . VAL A 1 368 ? -28.045 -38.334 19.009 1.00 28.16 368 VAL A N 1
ATOM 2956 C CA . VAL A 1 368 ? -28.605 -39.383 19.906 1.00 28.16 368 VAL A CA 1
ATOM 2957 C C . VAL A 1 368 ? -27.562 -40.524 20.027 1.00 28.16 368 VAL A C 1
ATOM 2959 O O . VAL A 1 368 ? -26.947 -40.876 19.022 1.00 28.16 368 VAL A O 1
ATOM 2962 N N . PRO A 1 369 ? -27.318 -41.075 21.237 1.00 44.03 369 PRO A N 1
ATOM 2963 C CA . PRO A 1 369 ? -26.262 -42.049 21.534 1.00 44.03 369 PRO A CA 1
ATOM 2964 C C . PRO A 1 369 ? -26.782 -43.496 21.542 1.00 44.03 369 PRO A C 1
ATOM 2966 O O . PRO A 1 369 ? -27.961 -43.696 21.806 1.00 44.03 369 PRO A O 1
ATOM 2969 N N . LEU A 1 370 ? -25.908 -44.499 21.368 1.00 26.52 370 LEU A N 1
ATOM 2970 C CA . LEU A 1 370 ? -26.058 -45.832 21.979 1.00 26.52 370 LEU A CA 1
ATOM 2971 C C . LEU A 1 370 ? -24.780 -46.678 21.848 1.00 26.52 370 LEU A C 1
ATOM 2973 O O . LEU A 1 370 ? -24.001 -46.540 20.910 1.00 26.52 370 LEU A O 1
ATOM 2977 N N . LEU A 1 371 ? -24.573 -47.500 22.876 1.00 29.02 371 LEU A N 1
ATOM 2978 C CA . LEU A 1 371 ? -23.430 -48.367 23.146 1.00 29.02 371 LEU A CA 1
ATOM 2979 C C . LEU A 1 371 ? -23.319 -49.537 22.153 1.00 29.02 371 LEU A C 1
ATOM 2981 O O . LEU A 1 371 ? -24.337 -50.066 21.724 1.00 29.02 371 LEU A O 1
ATOM 2985 N N . THR A 1 372 ? -22.103 -50.042 21.911 1.00 27.89 372 THR A N 1
ATOM 2986 C CA . THR A 1 372 ? -21.597 -51.351 22.407 1.00 27.89 372 THR A CA 1
ATOM 2987 C C . THR A 1 372 ? -20.322 -51.791 21.668 1.00 27.89 372 THR A C 1
ATOM 2989 O O . THR A 1 372 ? -20.057 -51.416 20.531 1.00 27.89 372 THR A O 1
ATOM 2992 N N . CYS A 1 373 ? -19.489 -52.540 22.392 1.00 24.55 373 CYS A N 1
ATOM 2993 C CA . CYS A 1 373 ? -18.177 -53.066 22.024 1.00 24.55 373 CYS A CA 1
ATOM 2994 C C . CYS A 1 373 ? -18.225 -54.179 20.961 1.00 24.55 373 CYS A C 1
ATOM 2996 O O . CYS A 1 373 ? -19.058 -55.069 21.080 1.00 24.55 373 CYS A O 1
ATOM 2998 N N . THR A 1 374 ? -17.252 -54.232 20.040 1.00 27.58 374 THR A N 1
ATOM 2999 C CA . THR A 1 374 ? -16.222 -55.301 19.874 1.00 27.58 374 THR A CA 1
ATOM 3000 C C . THR A 1 374 ? -15.505 -55.191 18.511 1.00 27.58 374 THR A C 1
ATOM 3002 O O . THR A 1 374 ? -16.083 -54.663 17.563 1.00 27.58 374 THR A O 1
ATOM 3005 N N . PRO A 1 375 ? -14.233 -55.633 18.397 1.00 31.83 375 PRO A N 1
ATOM 3006 C CA . PRO A 1 375 ? -13.437 -55.523 17.178 1.00 31.83 375 PRO A CA 1
ATOM 3007 C C . PRO A 1 375 ? -13.524 -56.803 16.336 1.00 31.83 375 PRO A C 1
ATOM 3009 O O . PRO A 1 375 ? -13.361 -57.902 16.863 1.00 31.83 375 PRO A O 1
ATOM 3012 N N . LEU A 1 376 ? -13.693 -56.670 15.019 1.00 23.95 376 LEU A N 1
ATOM 3013 C CA . LEU A 1 376 ? -13.454 -57.767 14.083 1.00 23.95 376 LEU A CA 1
ATOM 3014 C C . LEU A 1 376 ? -12.469 -57.312 13.002 1.00 23.95 376 LEU A C 1
ATOM 3016 O O . LEU A 1 376 ? -12.770 -56.458 12.170 1.00 23.95 376 LEU A O 1
ATOM 3020 N N . CYS A 1 377 ? -11.269 -57.884 13.053 1.00 24.89 377 CYS A N 1
ATOM 3021 C CA . CYS A 1 377 ? -10.278 -57.838 11.988 1.00 24.89 377 CYS A CA 1
ATOM 3022 C C . CYS A 1 377 ? -10.679 -58.827 10.891 1.00 24.89 377 CYS A C 1
ATOM 3024 O O . CYS A 1 377 ? -10.707 -60.023 11.165 1.00 24.89 377 CYS A O 1
ATOM 3026 N N . ILE A 1 378 ? -10.881 -58.367 9.653 1.00 27.09 378 ILE A N 1
ATOM 3027 C CA . ILE A 1 378 ? -10.735 -59.207 8.455 1.00 27.09 378 ILE A CA 1
ATOM 3028 C C . ILE A 1 378 ? -10.033 -58.399 7.353 1.00 27.09 378 ILE A C 1
ATOM 3030 O O . ILE A 1 378 ? -10.545 -57.391 6.879 1.00 27.09 378 ILE A O 1
ATOM 3034 N N . GLY A 1 379 ? -8.835 -58.871 6.991 1.00 26.47 379 GLY A N 1
ATOM 3035 C CA . GLY A 1 379 ? -8.459 -59.217 5.614 1.00 26.47 379 GLY A CA 1
ATOM 3036 C C . GLY A 1 379 ? -8.340 -58.114 4.561 1.00 26.47 379 GLY A C 1
ATOM 3037 O O . GLY A 1 379 ? -9.321 -57.675 3.976 1.00 26.47 379 GLY A O 1
ATOM 3038 N N . LEU A 1 380 ? -7.092 -57.784 4.227 1.00 27.28 380 LEU A N 1
ATOM 3039 C CA . LEU A 1 380 ? -6.670 -57.066 3.025 1.00 27.28 380 LEU A CA 1
ATOM 3040 C C . LEU A 1 380 ? -7.102 -57.763 1.716 1.00 27.28 380 LEU A C 1
ATOM 3042 O O . LEU A 1 380 ? -6.802 -58.934 1.523 1.00 27.28 380 LEU A O 1
ATOM 3046 N N . SER A 1 381 ? -7.581 -56.989 0.737 1.00 26.27 381 SER A N 1
ATOM 3047 C CA . SER A 1 381 ? -6.909 -56.908 -0.571 1.00 26.27 381 SER A CA 1
ATOM 3048 C C . SER A 1 381 ? -7.126 -55.508 -1.165 1.00 26.27 381 SER A C 1
ATOM 3050 O O . SER A 1 381 ? -8.237 -54.983 -1.198 1.00 26.27 381 SER A O 1
ATOM 3052 N N . ARG A 1 382 ? -6.018 -54.841 -1.503 1.00 30.52 382 ARG A N 1
ATOM 3053 C CA . ARG A 1 382 ? -5.945 -53.453 -1.973 1.00 30.52 382 ARG A CA 1
ATOM 3054 C C . ARG A 1 382 ? -5.633 -53.443 -3.467 1.00 30.52 382 ARG A C 1
ATOM 3056 O O . ARG A 1 382 ? -4.604 -53.971 -3.870 1.00 30.52 382 ARG A O 1
ATOM 3063 N N . GLY A 1 383 ? -6.441 -52.719 -4.231 1.00 27.83 383 GLY A N 1
ATOM 3064 C CA . GLY A 1 383 ? -6.098 -52.143 -5.528 1.00 27.83 383 GLY A CA 1
ATOM 3065 C C . GLY A 1 383 ? -6.934 -50.876 -5.715 1.00 27.83 383 GLY A C 1
ATOM 3066 O O . GLY A 1 383 ? -8.139 -50.932 -5.510 1.00 27.83 383 GLY A O 1
ATOM 3067 N N . ILE A 1 384 ? -6.288 -49.763 -6.089 1.00 28.09 384 ILE A N 1
ATOM 3068 C CA . ILE A 1 384 ? -6.789 -48.372 -6.242 1.00 28.09 384 ILE A CA 1
ATOM 3069 C C . ILE A 1 384 ? -6.595 -47.469 -4.992 1.00 28.09 384 ILE A C 1
ATOM 3071 O O . ILE A 1 384 ? -7.411 -47.482 -4.071 1.00 28.09 384 ILE A O 1
ATOM 3075 N N . PRO A 1 385 ? -5.546 -46.616 -4.944 1.00 28.73 385 PRO A N 1
ATOM 3076 C CA . PRO A 1 385 ? -5.417 -45.570 -3.931 1.00 28.73 385 PRO A CA 1
ATOM 3077 C C . PRO A 1 385 ? -6.174 -44.287 -4.318 1.00 28.73 385 PRO A C 1
ATOM 3079 O O . PRO A 1 385 ? -5.808 -43.565 -5.246 1.00 28.73 385 PRO A O 1
ATOM 3082 N N . ILE A 1 386 ? -7.197 -43.964 -3.525 1.00 28.53 386 ILE A N 1
ATOM 3083 C CA . ILE A 1 386 ? -7.796 -42.629 -3.417 1.00 28.53 386 ILE A CA 1
ATOM 3084 C C . ILE A 1 386 ? -6.800 -41.730 -2.663 1.00 28.53 386 ILE A C 1
ATOM 3086 O O . ILE A 1 386 ? -6.353 -42.073 -1.567 1.00 28.53 386 ILE A O 1
ATOM 3090 N N . LYS A 1 387 ? -6.433 -40.573 -3.232 1.00 24.39 387 LYS A N 1
ATOM 3091 C CA . LYS A 1 387 ? -5.574 -39.573 -2.572 1.00 24.39 387 LYS A CA 1
ATOM 3092 C C . LYS A 1 387 ? -6.283 -38.983 -1.344 1.00 24.39 387 LYS A C 1
ATOM 3094 O O . LYS A 1 387 ? -7.125 -38.098 -1.480 1.00 24.39 387 LYS A O 1
ATOM 3099 N N . LEU A 1 388 ? -5.894 -39.429 -0.147 1.00 24.91 388 LEU A N 1
ATOM 3100 C CA . LEU A 1 388 ? -6.117 -38.699 1.102 1.00 24.91 388 LEU A CA 1
ATOM 3101 C C . LEU A 1 388 ? -5.198 -37.468 1.141 1.00 24.91 388 LEU A C 1
ATOM 3103 O O . LEU A 1 388 ? -3.976 -37.585 1.061 1.00 24.91 388 LEU A O 1
ATOM 3107 N N . ILE A 1 389 ? -5.787 -36.286 1.309 1.00 24.42 389 ILE A N 1
ATOM 3108 C CA . ILE A 1 389 ? -5.067 -35.066 1.678 1.00 24.42 389 ILE A CA 1
ATOM 3109 C C . ILE A 1 389 ? -4.784 -35.157 3.181 1.00 24.42 389 ILE A C 1
ATOM 3111 O O . ILE A 1 389 ? -5.692 -35.063 4.003 1.00 24.42 389 ILE A O 1
ATOM 3115 N N . HIS A 1 390 ? -3.520 -35.384 3.531 1.00 24.41 390 HIS A N 1
ATOM 3116 C CA . HIS A 1 390 ? -3.045 -35.456 4.908 1.00 24.41 390 HIS A CA 1
ATOM 3117 C C . HIS A 1 390 ? -2.972 -34.039 5.499 1.00 24.41 390 HIS A C 1
ATOM 3119 O O . HIS A 1 390 ? -2.204 -33.197 5.033 1.00 24.41 390 HIS A O 1
ATOM 3125 N N . VAL A 1 391 ? -3.772 -33.772 6.531 1.00 27.34 391 VAL A N 1
ATOM 3126 C CA . VAL A 1 391 ? -3.664 -32.586 7.384 1.00 27.34 391 VAL A CA 1
ATOM 3127 C C . VAL A 1 391 ? -3.356 -33.078 8.797 1.00 27.34 391 VAL A C 1
ATOM 3129 O O . VAL A 1 391 ? -4.102 -33.884 9.337 1.00 27.34 391 VAL A O 1
ATOM 3132 N N . CYS A 1 392 ? -2.299 -32.517 9.392 1.00 28.72 392 CYS A N 1
ATOM 3133 C CA . CYS A 1 392 ? -1.914 -32.606 10.808 1.00 28.72 392 CYS A CA 1
ATOM 3134 C C . CYS A 1 392 ? -1.161 -33.878 11.258 1.00 28.72 392 CYS A C 1
ATOM 3136 O O . CYS A 1 392 ? -1.741 -34.940 11.447 1.00 28.72 392 CYS A O 1
ATOM 3138 N N . GLY A 1 393 ? 0.144 -33.732 11.517 1.00 27.61 393 GLY A N 1
ATOM 3139 C CA . GLY A 1 393 ? 0.938 -34.679 12.301 1.00 27.61 393 GLY A CA 1
ATOM 3140 C C . GLY A 1 393 ? 1.279 -34.081 13.667 1.00 27.61 393 GLY A C 1
ATOM 3141 O O . GLY A 1 393 ? 2.204 -33.283 13.772 1.00 27.61 393 GLY A O 1
ATOM 3142 N N . CYS A 1 394 ? 0.542 -34.474 14.704 1.00 27.94 394 CYS A N 1
ATOM 3143 C CA . CYS A 1 394 ? 0.961 -34.379 16.103 1.00 27.94 394 CYS A CA 1
ATOM 3144 C C . CYS A 1 394 ? 1.066 -35.817 16.624 1.00 27.94 394 CYS A C 1
ATOM 3146 O O . CYS A 1 394 ? 0.042 -36.451 16.857 1.00 27.94 394 CYS A O 1
ATOM 3148 N N . ASN A 1 395 ? 2.283 -36.336 16.801 1.00 30.11 395 ASN A N 1
ATOM 3149 C CA . ASN A 1 395 ? 2.493 -37.610 17.490 1.00 30.11 395 ASN A CA 1
ATOM 3150 C C . ASN A 1 395 ? 2.660 -37.349 18.991 1.00 30.11 395 ASN A C 1
ATOM 3152 O O . ASN A 1 395 ? 3.571 -36.637 19.407 1.00 30.11 395 ASN A O 1
ATOM 3156 N N . VAL A 1 396 ? 1.772 -37.929 19.799 1.00 31.97 396 VAL A N 1
ATOM 3157 C CA . VAL A 1 396 ? 1.841 -37.928 21.265 1.00 31.97 396 VAL A CA 1
ATOM 3158 C C . VAL A 1 396 ? 2.345 -39.300 21.709 1.00 31.97 396 VAL A C 1
ATOM 3160 O O . VAL A 1 396 ? 1.624 -40.286 21.600 1.00 31.97 396 VAL A O 1
ATOM 3163 N N . THR A 1 397 ? 3.570 -39.382 22.225 1.00 34.66 397 THR A N 1
ATOM 3164 C CA . THR A 1 397 ? 4.143 -40.621 22.780 1.00 34.66 397 THR A CA 1
ATOM 3165 C C . THR A 1 397 ? 4.435 -40.466 24.272 1.00 34.66 397 THR A C 1
ATOM 3167 O O . THR A 1 397 ? 5.542 -40.090 24.644 1.00 34.66 397 THR A O 1
ATOM 3170 N N . LYS A 1 398 ? 3.423 -40.742 25.111 1.00 31.08 398 LYS A N 1
ATOM 3171 C CA . LYS A 1 398 ? 3.468 -41.418 26.435 1.00 31.08 398 LYS A CA 1
ATOM 3172 C C . LYS A 1 398 ? 2.259 -41.015 27.288 1.00 31.08 398 LYS A C 1
ATOM 3174 O O . LYS A 1 398 ? 1.986 -39.837 27.488 1.00 31.08 398 LYS A O 1
ATOM 3179 N N . CYS A 1 399 ? 1.565 -42.018 27.824 1.00 29.95 399 CYS A N 1
ATOM 3180 C CA . CYS A 1 399 ? 0.421 -41.863 28.718 1.00 29.95 399 CYS A CA 1
ATOM 3181 C C . CYS A 1 399 ? 0.879 -42.122 30.166 1.00 29.95 399 CYS A C 1
ATOM 3183 O O . CYS A 1 399 ? 1.298 -43.232 30.486 1.00 29.95 399 CYS A O 1
ATOM 3185 N N . GLY A 1 400 ? 0.834 -41.100 31.027 1.00 32.81 400 GLY A N 1
ATOM 3186 C CA . GLY A 1 400 ? 1.062 -41.213 32.475 1.00 32.81 400 GLY A CA 1
ATOM 3187 C C . GLY A 1 400 ? -0.262 -41.194 33.249 1.00 32.81 400 GLY A C 1
ATOM 3188 O O . GLY A 1 400 ? -1.210 -40.537 32.824 1.00 32.81 400 GLY A O 1
ATOM 3189 N N . LYS A 1 401 ? -0.344 -41.954 34.352 1.00 33.56 401 LYS A N 1
ATOM 3190 C CA . LYS A 1 401 ? -1.566 -42.228 35.139 1.00 33.56 401 LYS A CA 1
ATOM 3191 C C . LYS A 1 401 ? -2.261 -40.973 35.695 1.00 33.56 401 LYS A C 1
ATOM 3193 O O . LYS A 1 401 ? -1.624 -39.998 36.078 1.00 33.56 401 LYS A O 1
ATOM 3198 N N . VAL A 1 402 ? -3.589 -41.071 35.797 1.00 35.16 402 VAL A N 1
ATOM 3199 C CA . VAL A 1 402 ? -4.525 -40.044 36.279 1.00 35.16 402 VAL A CA 1
ATOM 3200 C C . VAL A 1 402 ? -4.818 -40.216 37.772 1.00 35.16 402 VAL A C 1
ATOM 3202 O O . VAL A 1 402 ? -5.271 -41.279 38.185 1.00 35.16 402 VAL A O 1
ATOM 3205 N N . GLN A 1 403 ? -4.697 -39.136 38.546 1.00 29.47 403 GLN A N 1
ATOM 3206 C CA . GLN A 1 403 ? -5.520 -38.881 39.735 1.00 29.47 403 GLN A CA 1
ATOM 3207 C C . GLN A 1 403 ? -5.770 -37.366 39.844 1.00 29.47 403 GLN A C 1
ATOM 3209 O O . GLN A 1 403 ? -4.829 -36.580 39.853 1.00 29.47 403 GLN A O 1
ATOM 3214 N N . GLY A 1 404 ? -7.041 -36.947 39.904 1.00 38.53 404 GLY A N 1
ATOM 3215 C CA . GLY A 1 404 ? -7.406 -35.574 40.289 1.00 38.53 404 GLY A CA 1
ATOM 3216 C C . GLY A 1 404 ? -7.620 -34.534 39.174 1.00 38.53 404 GLY A C 1
ATOM 3217 O O . GLY A 1 404 ? -7.181 -33.400 39.307 1.00 38.53 404 GLY A O 1
ATOM 3218 N N . GLY A 1 405 ? -8.340 -34.867 38.099 1.00 39.78 405 GLY A N 1
ATOM 3219 C CA . GLY A 1 405 ? -9.281 -33.934 37.444 1.00 39.78 405 GLY A CA 1
ATOM 3220 C C . GLY A 1 405 ? -8.812 -32.563 36.904 1.00 39.78 405 GLY A C 1
ATOM 3221 O O . GLY A 1 405 ? -9.662 -31.687 36.742 1.00 39.78 405 GLY A O 1
ATOM 3222 N N . ARG A 1 406 ? -7.530 -32.336 36.584 1.00 34.25 406 ARG A N 1
ATOM 3223 C CA . ARG A 1 406 ? -7.075 -31.179 35.777 1.00 34.25 406 ARG A CA 1
ATOM 3224 C C . ARG A 1 406 ? -6.019 -31.601 34.755 1.00 34.25 406 ARG A C 1
ATOM 3226 O O . ARG A 1 406 ? -5.003 -32.177 35.120 1.00 34.25 406 ARG A O 1
ATOM 3233 N N . ILE A 1 407 ? -6.248 -31.274 33.483 1.00 35.53 407 ILE A N 1
ATOM 3234 C CA . ILE A 1 407 ? -5.270 -31.447 32.401 1.00 35.53 407 ILE A CA 1
ATOM 3235 C C . ILE A 1 407 ? -4.388 -30.192 32.363 1.00 35.53 407 ILE A C 1
ATOM 3237 O O . ILE A 1 407 ? -4.882 -29.104 32.063 1.00 35.53 407 ILE A O 1
ATOM 3241 N N . LEU A 1 408 ? -3.096 -30.335 32.663 1.00 29.52 408 LEU A N 1
ATOM 3242 C CA . LEU A 1 408 ? -2.077 -29.325 32.371 1.00 29.52 408 LEU A CA 1
ATOM 3243 C C . LEU A 1 408 ? -1.388 -29.731 31.060 1.00 29.52 408 LEU A C 1
ATOM 3245 O O . LEU A 1 408 ? -0.656 -30.715 31.024 1.00 29.52 408 LEU A O 1
ATOM 3249 N N . LEU A 1 409 ? -1.632 -28.998 29.973 1.00 31.69 409 LEU A N 1
ATOM 3250 C CA . LEU A 1 409 ? -0.854 -29.135 28.741 1.00 31.69 409 LEU A CA 1
ATOM 3251 C C . LEU A 1 409 ? 0.365 -28.211 28.850 1.00 31.69 409 LEU A C 1
ATOM 3253 O O . LEU A 1 409 ? 0.245 -27.006 28.642 1.00 31.69 409 LEU A O 1
ATOM 3257 N N . GLN A 1 410 ? 1.533 -28.758 29.187 1.00 29.16 410 GLN A N 1
ATOM 3258 C CA . GLN A 1 410 ? 2.805 -28.097 28.891 1.00 29.16 410 GLN A CA 1
ATOM 3259 C C . GLN A 1 410 ? 3.237 -28.513 27.484 1.00 29.16 410 GLN A C 1
ATOM 3261 O O . GLN A 1 410 ? 3.546 -29.675 27.240 1.00 29.16 410 GLN A O 1
ATOM 3266 N N . ALA A 1 411 ? 3.236 -27.563 26.549 1.00 31.38 411 ALA A N 1
ATOM 3267 C CA . ALA A 1 411 ? 3.859 -27.735 25.245 1.00 31.38 411 ALA A CA 1
ATOM 3268 C C . ALA A 1 411 ? 5.284 -27.170 25.312 1.00 31.38 411 ALA A C 1
ATOM 3270 O O . ALA A 1 411 ? 5.469 -25.953 25.316 1.00 31.38 411 ALA A O 1
ATOM 3271 N N . THR A 1 412 ? 6.286 -28.045 25.378 1.00 29.83 412 THR A N 1
ATOM 3272 C CA . THR A 1 412 ? 7.693 -27.671 25.179 1.00 29.83 412 THR A CA 1
ATOM 3273 C C . THR A 1 412 ? 8.021 -27.881 23.704 1.00 29.83 412 THR A C 1
ATOM 3275 O O . THR A 1 412 ? 7.965 -29.006 23.212 1.00 29.83 412 THR A O 1
ATOM 3278 N N . VAL A 1 413 ? 8.326 -26.805 22.976 1.00 29.33 413 VAL A N 1
ATOM 3279 C CA . VAL A 1 413 ? 8.769 -26.879 21.576 1.00 29.33 413 VAL A CA 1
ATOM 3280 C C . VAL A 1 413 ? 10.286 -27.051 21.566 1.00 29.33 413 VAL A C 1
ATOM 3282 O O . VAL A 1 413 ? 11.004 -26.135 21.959 1.00 29.33 413 VAL A O 1
ATOM 3285 N N . PHE A 1 414 ? 10.775 -28.205 21.110 1.00 26.72 414 PHE A N 1
ATOM 3286 C CA . PHE A 1 414 ? 12.180 -28.388 20.746 1.00 26.72 414 PHE A CA 1
ATOM 3287 C C . PHE A 1 414 ? 12.344 -28.136 19.244 1.00 26.72 414 PHE A C 1
ATOM 3289 O O . PHE A 1 414 ? 11.658 -28.755 18.433 1.00 26.72 414 PHE A O 1
ATOM 3296 N N . TYR A 1 415 ? 13.250 -27.228 18.877 1.00 30.64 415 TYR A N 1
ATOM 3297 C CA . TYR A 1 415 ? 13.736 -27.089 17.505 1.00 30.64 415 TYR A CA 1
ATOM 3298 C C . TYR A 1 415 ? 14.968 -27.982 17.352 1.00 30.64 415 TYR A C 1
ATOM 3300 O O . TYR A 1 415 ? 16.015 -27.686 17.922 1.00 30.64 415 TYR A O 1
ATOM 3308 N N . THR A 1 416 ? 14.857 -29.070 16.595 1.00 27.09 416 THR A N 1
ATOM 3309 C CA . THR A 1 416 ? 16.029 -29.792 16.089 1.00 27.09 416 THR A CA 1
ATOM 3310 C C . THR A 1 416 ? 16.435 -29.169 14.760 1.00 27.09 416 THR A C 1
ATOM 3312 O O . THR A 1 416 ? 15.680 -29.241 13.791 1.00 27.09 416 THR A O 1
ATOM 3315 N N . TYR A 1 417 ? 17.613 -28.549 14.722 1.00 29.55 417 TYR A N 1
ATOM 3316 C CA . TYR A 1 417 ? 18.311 -28.253 13.474 1.00 29.55 417 TYR A CA 1
ATOM 3317 C C . TYR A 1 417 ? 18.885 -29.563 12.935 1.00 29.55 417 TYR A C 1
ATOM 3319 O O . TYR A 1 417 ? 19.500 -30.319 13.687 1.00 29.55 417 TYR A O 1
ATOM 3327 N N . THR A 1 418 ? 18.674 -29.843 11.655 1.00 29.00 418 THR A N 1
ATOM 3328 C CA . THR A 1 418 ? 19.470 -30.837 10.928 1.00 29.00 418 THR A CA 1
ATOM 3329 C C . THR A 1 418 ? 20.441 -30.055 10.050 1.00 29.00 418 THR A C 1
ATOM 3331 O O . THR A 1 418 ? 20.027 -29.069 9.439 1.00 29.00 418 THR A O 1
ATOM 3334 N N . ILE A 1 419 ? 21.714 -30.447 10.138 1.00 37.03 419 ILE A N 1
ATOM 3335 C CA . ILE A 1 419 ? 22.926 -29.768 9.645 1.00 37.03 419 ILE A CA 1
ATOM 3336 C C . ILE A 1 419 ? 22.856 -29.475 8.148 1.00 37.03 419 ILE A C 1
ATOM 3338 O O . ILE A 1 419 ? 22.394 -30.373 7.407 1.00 37.03 419 ILE A O 1
#

Mean predicted aligned error: 15.56 Å

Organism: Xenopus tropicalis (NCBI:txid8364)

Radius of gyration: 34.43 Å; Cα contacts (8 Å, |Δi|>4): 395; chains: 1; bounding box: 77×80×90 Å

Solvent-accessible surface area (backbone atoms only — not comparable to full-atom values): 26493 Å² total; per-residue (Å²): 132,89,73,88,78,78,55,57,69,61,44,47,52,52,51,52,43,44,74,72,69,49,53,63,70,60,52,18,66,76,68,76,41,60,51,69,58,54,50,51,52,50,51,44,26,73,76,67,74,42,69,66,83,72,86,71,87,67,83,78,72,88,61,52,76,66,59,50,51,51,51,52,51,47,47,70,77,39,75,83,65,46,62,66,59,53,38,53,58,34,40,77,70,75,42,80,61,57,57,67,58,52,50,51,58,35,47,76,74,73,46,72,95,70,85,80,81,81,70,85,89,75,51,74,67,42,17,51,44,32,25,50,54,23,62,74,51,56,80,58,56,73,71,59,52,43,32,29,38,41,44,56,74,48,81,46,47,62,64,62,78,74,61,87,74,87,71,92,74,63,88,91,49,68,81,41,74,93,59,47,79,92,79,56,100,77,55,69,47,64,50,39,34,39,37,35,33,27,28,67,20,69,38,52,76,43,78,49,82,77,82,84,46,44,66,58,49,43,52,51,43,72,69,38,49,62,53,23,39,56,78,52,63,43,64,95,74,40,42,35,38,55,72,73,51,70,51,63,66,30,66,70,46,53,50,48,33,58,77,69,68,52,46,70,46,90,62,49,59,96,41,63,45,73,42,68,62,57,59,52,51,52,53,39,55,54,54,32,55,74,68,61,46,89,49,69,67,50,41,51,53,37,41,54,54,47,47,72,62,52,49,38,69,59,34,29,52,52,45,71,51,39,59,60,47,26,52,41,20,45,76,43,64,18,42,86,50,85,67,52,68,78,87,59,92,76,90,73,81,83,74,87,76,79,78,76,61,76,77,68,69,73,78,76,78,84,86,85,88,85,90,84,89,84,92,82,91,77,82,91,85,87,84,85,88,78,87,77,84,86,77,86,88,81,87,85,92,82,90,77,88,89,83,82,98,72,92,80,85,81,86,83,87,81,86,81,84,80,135

Nearest PDB structures (foldseek):
  5cr4-assembly1_A  TM=8.719E-01  e=7.052E-23  synthetic construct
  4r79-assembly1_B  TM=7.737E-01  e=2.106E-14  Drosophila mauritiana
  3hot-assembly1_B  TM=7.434E-01  e=2.888E-13  Drosophila mauritiana
  3hos-assembly1_B  TM=7.542E-01  e=3.961E-12  Drosophila mauritiana
  3k9j-assembly3_B  TM=8.377E-01  e=4.498E-08  Homo sapiens